Protein AF-0000000084715868 (afdb_homodimer)

Secondary structure (DSSP, 8-state):
-PPP-EEEEEEEEPPTT-GGGGGBEEEEEE-TTSPEEEEETTSSEEEEEEEEETTEEEEEEEEEHHHHHTS---S---EEEEEEETTEEEEEE----EEPPP-SS-HHHHHHHHH-EE--GGGS-EEEEE-GGG--SS---EEEPBPTT-TTT--BHHHHHHHT-TTTGGGG-BS-TT-TT--BSS-GGGT--EEEEEEEETTEEEEEEEEEEETTEEEEEEEEEEEEETTEEEEPPPSSS-SSEEEEEESTTPEEEEEEEETTEEEEEEE-SSSS--EEEEEEETTGGG--SSEEE-B-TTSEEEEEEEEES-SS-EEEEEEEE-SSSTT-EEEEEEES--GGGEETTTEEEEEEEE-/-PPP-EEEEEEEEPPTT-GGGGGBEEEEEE-TTSPEEEEETTSSEEEEEEEEETTEEEEEEEEEHHHHHTS---S---EEEEEEETTEEEEEE----EEPPP-SS-HHHHHHHHH-EE--GGGS-EEEEE-GGG--SS---EEEPBPTT-TTT--BHHHHHHHT-TTTGGGG-BS-TT-TT--BSS-GGGT--EEEEEEEETTEEEEEEEEEEETTEEEEEEEEEEEEETTEEEEPPPSSS-SSEEEEEESTTPEEEEEEEETTEEEEEEE-SSSS--EEEEEEETTGGG--SSEEE-B-TTSEEEEEEEEES-SS-EEEEEEEE-SSSTT-EEEEEEES--GGGEETTTEEEEEEEE-

pLDDT: mean 90.83, std 9.65, range [47.34, 98.88]

Sequence (718 aa):
MLHAPLLGRVLLRFDSGKEDLHEDLSAAVFSADGGLWVASDEHHSLERFAPVSPRVFGEHRHFAMADLLGEEVHEEVDLEALDFQDGQLWFVGSHSAKRKKPKGKTMVKDLERLATVEHEPWRFLLARVPLPEKASGSARPAKLMRAEGRQDSGVNVLVELLRQDAHLGPFLAPASPDDPDGALAIPSKDNGLDIEGLAVHGDQVFLGLRGPVLRGYAVLLQMEVEEVGKGLLAPRRTKKGGAYQKHFLDLDGLGIRELCRHGEDLLILAGPTMPVDGPIRLFRLHKGLLLSGDTLHSQEKGGLEPLFDLKNGSRDDNAEGVAVFSWFAPNDSVLVVYDTPSPQRRYGPDGVLADVFRLMLHAPLLGRVLLRFDSGKEDLHEDLSAAVFSADGGLWVASDEHHSLERFAPVSPRVFGEHRHFAMADLLGEEVHEEVDLEALDFQDGQLWFVGSHSAKRKKPKGKTMVKDLERLATVEHEPWRFLLARVPLPEKASGSARPAKLMRAEGRQDSGVNVLVELLRQDAHLGPFLAPASPDDPDGALAIPSKDNGLDIEGLAVHGDQVFLGLRGPVLRGYAVLLQMEVEEVGKGLLAPRRTKKGGAYQKHFLDLDGLGIRELCRHGEDLLILAGPTMPVDGPIRLFRLHKGLLLSGDTLHSQEKGGLEPLFDLKNGSRDDNAEGVAVFSWFAPNDSVLVVYDTPSPQRRYGPDGVLADVFRL

Solvent-accessible surface area (backbone atoms only — not comparable to full-atom values): 34920 Å² total; per-residue (Å²): 136,42,75,57,52,71,74,50,66,30,40,40,37,47,47,88,91,47,47,76,52,62,44,33,26,20,18,31,28,62,43,94,88,57,30,41,36,36,29,22,39,80,37,55,42,40,36,37,26,33,73,72,48,96,54,30,29,20,80,48,43,82,41,52,43,32,70,60,63,71,46,92,68,91,57,58,24,32,35,20,23,34,31,61,48,94,70,26,43,31,40,30,20,24,53,39,20,41,60,41,70,61,78,79,82,46,68,69,56,26,54,50,29,54,42,36,70,46,73,49,32,52,12,42,38,44,36,35,26,51,43,71,93,72,50,58,76,94,72,62,38,32,30,54,38,55,25,88,84,15,70,83,31,24,40,23,46,66,57,59,55,40,41,70,32,77,70,51,14,71,41,48,36,50,63,39,94,81,41,70,46,58,38,45,44,38,22,25,47,43,37,3,36,23,36,17,14,27,37,61,59,90,54,34,39,34,40,20,16,23,13,45,34,58,76,25,24,12,40,35,36,38,29,38,53,40,78,77,56,94,44,23,28,40,65,42,66,49,95,90,46,61,50,50,32,45,35,32,34,52,55,66,28,18,6,26,36,21,34,30,71,53,88,52,23,30,34,35,35,25,23,56,41,44,63,40,53,32,49,30,34,34,30,37,30,55,48,46,74,68,65,72,67,69,44,72,42,62,68,36,91,85,35,32,38,80,67,24,32,79,36,81,52,63,92,49,48,42,75,29,12,43,23,72,26,63,78,93,45,85,65,40,19,34,36,36,36,31,23,48,52,44,75,87,33,47,47,73,83,37,24,37,54,27,43,29,33,58,107,135,44,74,57,52,69,73,50,67,31,39,41,38,48,47,88,91,48,48,74,52,63,44,32,26,20,19,30,27,59,44,94,88,58,30,39,35,35,30,22,40,82,38,55,42,40,35,36,26,33,72,72,48,95,54,29,30,20,79,50,43,83,41,50,42,32,70,60,63,70,45,91,66,92,60,57,23,33,34,19,22,35,32,60,50,94,68,26,43,32,39,29,20,24,52,38,21,42,60,40,70,61,80,79,82,46,68,69,57,25,54,51,28,55,42,36,69,45,72,50,32,53,13,42,38,44,35,34,26,51,43,70,92,72,50,58,75,93,73,63,39,31,31,54,37,56,24,88,86,16,71,83,30,23,40,23,46,68,58,59,54,41,41,68,33,76,70,52,12,72,41,48,36,50,62,38,96,81,41,72,46,58,38,47,44,37,23,25,46,44,36,4,36,23,36,18,14,26,37,62,58,90,53,34,39,36,40,20,17,23,14,44,34,58,76,22,25,13,38,34,37,38,29,38,53,40,78,76,55,95,42,24,28,40,65,42,68,48,95,90,46,63,51,52,32,45,36,34,34,51,55,66,27,18,7,25,36,22,33,31,70,53,87,52,22,30,34,34,34,26,23,54,39,44,61,40,53,31,49,30,34,36,30,36,29,55,48,46,74,68,65,73,67,70,46,73,42,62,68,36,91,85,36,32,38,81,68,26,33,80,36,83,48,62,93,50,48,39,75,29,12,44,22,72,27,64,78,93,46,85,65,41,20,34,36,37,35,31,23,48,51,46,76,87,32,47,48,74,83,37,23,37,54,27,42,29,33,57,105

Radius of gyration: 26.83 Å; Cα contacts (8 Å, |Δi|>4): 2071; chains: 2; bounding box: 52×87×68 Å

InterPro domains:
  IPR022060 Domain of unknown function DUF3616 [PF12275] (24-355)

Nearest PDB structures (foldseek):
  5efv-assembly1_A  TM=4.809E-01  e=1.201E-03  Dubowvirus dv11
  7ajt-assembly1_UQ  TM=4.708E-01  e=1.267E-03  Saccharomyces cerevisiae S288C
  5efv-assembly1_C  TM=5.040E-01  e=7.905E-03  Dubowvirus dv11
  6zqe-assembly1_UQ  TM=4.740E-01  e=7.098E-03  Saccharomyces cerevisiae S288C
  5jk2-assembly9_I  TM=6.888E-01  e=3.662E+00  Treponema pallidum subsp. pallidum str. Nichols

Structure (mmCIF, N/CA/C/O backbone):
data_AF-0000000084715868-model_v1
#
loop_
_entity.id
_entity.type
_entity.pdbx_description
1 polymer 'DUF3616 domain-containing protein'
#
loop_
_atom_site.group_PDB
_atom_site.id
_atom_site.type_symbol
_atom_site.label_atom_id
_atom_site.label_alt_id
_atom_site.label_comp_id
_atom_site.label_asym_id
_atom_site.label_entity_id
_atom_site.label_seq_id
_atom_site.pdbx_PDB_ins_code
_atom_site.Cartn_x
_atom_site.Cartn_y
_atom_site.Cartn_z
_atom_site.occupancy
_atom_site.B_iso_or_equiv
_atom_site.auth_seq_id
_atom_site.auth_comp_id
_atom_site.auth_asym_id
_atom_site.auth_atom_id
_atom_site.pdbx_PDB_model_num
ATOM 1 N N . MET A 1 1 ? -11.211 9.867 -14.375 1 68.88 1 MET A N 1
ATOM 2 C CA . MET A 1 1 ? -10.461 10.938 -13.734 1 68.88 1 MET A CA 1
ATOM 3 C C . MET A 1 1 ? -11.32 12.195 -13.594 1 68.88 1 MET A C 1
ATOM 5 O O . MET A 1 1 ? -12.109 12.508 -14.484 1 68.88 1 MET A O 1
ATOM 9 N N . LEU A 1 2 ? -11.352 12.711 -12.406 1 78.81 2 LEU A N 1
ATOM 10 C CA . LEU A 1 2 ? -12.117 13.922 -12.156 1 78.81 2 LEU A CA 1
ATOM 11 C C . LEU A 1 2 ? -11.297 15.164 -12.477 1 78.81 2 LEU A C 1
ATOM 13 O O . LEU A 1 2 ? -10.234 15.383 -11.891 1 78.81 2 LEU A O 1
ATOM 17 N N . HIS A 1 3 ? -11.766 15.984 -13.367 1 83.62 3 HIS A N 1
ATOM 18 C CA . HIS A 1 3 ? -11.039 17.156 -13.836 1 83.62 3 HIS A CA 1
ATOM 19 C C . HIS A 1 3 ? -10.883 18.188 -12.719 1 83.62 3 HIS A C 1
ATOM 21 O O . HIS A 1 3 ? -11.836 18.469 -11.992 1 83.62 3 HIS A O 1
ATOM 27 N N . ALA A 1 4 ? -9.695 18.719 -12.617 1 87.19 4 ALA A N 1
ATOM 28 C CA . ALA A 1 4 ? -9.414 19.75 -11.617 1 87.19 4 ALA A CA 1
ATOM 29 C C . ALA A 1 4 ? -9.656 21.141 -12.188 1 87.19 4 ALA A C 1
ATOM 31 O O . ALA A 1 4 ? -9.047 21.531 -13.188 1 87.19 4 ALA A O 1
ATOM 32 N N . PRO A 1 5 ? -10.531 21.938 -11.617 1 92.12 5 PRO A N 1
ATOM 33 C CA . PRO A 1 5 ? -10.852 23.281 -12.117 1 92.12 5 PRO A CA 1
ATOM 34 C C . PRO A 1 5 ? -9.797 24.312 -11.734 1 92.12 5 PRO A C 1
ATOM 36 O O . PRO A 1 5 ? -10.023 25.125 -10.828 1 92.12 5 PRO A O 1
ATOM 39 N N . LEU A 1 6 ? -8.75 24.359 -12.523 1 93.81 6 LEU A N 1
ATOM 40 C CA . LEU A 1 6 ? -7.656 25.297 -12.258 1 93.81 6 LEU A CA 1
ATOM 41 C C . LEU A 1 6 ? -8.102 26.734 -12.5 1 93.81 6 LEU A C 1
ATOM 43 O O . LEU A 1 6 ? -8.633 27.047 -13.562 1 93.81 6 LEU A O 1
ATOM 47 N N . LEU A 1 7 ? -7.965 27.531 -11.531 1 94.44 7 LEU A N 1
ATOM 48 C CA . LEU A 1 7 ? -8.266 28.953 -11.664 1 94.44 7 LEU A CA 1
ATOM 49 C C . LEU A 1 7 ? -7.027 29.75 -12.078 1 94.44 7 LEU A C 1
ATOM 51 O O . LEU A 1 7 ? -7.117 30.672 -12.891 1 94.44 7 LEU A O 1
ATOM 55 N N . GLY A 1 8 ? -5.895 29.453 -11.477 1 93.94 8 GLY A N 1
ATOM 56 C CA . GLY A 1 8 ? -4.637 30.125 -11.75 1 93.94 8 GLY A CA 1
ATOM 57 C C . GLY A 1 8 ? -3.508 29.688 -10.836 1 93.94 8 GLY A C 1
ATOM 58 O O . GLY A 1 8 ? -3.602 28.656 -10.188 1 93.94 8 GLY A O 1
ATOM 59 N N . ARG A 1 9 ? -2.418 30.469 -10.938 1 95.06 9 ARG A N 1
ATOM 60 C CA . ARG A 1 9 ? -1.233 30.141 -10.148 1 95.06 9 ARG A CA 1
ATOM 61 C C . ARG A 1 9 ? -0.791 31.328 -9.297 1 95.06 9 ARG A C 1
ATOM 63 O O . ARG A 1 9 ? -1.095 32.469 -9.617 1 95.06 9 ARG 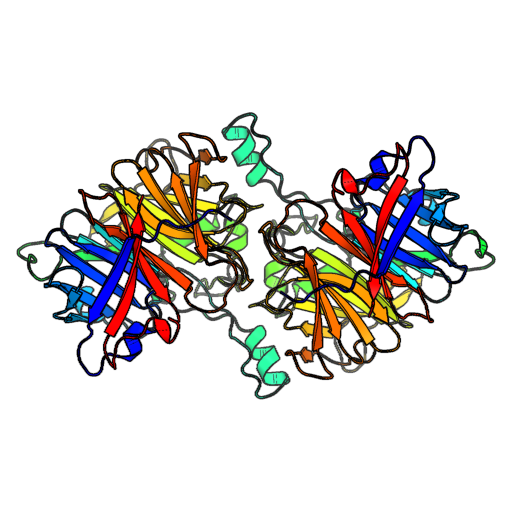A O 1
ATOM 70 N N . VAL A 1 10 ? -0.252 30.969 -8.188 1 95.75 10 VAL A N 1
ATOM 71 C CA . VAL A 1 10 ? 0.325 31.953 -7.273 1 95.75 10 VAL A CA 1
ATOM 72 C C . VAL A 1 10 ? 1.831 31.719 -7.156 1 95.75 10 VAL A C 1
ATOM 74 O O . VAL A 1 10 ? 2.297 30.578 -7.164 1 95.75 10 VAL A O 1
ATOM 77 N N . LEU A 1 11 ? 2.518 32.844 -7.094 1 95.62 11 LEU A N 1
ATOM 78 C CA . LEU A 1 11 ? 3.971 32.781 -6.965 1 95.62 11 LEU A CA 1
ATOM 79 C C . LEU A 1 11 ? 4.395 32.875 -5.504 1 95.62 11 LEU A C 1
ATOM 81 O O . LEU A 1 11 ? 3.99 33.812 -4.801 1 95.62 11 LEU A O 1
ATOM 85 N N . LEU A 1 12 ? 5.113 31.938 -5.059 1 94.75 12 LEU A N 1
ATOM 86 C CA . LEU A 1 12 ? 5.82 32.031 -3.787 1 94.75 12 LEU A CA 1
ATOM 87 C C . LEU A 1 12 ? 7.277 32.438 -4.004 1 94.75 12 LEU A C 1
ATOM 89 O O . LEU A 1 12 ? 8.055 31.656 -4.586 1 94.75 12 LEU A O 1
ATOM 93 N N . ARG A 1 13 ? 7.641 33.562 -3.539 1 93.38 13 ARG A N 1
ATOM 94 C CA . ARG A 1 13 ? 8.992 34.062 -3.732 1 93.38 13 ARG A CA 1
ATOM 95 C C . ARG A 1 13 ? 9.82 33.906 -2.463 1 93.38 13 ARG A C 1
ATOM 97 O O . ARG A 1 13 ? 9.586 34.625 -1.476 1 93.38 13 ARG A O 1
ATOM 104 N N . PHE A 1 14 ? 10.766 33.094 -2.535 1 91.38 14 PHE A N 1
ATOM 105 C CA . PHE A 1 14 ? 11.664 32.875 -1.411 1 91.38 14 PHE A CA 1
ATOM 106 C C . PHE A 1 14 ? 12.805 33.875 -1.397 1 91.38 14 PHE A C 1
ATOM 108 O O . PHE A 1 14 ? 13.133 34.469 -2.432 1 91.38 14 PHE A O 1
ATOM 115 N N . ASP A 1 15 ? 13.273 34.062 -0.189 1 85.44 15 ASP A N 1
ATOM 116 C CA . ASP A 1 15 ? 14.492 34.844 -0.1 1 85.44 15 ASP A CA 1
ATOM 117 C C . ASP A 1 15 ? 15.672 34.125 -0.754 1 85.44 15 ASP A C 1
ATOM 119 O O . ASP A 1 15 ? 15.68 32.906 -0.833 1 85.44 15 ASP A O 1
ATOM 123 N N . SER A 1 16 ? 16.609 34.969 -1.13 1 73.06 16 SER A N 1
ATOM 124 C CA . SER A 1 16 ? 17.812 34.406 -1.756 1 73.06 16 SER A CA 1
ATOM 125 C C . SER A 1 16 ? 18.547 33.469 -0.82 1 73.06 16 SER A C 1
ATOM 127 O O . SER A 1 16 ? 18.656 33.719 0.379 1 73.06 16 SER A O 1
ATOM 129 N N . GLY A 1 17 ? 19.016 32.344 -1.303 1 71.81 17 GLY A N 1
ATOM 130 C CA . GLY A 1 17 ? 19.797 31.375 -0.545 1 71.81 17 GLY A CA 1
ATOM 131 C C . GLY A 1 17 ? 18.922 30.312 0.098 1 71.81 17 GLY A C 1
ATOM 132 O O . GLY A 1 17 ? 19.438 29.422 0.782 1 71.81 17 GLY A O 1
ATOM 133 N N . LYS A 1 18 ? 17.672 30.453 -0.06 1 68.75 18 LYS A N 1
ATOM 134 C CA . LYS A 1 18 ? 16.781 29.469 0.542 1 68.75 18 LYS A CA 1
ATOM 135 C C . LYS A 1 18 ? 16.078 28.641 -0.528 1 68.75 18 LYS A C 1
ATOM 137 O O . LYS A 1 18 ? 14.969 28.156 -0.31 1 68.75 18 LYS A O 1
ATOM 142 N N . GLU A 1 19 ? 16.781 28.531 -1.632 1 62.28 19 GLU A N 1
ATOM 143 C CA . GLU A 1 19 ? 16.172 27.953 -2.828 1 62.28 19 GLU A CA 1
ATOM 144 C C . GLU A 1 19 ? 15.938 26.453 -2.654 1 62.28 19 GLU A C 1
ATOM 146 O O . GLU A 1 19 ? 15.039 25.891 -3.283 1 62.28 19 GLU A O 1
ATOM 151 N N . ASP A 1 20 ? 16.625 25.859 -1.749 1 71.81 20 ASP A N 1
ATOM 152 C CA . ASP A 1 20 ? 16.484 24.406 -1.589 1 71.81 20 ASP A CA 1
ATOM 153 C C . ASP A 1 20 ? 15.164 24.047 -0.926 1 71.81 20 ASP A C 1
ATOM 155 O O . ASP A 1 20 ? 14.664 22.938 -1.083 1 71.81 20 ASP A O 1
ATOM 159 N N . LEU A 1 21 ? 14.531 25.078 -0.355 1 72.75 21 LEU A N 1
ATOM 160 C CA . LEU A 1 21 ? 13.305 24.844 0.395 1 72.75 21 LEU A CA 1
ATOM 161 C C . LEU A 1 21 ? 12.125 24.609 -0.548 1 72.75 21 LEU A C 1
ATOM 163 O O . LEU A 1 21 ? 11.172 23.922 -0.195 1 72.75 21 LEU A O 1
ATOM 167 N N . HIS A 1 22 ? 12.258 25.172 -1.714 1 75.88 22 HIS A N 1
ATOM 168 C CA . HIS A 1 22 ? 11.086 25.156 -2.58 1 75.88 22 HIS A CA 1
ATOM 169 C C . HIS A 1 22 ? 10.906 23.797 -3.242 1 75.88 22 HIS A C 1
ATOM 171 O O . HIS A 1 22 ? 9.852 23.516 -3.807 1 75.88 22 HIS A O 1
ATOM 177 N N . GLU A 1 23 ? 11.836 22.891 -2.979 1 78 23 GLU A N 1
ATOM 178 C CA . GLU A 1 23 ? 11.797 21.609 -3.662 1 78 23 GLU A CA 1
ATOM 179 C C . GLU A 1 23 ? 11.055 20.562 -2.832 1 78 23 GLU A C 1
ATOM 181 O O . GLU A 1 23 ? 10.734 19.484 -3.326 1 78 23 GLU A O 1
ATOM 186 N N . ASP A 1 24 ? 10.617 20.938 -1.564 1 83.88 24 ASP A N 1
ATOM 187 C CA . ASP A 1 24 ? 10.094 19.891 -0.686 1 83.88 24 ASP A CA 1
ATOM 188 C C . ASP A 1 24 ? 8.945 20.422 0.168 1 83.88 24 ASP A C 1
ATOM 190 O O . ASP A 1 24 ? 8.875 20.156 1.367 1 83.88 24 ASP A O 1
ATOM 194 N N . LEU A 1 25 ? 8.078 21.203 -0.475 1 87.69 25 LEU A N 1
ATOM 195 C CA . LEU A 1 25 ? 6.965 21.734 0.307 1 87.69 25 LEU A CA 1
ATOM 196 C C . LEU A 1 25 ? 5.969 20.625 0.659 1 87.69 25 LEU A C 1
ATOM 198 O O . LEU A 1 25 ? 5.527 19.875 -0.218 1 87.69 25 LEU A O 1
ATOM 202 N N . SER A 1 26 ? 5.617 20.547 1.908 1 91.06 26 SER A N 1
ATOM 203 C CA . SER A 1 26 ? 4.816 19.422 2.383 1 91.06 26 SER A CA 1
ATOM 204 C C . SER A 1 26 ? 3.504 19.906 2.998 1 91.06 26 SER A C 1
ATOM 206 O O . SER A 1 26 ? 2.564 19.109 3.158 1 91.06 26 SER A O 1
ATOM 208 N N . ALA A 1 27 ? 3.42 21.156 3.385 1 94 27 ALA A N 1
ATOM 209 C CA . ALA A 1 27 ? 2.225 21.656 4.059 1 94 27 ALA A CA 1
ATOM 210 C C . ALA A 1 27 ? 2.049 23.156 3.814 1 94 27 ALA A C 1
ATOM 212 O O . ALA A 1 27 ? 3.018 23.859 3.529 1 94 27 ALA A O 1
ATOM 213 N N . ALA A 1 28 ? 0.822 23.641 3.975 1 95.38 28 ALA A N 1
ATOM 214 C CA . ALA A 1 28 ? 0.503 25.062 3.836 1 95.38 28 ALA A CA 1
ATOM 215 C C . ALA A 1 28 ? -0.728 25.422 4.66 1 95.38 28 ALA A C 1
ATOM 217 O O . ALA A 1 28 ? -1.689 24.656 4.727 1 95.38 28 ALA A O 1
ATOM 218 N N 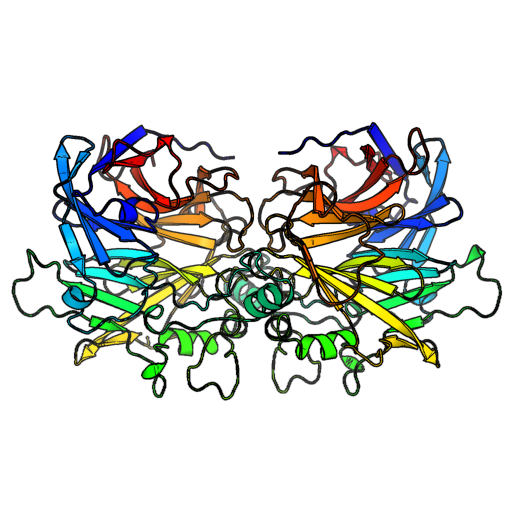. VAL A 1 29 ? -0.635 26.562 5.273 1 96.81 29 VAL A N 1
ATOM 219 C CA . VAL A 1 29 ? -1.793 27.078 6 1 96.81 29 VAL A CA 1
ATOM 220 C C . VAL A 1 29 ? -1.743 28.594 6.051 1 96.81 29 VAL A C 1
ATOM 222 O O . VAL A 1 29 ? -0.662 29.188 6.102 1 96.81 29 VAL A O 1
ATOM 225 N N . PHE A 1 30 ? -2.867 29.203 6 1 95 30 PHE A N 1
ATOM 226 C CA . PHE A 1 30 ? -2.943 30.656 6.152 1 95 30 PHE A CA 1
ATOM 227 C C . PHE A 1 30 ? -3.195 31.031 7.609 1 95 30 PHE A C 1
ATOM 229 O O . PHE A 1 30 ? -4.012 30.406 8.289 1 95 30 PHE A O 1
ATOM 236 N N . SER A 1 31 ? -2.48 32 8.039 1 93.12 31 SER A N 1
ATOM 237 C CA . SER A 1 31 ? -2.783 32.594 9.336 1 93.12 31 SER A CA 1
ATOM 238 C C . SER A 1 31 ? -3.82 33.719 9.195 1 93.12 31 SER A C 1
ATOM 240 O O . SER A 1 31 ? -4.168 34.125 8.086 1 93.12 31 SER A O 1
ATOM 242 N N . ALA A 1 32 ? -4.281 34.188 10.352 1 88.31 32 ALA A N 1
ATOM 243 C CA . ALA A 1 32 ? -5.383 35.125 10.398 1 88.31 32 ALA A CA 1
ATOM 244 C C . ALA A 1 32 ? -4.988 36.438 9.734 1 88.31 32 ALA A C 1
ATOM 246 O O . ALA A 1 32 ? -5.832 37.156 9.172 1 88.31 32 ALA A O 1
ATOM 247 N N . ASP A 1 33 ? -3.74 36.812 9.703 1 88 33 ASP A N 1
ATOM 248 C CA . ASP A 1 33 ? -3.268 38.094 9.164 1 88 33 ASP A CA 1
ATOM 249 C C . ASP A 1 33 ? -3.025 38 7.656 1 88 33 ASP A C 1
ATOM 251 O O . ASP A 1 33 ? -2.494 38.938 7.047 1 88 33 ASP A O 1
ATOM 255 N N . GLY A 1 34 ? -3.305 36.812 7.105 1 89.44 34 GLY A N 1
ATOM 256 C CA . GLY A 1 34 ? -3.164 36.625 5.668 1 89.44 34 GLY A CA 1
ATOM 257 C C . GLY A 1 34 ? -1.821 36.062 5.266 1 89.44 34 GLY A C 1
ATOM 258 O O . GLY A 1 34 ? -1.576 35.812 4.082 1 89.44 34 GLY A O 1
ATOM 259 N N . GLY A 1 35 ? -1.035 35.812 6.258 1 93.94 35 GLY A N 1
ATOM 260 C CA . GLY A 1 35 ? 0.24 35.188 5.969 1 93.94 35 GLY A CA 1
ATOM 261 C C . GLY A 1 35 ? 0.105 33.719 5.586 1 93.94 35 GLY A C 1
ATOM 262 O O . GLY A 1 35 ? -0.768 33.031 6.098 1 93.94 35 GLY A O 1
ATOM 263 N N . LEU A 1 36 ? 0.934 33.344 4.648 1 95.81 36 LEU A N 1
ATOM 264 C CA . LEU A 1 36 ? 0.995 31.938 4.238 1 95.81 36 LEU A CA 1
ATOM 265 C C . LEU A 1 36 ? 2.18 31.234 4.891 1 95.81 36 LEU A C 1
ATOM 267 O O . LEU A 1 36 ? 3.328 31.656 4.711 1 95.81 36 LEU A O 1
ATOM 271 N N . TRP A 1 37 ? 1.864 30.25 5.664 1 94.81 37 TRP A N 1
ATOM 272 C CA . TRP A 1 37 ? 2.891 29.422 6.281 1 94.81 37 TRP A CA 1
ATOM 273 C C . TRP A 1 37 ? 3.074 28.109 5.508 1 94.81 37 TRP A C 1
ATOM 275 O O . TRP A 1 37 ? 2.096 27.469 5.129 1 94.81 37 TRP A O 1
ATOM 285 N N . VAL A 1 38 ? 4.34 27.75 5.238 1 93.94 38 VAL A N 1
ATOM 286 C CA . VAL A 1 38 ? 4.633 26.5 4.555 1 93.94 38 VAL A CA 1
ATOM 287 C C . VAL A 1 38 ? 5.734 25.75 5.301 1 93.94 38 VAL A C 1
ATOM 289 O O . VAL A 1 38 ? 6.543 26.359 6.008 1 93.94 38 VAL A O 1
ATOM 292 N N . ALA A 1 39 ? 5.645 24.453 5.211 1 92.06 39 ALA A N 1
ATOM 293 C CA . ALA A 1 39 ? 6.668 23.578 5.77 1 92.06 39 ALA A CA 1
ATOM 294 C C . ALA A 1 39 ? 7.324 22.734 4.68 1 92.06 39 ALA A C 1
ATOM 296 O O . ALA A 1 39 ? 6.762 22.562 3.59 1 92.06 39 ALA A O 1
ATOM 297 N N . SER A 1 40 ? 8.555 22.375 4.988 1 84.81 40 SER A N 1
ATOM 298 C CA . SER A 1 40 ? 9.281 21.391 4.172 1 84.81 40 SER A CA 1
ATOM 299 C C . SER A 1 40 ? 9.609 20.141 4.977 1 84.81 40 SER A C 1
ATOM 301 O O . SER A 1 40 ? 9.953 20.234 6.156 1 84.81 40 SER A O 1
ATOM 303 N N . ASP A 1 41 ? 9.523 18.969 4.328 1 78.75 41 ASP A N 1
ATOM 304 C CA . ASP A 1 41 ? 9.742 17.734 5.051 1 78.75 41 ASP A CA 1
ATOM 305 C C . ASP A 1 41 ? 11.234 17.438 5.199 1 78.75 41 ASP A C 1
ATOM 307 O O . ASP A 1 41 ? 11.625 16.531 5.945 1 78.75 41 ASP A O 1
ATOM 311 N N . GLU A 1 42 ? 12.062 18.156 4.68 1 75.94 42 GLU A N 1
ATOM 312 C CA . GLU A 1 42 ? 13.492 17.875 4.762 1 75.94 42 GLU A CA 1
ATOM 313 C C . GLU A 1 42 ? 14.195 18.828 5.711 1 75.94 42 GLU A C 1
ATOM 315 O O . GLU A 1 42 ? 15.352 18.625 6.074 1 75.94 42 GLU A O 1
ATOM 320 N N . HIS A 1 43 ? 13.414 19.75 6.133 1 75.75 43 HIS A N 1
ATOM 321 C CA . HIS A 1 43 ? 14.023 20.781 6.949 1 75.75 43 HIS A CA 1
ATOM 322 C C . HIS A 1 43 ? 13.344 20.906 8.305 1 75.75 43 HIS A C 1
ATOM 324 O O . HIS A 1 43 ? 12.344 20.219 8.562 1 75.75 43 HIS A O 1
ATOM 330 N N . HIS A 1 44 ? 14.023 21.531 9.172 1 81.94 44 HIS A N 1
ATOM 331 C CA . HIS A 1 44 ? 13.484 21.75 10.516 1 81.94 44 HIS A CA 1
ATOM 332 C C . HIS A 1 44 ? 13.133 23.203 10.742 1 81.94 44 HIS A C 1
ATOM 334 O O . HIS A 1 44 ? 13.547 23.812 11.734 1 81.94 44 HIS A O 1
ATOM 340 N N . SER A 1 45 ? 12.391 23.734 9.727 1 86.81 45 SER A N 1
ATOM 341 C CA . SER A 1 45 ? 11.969 25.125 9.797 1 86.81 45 SER A CA 1
ATOM 342 C C . SER A 1 45 ? 10.578 25.312 9.195 1 86.81 45 SER A C 1
ATOM 344 O O . SER A 1 45 ? 10.055 24.422 8.547 1 86.81 45 SER A O 1
ATOM 346 N N . LEU A 1 46 ? 10.023 26.391 9.523 1 91.06 46 LEU A N 1
ATOM 347 C CA . LEU A 1 46 ? 8.789 26.891 8.914 1 91.06 46 LEU A CA 1
ATOM 348 C C . LEU A 1 46 ? 9.047 28.188 8.148 1 91.06 46 LEU A C 1
ATOM 350 O O . LEU A 1 46 ? 9.875 29 8.555 1 91.06 46 LEU A O 1
ATOM 354 N N . GLU A 1 47 ? 8.344 28.266 7.055 1 92.06 47 GLU A N 1
ATOM 355 C CA . GLU A 1 47 ? 8.469 29.469 6.219 1 92.06 47 GLU A CA 1
ATOM 356 C C . GLU A 1 47 ? 7.168 30.266 6.207 1 92.06 47 GLU A C 1
ATOM 358 O O . GLU A 1 47 ? 6.078 29.688 6.207 1 92.06 47 GLU A O 1
ATOM 363 N N . ARG A 1 48 ? 7.355 31.516 6.207 1 94 48 ARG A N 1
ATOM 364 C CA . ARG A 1 48 ? 6.195 32.406 6.148 1 94 48 ARG A CA 1
ATOM 365 C C . ARG A 1 48 ? 6.32 33.406 5.004 1 94 48 ARG A C 1
ATOM 367 O O . ARG A 1 48 ? 7.406 33.938 4.75 1 94 48 ARG A O 1
ATOM 374 N N . PHE A 1 49 ? 5.207 33.625 4.324 1 95.12 49 PHE A N 1
ATOM 375 C CA . PHE A 1 49 ? 5.125 34.625 3.266 1 95.12 49 PHE A CA 1
ATOM 376 C C . PHE A 1 49 ? 4.012 35.625 3.551 1 95.12 49 PHE A C 1
ATOM 378 O O . PHE A 1 49 ? 2.988 35.25 4.137 1 95.12 49 PHE A O 1
ATOM 385 N N . ALA A 1 50 ? 4.234 36.812 3.119 1 95.31 50 ALA A N 1
ATOM 386 C CA . ALA A 1 50 ? 3.199 37.812 3.156 1 95.31 50 ALA A CA 1
ATOM 387 C C . ALA A 1 50 ? 2.668 38.125 1.755 1 95.31 50 ALA A C 1
ATOM 389 O O . ALA A 1 50 ? 3.391 37.969 0.767 1 95.31 50 ALA A O 1
ATOM 390 N N . PRO A 1 51 ? 1.407 38.406 1.738 1 94.06 51 PRO A N 1
ATOM 391 C CA . PRO A 1 51 ? 0.91 38.875 0.433 1 94.06 51 PRO A CA 1
ATOM 392 C C . PRO A 1 51 ? 1.533 40.188 -0.021 1 94.06 51 PRO A C 1
ATOM 394 O O . PRO A 1 51 ? 1.487 41.156 0.71 1 94.06 51 PRO A O 1
ATOM 397 N N . VAL A 1 52 ? 2.156 40.219 -1.17 1 94.62 52 VAL A N 1
ATOM 398 C CA . VAL A 1 52 ? 2.84 41.406 -1.69 1 94.62 52 VAL A CA 1
ATOM 399 C C . VAL A 1 52 ? 1.99 42.062 -2.779 1 94.62 52 VAL A C 1
ATOM 401 O O . VAL A 1 52 ? 1.883 43.281 -2.84 1 94.62 52 VAL A O 1
ATOM 404 N N . SER A 1 53 ? 1.533 41.344 -3.67 1 90.62 53 SER A N 1
ATOM 405 C CA . SER A 1 53 ? 0.616 41.719 -4.742 1 90.62 53 SER A CA 1
ATOM 406 C C . SER A 1 53 ? -0.366 40.594 -5.043 1 90.62 53 SER A C 1
ATOM 408 O O . SER A 1 53 ? -0.244 39.469 -4.504 1 90.62 53 SER A O 1
ATOM 410 N N . PRO A 1 54 ? -1.344 41 -5.816 1 86.06 54 PRO A N 1
ATOM 411 C CA . PRO A 1 54 ? -2.289 39.938 -6.117 1 86.06 54 PRO A CA 1
ATOM 412 C C . PRO A 1 54 ? -1.604 38.688 -6.66 1 86.06 54 PRO A C 1
ATOM 414 O O . PRO A 1 54 ? -0.857 38.75 -7.641 1 86.06 54 PRO A O 1
ATOM 417 N N . ARG A 1 55 ? -1.623 37.594 -6.047 1 90.19 55 ARG A N 1
ATOM 418 C CA . ARG A 1 55 ? -1.185 36.281 -6.469 1 90.19 55 ARG A CA 1
ATOM 419 C C . ARG A 1 55 ? 0.306 36.062 -6.215 1 90.19 55 ARG A C 1
ATOM 421 O O . ARG A 1 55 ? 0.924 35.156 -6.77 1 90.19 55 ARG A O 1
ATOM 428 N N . VAL A 1 56 ? 0.884 36.969 -5.57 1 94.69 56 VAL A N 1
ATOM 429 C CA . VAL A 1 56 ? 2.293 36.844 -5.215 1 94.69 56 VAL A CA 1
ATOM 430 C C . VAL A 1 56 ? 2.451 36.875 -3.699 1 94.69 56 VAL A C 1
ATOM 432 O O . VAL A 1 56 ? 2.008 37.844 -3.057 1 94.69 56 VAL A O 1
ATOM 435 N N . PHE A 1 57 ? 2.996 35.906 -3.197 1 95.94 57 PHE A N 1
ATOM 436 C CA . PHE A 1 57 ? 3.41 35.875 -1.8 1 95.94 57 PHE A CA 1
ATOM 437 C C . PHE A 1 57 ? 4.926 35.969 -1.683 1 95.94 57 PHE A C 1
ATOM 439 O O . PHE A 1 57 ? 5.656 35.188 -2.277 1 95.94 57 PHE A O 1
ATOM 446 N N . GLY A 1 58 ? 5.348 37 -0.971 1 94.81 58 GLY A N 1
ATOM 447 C CA . GLY A 1 58 ? 6.766 37.25 -0.776 1 94.81 58 GLY A CA 1
ATOM 448 C C . GLY A 1 58 ? 7.109 37.656 0.645 1 94.81 58 GLY A C 1
ATOM 449 O O . GLY A 1 58 ? 6.562 37.094 1.602 1 94.81 58 GLY A O 1
ATOM 450 N N . GLU A 1 59 ? 8.18 38.406 0.825 1 93.75 59 GLU A N 1
ATOM 451 C CA . GLU A 1 59 ? 8.656 38.781 2.154 1 93.75 59 GLU A CA 1
ATOM 452 C C . GLU A 1 59 ? 8.867 37.562 3.027 1 93.75 59 GLU A C 1
ATOM 454 O O . GLU A 1 59 ? 8.359 37.5 4.148 1 93.75 59 GLU A O 1
ATOM 459 N N . HIS A 1 60 ? 9.555 36.719 2.465 1 93.5 60 HIS A N 1
ATOM 460 C CA . HIS A 1 60 ? 9.82 35.438 3.049 1 93.5 60 HIS A CA 1
ATOM 461 C C . HIS A 1 60 ? 10.531 35.562 4.395 1 93.5 60 HIS A C 1
ATOM 463 O O . HIS A 1 60 ? 11.461 36.344 4.535 1 93.5 60 HIS A O 1
ATOM 469 N N . ARG A 1 61 ? 10.039 34.875 5.359 1 91.81 61 ARG A N 1
ATOM 470 C CA . ARG A 1 61 ? 10.68 34.781 6.664 1 91.81 61 ARG A CA 1
ATOM 471 C C . ARG A 1 61 ? 10.891 33.312 7.047 1 91.81 61 ARG A C 1
ATOM 473 O O . ARG A 1 61 ? 10 32.469 6.879 1 91.81 61 ARG A O 1
ATOM 480 N N . HIS A 1 62 ? 12.078 33.062 7.566 1 90.81 62 HIS A N 1
ATOM 481 C CA . HIS A 1 62 ? 12.484 31.734 7.988 1 90.81 62 HIS A CA 1
ATOM 482 C C . HIS A 1 62 ? 12.43 31.594 9.5 1 90.81 62 HIS A C 1
ATOM 484 O O . HIS A 1 62 ? 12.977 32.438 10.227 1 90.81 62 HIS A O 1
ATOM 490 N N . PHE A 1 63 ? 11.773 30.578 9.984 1 90.12 63 PHE A N 1
ATOM 491 C CA . PHE A 1 63 ? 11.688 30.297 11.414 1 90.12 63 PHE A CA 1
ATOM 492 C C . PHE A 1 63 ? 12.25 28.922 11.742 1 90.12 63 PHE A C 1
ATOM 494 O O . PHE A 1 63 ? 11.68 27.906 11.359 1 90.12 63 PHE A O 1
ATOM 501 N N . ALA A 1 64 ? 13.32 28.922 12.516 1 88.44 64 ALA A N 1
ATOM 502 C CA . ALA A 1 64 ? 13.891 27.656 12.953 1 88.44 64 ALA A CA 1
ATOM 503 C C . ALA A 1 64 ? 13.008 26.984 14 1 88.44 64 ALA A C 1
ATOM 505 O O . ALA A 1 64 ? 12.484 27.656 14.898 1 88.44 64 ALA A O 1
ATOM 506 N N . MET A 1 65 ? 12.859 25.703 13.875 1 89.12 65 MET A N 1
ATOM 507 C CA . MET A 1 65 ? 12.023 24.953 14.805 1 89.12 65 MET A CA 1
ATOM 508 C C . MET A 1 65 ? 12.523 25.094 16.234 1 89.12 65 MET A C 1
ATOM 510 O O . MET A 1 65 ? 11.719 25.188 17.172 1 89.12 65 MET A O 1
ATOM 514 N N . ALA A 1 66 ? 13.836 25.094 16.422 1 88.62 66 ALA A N 1
ATOM 515 C CA . ALA A 1 66 ? 14.43 25.25 17.75 1 88.62 66 ALA A CA 1
ATOM 516 C C . ALA A 1 66 ? 13.953 26.547 18.406 1 88.62 66 ALA A C 1
ATOM 518 O O . ALA A 1 66 ? 13.633 26.562 19.594 1 88.62 66 ALA A O 1
ATOM 519 N N . ASP A 1 67 ? 13.891 27.594 17.641 1 88.38 67 ASP A N 1
ATOM 520 C CA . ASP A 1 67 ? 13.453 28.875 18.156 1 88.38 67 ASP A CA 1
ATOM 521 C C . ASP A 1 67 ? 11.961 28.859 18.484 1 88.38 67 ASP A C 1
ATOM 523 O O . ASP A 1 67 ? 11.539 29.438 19.484 1 88.38 67 ASP A O 1
ATOM 527 N N . LEU A 1 68 ? 11.234 28.219 17.625 1 88.94 68 LEU A N 1
ATOM 528 C CA . LEU A 1 68 ? 9.789 28.156 17.812 1 88.94 68 LEU A CA 1
ATOM 529 C C . LEU A 1 68 ? 9.43 27.344 19.047 1 88.94 68 LEU A C 1
ATOM 531 O O . LEU A 1 68 ? 8.555 27.734 19.828 1 88.94 68 LEU A O 1
ATOM 535 N N . LEU A 1 69 ? 10.133 26.281 19.266 1 89.88 69 LEU A N 1
ATOM 536 C CA . LEU A 1 69 ? 9.812 25.375 20.359 1 89.88 69 LEU A CA 1
ATOM 537 C C . LEU A 1 69 ? 10.539 25.766 21.641 1 89.88 69 LEU A C 1
ATOM 539 O O . LEU A 1 69 ? 10.156 25.359 22.734 1 89.88 69 LEU A O 1
ATOM 543 N N . GLY A 1 70 ? 11.602 26.516 21.5 1 87.44 70 GLY A N 1
ATOM 544 C CA . GLY A 1 70 ? 12.406 26.891 22.656 1 87.44 70 GLY A CA 1
ATOM 545 C C . GLY A 1 70 ? 13.297 25.766 23.156 1 87.44 70 GLY A C 1
ATOM 546 O O . GLY A 1 70 ? 13.539 25.672 24.359 1 87.44 70 GLY A O 1
ATOM 547 N N . GLU A 1 71 ? 13.539 24.797 22.344 1 88 71 GLU A N 1
ATOM 548 C CA . GLU A 1 71 ? 14.43 23.703 22.688 1 88 71 GLU A CA 1
ATOM 549 C C . GLU A 1 71 ? 15.266 23.266 21.484 1 88 71 GLU A C 1
ATOM 551 O O . GLU A 1 71 ? 14.922 23.578 20.328 1 88 71 GLU A O 1
ATOM 556 N N . GLU A 1 72 ? 16.328 22.578 21.766 1 86.12 72 GLU A N 1
ATOM 557 C CA . GLU A 1 72 ? 17.203 22.141 20.688 1 86.12 72 GLU A CA 1
ATOM 558 C C . GLU A 1 72 ? 16.562 21.031 19.875 1 86.12 72 GLU A C 1
ATOM 560 O O . GLU A 1 72 ? 15.891 20.141 20.422 1 86.12 72 GLU A O 1
ATOM 565 N N . VAL A 1 73 ? 16.641 21.25 18.609 1 83.75 73 VAL A N 1
ATOM 566 C CA . VAL A 1 73 ? 16.188 20.25 17.656 1 83.75 73 VAL A CA 1
ATOM 567 C C . VAL A 1 73 ? 17.344 19.797 16.781 1 83.75 73 VAL A C 1
ATOM 569 O O . VAL A 1 73 ? 17.953 20.625 16.078 1 83.75 73 VAL A O 1
ATOM 572 N N . HIS A 1 74 ? 17.734 18.578 16.781 1 75.56 74 HIS A N 1
ATOM 573 C CA . HIS A 1 74 ? 18.984 18.109 16.188 1 75.56 74 HIS A CA 1
ATOM 574 C C . HIS A 1 74 ? 18.734 17.359 14.891 1 75.56 74 HIS A C 1
ATOM 576 O O . HIS A 1 74 ? 19.656 17.156 14.094 1 75.56 74 HIS A O 1
ATOM 582 N N . GLU A 1 75 ? 17.594 16.906 14.773 1 80.25 75 GLU A N 1
ATOM 583 C CA . GLU A 1 75 ? 17.344 16.031 13.633 1 80.25 75 GLU A CA 1
ATOM 584 C C . GLU A 1 75 ? 16.125 16.484 12.844 1 80.25 75 GLU A C 1
ATOM 586 O O . GLU A 1 75 ? 15.516 17.5 13.164 1 80.25 75 GLU A O 1
ATOM 591 N N . GLU A 1 76 ? 15.977 15.758 11.781 1 82.56 76 GLU A N 1
ATOM 592 C CA . GLU A 1 76 ? 14.836 16.031 10.914 1 82.56 76 GLU A CA 1
ATOM 593 C C . GLU A 1 76 ? 13.516 15.742 11.625 1 82.56 76 GLU A C 1
ATOM 595 O O . GLU A 1 76 ? 13.391 14.742 12.336 1 82.56 76 GLU A O 1
ATOM 600 N N . VAL A 1 77 ? 12.617 16.688 11.531 1 87.62 77 VAL A N 1
ATOM 601 C CA . VAL A 1 77 ? 11.305 16.547 12.156 1 87.62 77 VAL A CA 1
ATOM 602 C C . VAL A 1 77 ? 10.32 15.961 11.156 1 87.62 77 VAL A C 1
ATOM 604 O O . VAL A 1 77 ? 9.312 15.352 11.547 1 87.62 77 VAL A O 1
ATOM 607 N N . ASP A 1 78 ? 10.648 15.984 9.875 1 91.38 78 ASP A N 1
ATOM 608 C CA . ASP A 1 78 ? 9.742 15.508 8.836 1 91.38 78 ASP A CA 1
ATOM 609 C C . ASP A 1 78 ? 8.336 16.062 9.031 1 91.38 78 ASP A C 1
ATOM 611 O O . ASP A 1 78 ? 7.367 15.312 9.148 1 91.38 78 ASP A O 1
ATOM 615 N N . LEU A 1 79 ? 8.211 17.438 8.945 1 93.62 79 LEU A N 1
ATOM 616 C CA . LEU A 1 79 ? 6.938 18.109 9.133 1 93.62 79 LEU A CA 1
ATOM 617 C C . LEU A 1 79 ? 5.977 17.797 7.996 1 93.62 79 LEU A C 1
ATOM 619 O O . LEU A 1 79 ? 6.312 17.984 6.824 1 93.62 79 LEU A O 1
ATOM 623 N N . GLU A 1 80 ? 4.754 17.391 8.383 1 94.56 80 GLU A N 1
ATOM 624 C CA . GLU A 1 80 ? 3.854 16.875 7.355 1 94.56 80 GLU A CA 1
ATOM 625 C C . GLU A 1 80 ? 2.604 17.75 7.238 1 94.56 80 GLU A C 1
ATOM 627 O O . GLU A 1 80 ? 1.945 17.75 6.195 1 94.56 80 GLU A O 1
ATOM 632 N N . ALA A 1 81 ? 2.309 18.484 8.305 1 96.94 81 ALA A N 1
ATOM 633 C CA . ALA A 1 81 ? 1.064 19.25 8.242 1 96.94 81 ALA A CA 1
ATOM 634 C C . ALA A 1 81 ? 1.098 20.438 9.195 1 96.94 81 ALA A C 1
ATOM 636 O O . ALA A 1 81 ? 1.791 20.406 10.219 1 96.94 81 ALA A O 1
ATOM 637 N N . LEU A 1 82 ? 0.346 21.453 8.852 1 97.06 82 LEU A N 1
ATOM 638 C CA . LEU A 1 82 ? 0.156 22.688 9.625 1 97.06 82 LEU A CA 1
ATOM 639 C C . LEU A 1 82 ? -1.325 23.031 9.742 1 97.06 82 LEU A C 1
ATOM 641 O O . LEU A 1 82 ? -2.119 22.672 8.867 1 97.06 82 LEU A O 1
ATOM 645 N N . ASP A 1 83 ? -1.64 23.625 10.797 1 97.44 83 ASP A N 1
ATOM 646 C CA . ASP A 1 83 ? -2.932 24.297 10.938 1 97.44 83 ASP A CA 1
ATOM 647 C C . ASP A 1 83 ? -2.836 25.484 11.891 1 97.44 83 ASP A C 1
ATOM 649 O O . ASP A 1 83 ? -1.877 25.594 12.656 1 97.44 83 ASP A O 1
ATOM 653 N N . PHE A 1 84 ? -3.732 26.375 11.688 1 95.38 84 PHE A N 1
ATOM 654 C CA . PHE A 1 84 ? -3.75 27.594 12.5 1 95.38 84 PHE A CA 1
ATOM 655 C C . PHE A 1 84 ? -5.094 27.75 13.203 1 95.38 84 PHE A C 1
ATOM 657 O O . PHE A 1 84 ? -6.145 27.719 12.562 1 95.38 84 PHE A O 1
ATOM 664 N N . GLN A 1 85 ? -4.992 27.828 14.508 1 92.5 85 GLN A N 1
ATOM 665 C CA . GLN A 1 85 ? -6.199 27.953 15.312 1 92.5 85 GLN A CA 1
ATOM 666 C C . GLN A 1 85 ? -5.973 28.875 16.5 1 92.5 85 GLN A C 1
ATOM 668 O O . GLN A 1 85 ? -5.027 28.672 17.281 1 92.5 85 GLN A O 1
ATOM 673 N N . ASP A 1 86 ? -6.75 29.906 16.672 1 90.12 86 ASP A N 1
ATOM 674 C CA . ASP A 1 86 ? -6.785 30.766 17.844 1 90.12 86 ASP A CA 1
ATOM 675 C C . ASP A 1 86 ? -5.395 31.312 18.156 1 90.12 86 ASP A C 1
ATOM 677 O O . ASP A 1 86 ? -4.922 31.219 19.281 1 90.12 86 ASP A O 1
ATOM 681 N N . GLY A 1 87 ? -4.75 31.766 17.141 1 90.25 87 GLY A N 1
ATOM 682 C CA . GLY A 1 87 ? -3.479 32.469 17.328 1 90.25 87 GLY A CA 1
ATOM 683 C C . GLY A 1 87 ? -2.309 31.5 17.484 1 90.25 87 GLY A C 1
ATOM 684 O O . GLY A 1 87 ? -1.18 31.938 17.734 1 90.25 87 GLY A O 1
ATOM 685 N N . GLN A 1 88 ? -2.6 30.203 17.359 1 93.69 88 GLN A N 1
ATOM 686 C CA . GLN A 1 88 ? -1.548 29.203 17.5 1 93.69 88 GLN A CA 1
ATOM 687 C C . GLN A 1 88 ? -1.303 28.469 16.188 1 93.69 88 GLN A C 1
ATOM 689 O O . GLN A 1 88 ? -2.252 28.094 15.492 1 93.69 88 GLN A O 1
ATOM 694 N N . LEU A 1 89 ? -0.044 28.344 15.883 1 95.56 89 LEU A N 1
ATOM 695 C CA . LEU A 1 89 ? 0.358 27.5 14.766 1 95.56 89 LEU A CA 1
ATOM 696 C C . LEU A 1 89 ? 0.629 26.062 15.227 1 95.56 89 LEU A C 1
ATOM 698 O O . LEU A 1 89 ? 1.485 25.844 16.078 1 95.56 89 LEU A O 1
ATOM 702 N N . TRP A 1 90 ? -0.152 25.172 14.719 1 96.5 90 TRP A N 1
ATOM 703 C CA . TRP A 1 90 ? -0.008 23.75 15.016 1 96.5 90 TRP A CA 1
ATOM 704 C C . TRP A 1 90 ? 0.78 23.047 13.922 1 96.5 90 TRP A C 1
ATOM 706 O O . TRP A 1 90 ? 0.637 23.359 12.742 1 96.5 90 TRP A O 1
ATOM 716 N N . PHE A 1 91 ? 1.615 22.125 14.273 1 96.38 91 PHE A N 1
ATOM 717 C CA . PHE A 1 91 ? 2.322 21.328 13.289 1 96.38 91 PHE A CA 1
ATOM 718 C C . PHE A 1 91 ? 2.57 19.906 13.82 1 96.38 91 PHE A C 1
ATOM 720 O O . PHE A 1 91 ? 2.557 19.688 15.031 1 96.38 91 PHE A O 1
ATOM 727 N N . VAL A 1 92 ? 2.729 19 12.953 1 97 92 VAL A N 1
ATOM 728 C CA . VAL A 1 92 ? 2.883 17.594 13.312 1 97 92 VAL A CA 1
ATOM 729 C C . VAL A 1 92 ? 3.938 16.938 12.414 1 97 92 VAL A C 1
ATOM 731 O O . VAL A 1 92 ? 4.031 17.266 11.227 1 97 92 VAL A O 1
ATOM 734 N N . GLY A 1 93 ? 4.797 16.156 13.055 1 96 93 GLY A N 1
ATOM 735 C CA . GLY A 1 93 ? 5.699 15.305 12.297 1 96 93 GLY A CA 1
ATOM 736 C C . GLY A 1 93 ? 5.043 14.031 11.812 1 96 93 GLY A C 1
ATOM 737 O O . GLY A 1 93 ? 3.904 13.734 12.172 1 96 93 GLY A O 1
ATOM 738 N N . SER A 1 94 ? 5.711 13.242 11.094 1 96.06 94 SER A N 1
ATOM 739 C CA . SER A 1 94 ? 5.145 12.086 10.406 1 96.06 94 SER A CA 1
ATOM 740 C C . SER A 1 94 ? 4.809 10.969 11.391 1 96.06 94 SER A C 1
ATOM 742 O O . SER A 1 94 ? 3.951 10.125 11.117 1 96.06 94 SER A O 1
ATOM 744 N N . HIS A 1 95 ? 5.465 10.859 12.602 1 96.62 95 HIS A N 1
ATOM 745 C CA . HIS A 1 95 ? 5.301 9.781 13.57 1 96.62 95 HIS A CA 1
ATOM 746 C C . HIS A 1 95 ? 5.645 8.43 12.945 1 96.62 95 HIS A C 1
ATOM 748 O O . HIS A 1 95 ? 4.957 7.434 13.195 1 96.62 95 HIS A O 1
ATOM 754 N N . SER A 1 96 ? 6.688 8.438 12.078 1 95.62 96 SER A N 1
ATOM 755 C CA . SER A 1 96 ? 6.879 7.219 11.297 1 95.62 96 SER A CA 1
ATOM 756 C C . SER A 1 96 ? 8.328 6.754 11.352 1 95.62 96 SER A C 1
ATOM 758 O O . SER A 1 96 ? 9.227 7.535 11.68 1 95.62 96 SER A O 1
ATOM 760 N N . ALA A 1 97 ? 8.492 5.477 11.133 1 94.81 97 ALA A N 1
ATOM 761 C CA . ALA A 1 97 ? 9.805 4.918 10.805 1 94.81 97 ALA A CA 1
ATOM 762 C C . ALA A 1 97 ? 10.039 4.914 9.297 1 94.81 97 ALA A C 1
ATOM 764 O O . ALA A 1 97 ? 9.086 5.008 8.516 1 94.81 97 ALA A O 1
ATOM 765 N N . LYS A 1 98 ? 11.312 4.871 8.945 1 94.62 98 LYS A N 1
ATOM 766 C CA . LYS A 1 98 ? 11.648 4.965 7.527 1 94.62 98 LYS A CA 1
ATOM 767 C C . LYS A 1 98 ? 12.602 3.85 7.113 1 94.62 98 LYS A C 1
ATOM 769 O O . LYS A 1 98 ? 13.602 3.598 7.789 1 94.62 98 LYS A O 1
ATOM 774 N N . ARG A 1 99 ? 12.297 3.176 6.039 1 96.69 99 ARG A N 1
ATOM 775 C CA . ARG A 1 99 ? 13.203 2.197 5.449 1 96.69 99 ARG A CA 1
ATOM 776 C C . ARG A 1 99 ? 14.242 2.875 4.559 1 96.69 99 ARG A C 1
ATOM 778 O O . ARG A 1 99 ? 13.898 3.76 3.768 1 96.69 99 ARG A O 1
ATOM 785 N N . LYS A 1 100 ? 15.484 2.445 4.707 1 96.62 100 LYS A N 1
ATOM 786 C CA . LYS A 1 100 ? 16.531 3.006 3.854 1 96.62 100 LYS A CA 1
ATOM 787 C C . LYS A 1 100 ? 16.344 2.568 2.404 1 96.62 100 LYS A C 1
ATOM 789 O O . LYS A 1 100 ? 15.977 1.423 2.137 1 96.62 100 LYS A O 1
ATOM 794 N N . LYS A 1 101 ? 16.672 3.51 1.554 1 95.25 101 LYS A N 1
ATOM 795 C CA . LYS A 1 101 ? 16.578 3.23 0.124 1 95.25 101 LYS A CA 1
ATOM 796 C C . LYS A 1 101 ? 17.891 2.701 -0.424 1 95.25 101 LYS A C 1
ATOM 798 O O . LYS A 1 101 ? 18.969 3.209 -0.08 1 95.25 101 LYS A O 1
ATOM 803 N N . PRO A 1 102 ? 17.797 1.646 -1.293 1 96 102 PRO A N 1
ATOM 804 C CA . PRO A 1 102 ? 19.016 1.273 -2.01 1 96 102 PRO A CA 1
ATOM 805 C C . PRO A 1 102 ? 19.609 2.434 -2.805 1 96 102 PRO A C 1
ATOM 807 O O . PRO A 1 102 ? 18.875 3.26 -3.344 1 96 102 PRO A O 1
ATOM 810 N N . LYS A 1 103 ? 20.969 2.492 -2.908 1 93.56 103 LYS A N 1
ATOM 811 C CA . LYS A 1 103 ? 21.641 3.602 -3.576 1 93.56 103 LYS A CA 1
ATOM 812 C C . LYS A 1 103 ? 22.297 3.141 -4.871 1 93.56 103 LYS A C 1
ATOM 814 O O . LYS A 1 103 ? 22.812 3.961 -5.641 1 93.56 103 LYS A O 1
ATOM 819 N N . GLY A 1 104 ? 22.297 1.879 -5.074 1 90.62 104 GLY A N 1
ATOM 820 C CA . GLY A 1 104 ? 22.859 1.363 -6.309 1 90.62 104 GLY A CA 1
ATOM 821 C C . GLY A 1 104 ? 24.375 1.273 -6.281 1 90.62 104 GLY A C 1
ATOM 822 O O . GLY A 1 104 ? 25.016 1.302 -7.332 1 90.62 104 GLY A O 1
ATOM 823 N N . LYS A 1 105 ? 25.031 1.176 -5.082 1 89.5 105 LYS A N 1
ATOM 824 C CA . LYS A 1 105 ? 26.484 1.081 -4.98 1 89.5 105 LYS A CA 1
ATOM 825 C C . LYS A 1 105 ? 26.953 -0.364 -5.121 1 89.5 105 LYS A C 1
ATOM 827 O O . LYS A 1 105 ? 27.688 -0.692 -6.051 1 89.5 105 LYS A O 1
ATOM 832 N N . THR A 1 106 ? 26.594 -1.262 -4.164 1 93.31 106 THR A N 1
ATOM 833 C CA . THR A 1 106 ? 26.828 -2.699 -4.246 1 93.31 106 THR A CA 1
ATOM 834 C C . THR A 1 106 ? 25.578 -3.477 -3.848 1 93.31 106 THR A C 1
ATOM 836 O O . THR A 1 106 ? 24.75 -2.975 -3.092 1 93.31 106 THR A O 1
ATOM 839 N N . MET A 1 107 ? 25.531 -4.621 -4.328 1 93.38 107 MET A N 1
ATOM 840 C CA . MET A 1 107 ? 24.406 -5.496 -4.039 1 93.38 107 MET A CA 1
ATOM 841 C C . MET A 1 107 ? 24.266 -5.734 -2.541 1 93.38 107 MET A C 1
ATOM 843 O O . MET A 1 107 ? 23.172 -5.617 -1.984 1 93.38 107 MET A O 1
ATOM 847 N N . VAL A 1 108 ? 25.312 -6.008 -1.889 1 94.38 108 VAL A N 1
ATOM 848 C CA . VAL A 1 108 ? 25.328 -6.328 -0.466 1 94.38 108 VAL A CA 1
ATOM 849 C C . VAL A 1 108 ? 24.844 -5.121 0.34 1 94.38 108 VAL A C 1
ATOM 851 O O . VAL A 1 108 ? 24.016 -5.254 1.235 1 94.38 108 VAL A O 1
ATOM 854 N N . LYS A 1 109 ? 25.344 -3.975 -0.024 1 96.06 109 LYS A N 1
ATOM 855 C CA . LYS A 1 109 ? 24.984 -2.752 0.683 1 96.06 109 LYS A CA 1
ATOM 856 C C . LYS A 1 109 ? 23.516 -2.398 0.446 1 96.06 109 LYS A C 1
ATOM 858 O O . LYS A 1 109 ? 22.828 -1.943 1.361 1 96.06 109 LYS A O 1
ATOM 863 N N . ASP A 1 110 ? 23.078 -2.602 -0.727 1 97 110 ASP A N 1
ATOM 864 C CA . ASP A 1 110 ? 21.688 -2.285 -1.051 1 97 110 ASP A CA 1
ATOM 865 C C . ASP A 1 110 ? 20.734 -3.209 -0.31 1 97 110 ASP A C 1
ATOM 867 O O . ASP A 1 110 ? 19.688 -2.768 0.177 1 97 110 ASP A O 1
ATOM 871 N N . LEU A 1 111 ? 21.078 -4.453 -0.215 1 97.31 111 LEU A N 1
ATOM 872 C CA . LEU A 1 111 ? 20.25 -5.406 0.527 1 97.31 111 LEU A CA 1
ATOM 873 C C . LEU A 1 111 ? 20.219 -5.059 2.01 1 97.31 111 LEU A C 1
ATOM 875 O O . LEU A 1 111 ? 19.172 -5.152 2.65 1 97.31 111 LEU A O 1
ATOM 879 N N . GLU A 1 112 ? 21.344 -4.633 2.488 1 97.31 112 GLU A N 1
ATOM 880 C CA . GLU A 1 112 ? 21.422 -4.219 3.885 1 97.31 112 GLU A CA 1
ATOM 881 C C . GLU A 1 112 ? 20.578 -2.969 4.137 1 97.31 112 GLU A C 1
ATOM 883 O O . GLU A 1 112 ? 19.875 -2.877 5.148 1 97.31 112 GLU A O 1
ATOM 888 N N . ARG A 1 113 ? 20.703 -2.047 3.24 1 97.31 113 ARG A N 1
ATOM 889 C CA . ARG A 1 113 ? 19.922 -0.823 3.367 1 97.31 113 ARG A CA 1
ATOM 890 C C . ARG A 1 113 ? 18.438 -1.125 3.342 1 97.31 113 ARG A C 1
ATOM 892 O O . ARG A 1 113 ? 17.672 -0.606 4.164 1 97.31 113 ARG A O 1
ATOM 899 N N . LEU A 1 114 ? 18.016 -2.021 2.479 1 97.62 114 LEU A N 1
ATOM 900 C CA . LEU A 1 114 ? 16.609 -2.369 2.35 1 97.62 114 LEU A CA 1
ATOM 901 C C . LEU A 1 114 ? 16.109 -3.098 3.594 1 97.62 114 LEU A C 1
ATOM 903 O O . LEU A 1 114 ? 14.914 -3.113 3.871 1 97.62 114 LEU A O 1
ATOM 907 N N . ALA A 1 115 ? 17 -3.656 4.391 1 97.19 115 ALA A N 1
ATOM 908 C CA . ALA A 1 115 ? 16.641 -4.355 5.621 1 97.19 115 ALA A CA 1
ATOM 909 C C . ALA A 1 115 ? 16.641 -3.4 6.812 1 97.19 115 ALA A C 1
ATOM 911 O O . ALA A 1 115 ? 16.188 -3.76 7.902 1 97.19 115 ALA A O 1
ATOM 912 N N . THR A 1 116 ? 17.078 -2.182 6.582 1 96.31 116 THR A N 1
ATOM 913 C CA . THR A 1 116 ? 17.281 -1.258 7.691 1 96.31 116 THR A CA 1
ATOM 914 C C . THR A 1 116 ? 16.109 -0.288 7.809 1 96.31 116 THR A C 1
ATOM 916 O O . THR A 1 116 ? 15.773 0.41 6.848 1 96.31 116 THR A O 1
ATOM 919 N N . VAL A 1 117 ? 15.469 -0.276 8.914 1 94.88 117 VAL A N 1
ATOM 920 C CA . VAL A 1 117 ? 14.414 0.669 9.266 1 94.88 117 VAL A CA 1
ATOM 921 C C . VAL A 1 117 ? 14.922 1.648 10.32 1 94.88 117 VAL A C 1
ATOM 923 O O . VAL A 1 117 ? 15.391 1.236 11.391 1 94.88 117 VAL A O 1
ATOM 926 N N . GLU A 1 118 ? 14.82 2.887 10.039 1 92.88 118 GLU A N 1
ATOM 927 C CA . GLU A 1 118 ? 15.375 3.93 10.898 1 92.88 118 GLU A CA 1
ATOM 928 C C . GLU A 1 118 ? 14.289 4.59 11.742 1 92.88 118 GLU A C 1
ATOM 930 O O . GLU A 1 118 ? 13.164 4.777 11.266 1 92.88 118 GLU A O 1
ATOM 935 N N . HIS A 1 119 ? 14.672 4.922 12.898 1 91.62 119 HIS A N 1
ATOM 936 C CA . HIS A 1 119 ? 13.852 5.652 13.852 1 91.62 119 HIS A CA 1
ATOM 937 C C . HIS A 1 119 ? 14.453 7.02 14.164 1 91.62 119 HIS A C 1
ATOM 939 O O . HIS A 1 119 ? 15.617 7.113 14.555 1 91.62 119 HIS A O 1
ATOM 945 N N . GLU A 1 120 ? 13.711 8.039 13.938 1 90.75 120 GLU A N 1
ATOM 946 C CA . GLU A 1 120 ? 14.117 9.406 14.258 1 90.75 120 GLU A CA 1
ATOM 947 C C . GLU A 1 120 ? 13.18 10.039 15.273 1 90.75 120 GLU A C 1
ATOM 949 O O . GLU A 1 120 ? 12.039 10.375 14.945 1 90.75 120 GLU A O 1
ATOM 954 N N . PRO A 1 121 ? 13.641 10.281 16.422 1 90.69 121 PRO A N 1
ATOM 955 C CA . PRO A 1 121 ? 12.789 10.672 17.547 1 90.69 121 PRO A CA 1
ATOM 956 C C . PRO A 1 121 ? 11.969 11.93 17.25 1 90.69 121 PRO A C 1
ATOM 958 O O . PRO A 1 121 ? 10.812 12.023 17.672 1 90.69 121 PRO A O 1
ATOM 961 N N . TRP A 1 122 ? 12.492 12.922 16.531 1 91.31 122 TRP A N 1
ATOM 962 C CA . TRP A 1 122 ? 11.852 14.219 16.375 1 91.31 122 TRP A CA 1
ATOM 963 C C . TRP A 1 122 ? 10.703 14.141 15.367 1 91.31 122 TRP A C 1
ATOM 965 O O . TRP A 1 122 ? 9.914 15.078 15.242 1 91.31 122 TRP A O 1
ATOM 975 N N . ARG A 1 123 ? 10.625 12.969 14.68 1 93.25 123 ARG A N 1
ATOM 976 C CA . ARG A 1 123 ? 9.469 12.773 13.805 1 93.25 123 ARG A CA 1
ATOM 977 C C . ARG A 1 123 ? 8.188 12.625 14.617 1 93.25 123 ARG A C 1
ATOM 979 O O . ARG A 1 123 ? 7.09 12.773 14.078 1 93.25 123 ARG A O 1
ATOM 986 N N . PHE A 1 124 ? 8.336 12.305 15.883 1 94.62 124 PHE A N 1
ATOM 987 C CA . PHE A 1 124 ? 7.199 12.055 16.766 1 94.62 124 PHE A CA 1
ATOM 988 C C . PHE A 1 124 ? 6.832 13.312 17.547 1 94.62 124 PHE A C 1
ATOM 990 O O . PHE A 1 124 ? 6.875 13.32 18.766 1 94.62 124 PHE A O 1
ATOM 997 N N . LEU A 1 125 ? 6.434 14.32 16.734 1 94.81 125 LEU A N 1
ATOM 998 C CA . LEU A 1 125 ? 6.148 15.625 17.312 1 94.81 125 LEU A CA 1
ATOM 999 C C . LEU A 1 125 ? 4.758 16.109 16.906 1 94.81 125 LEU A C 1
ATOM 1001 O O . LEU A 1 125 ? 4.383 16.031 15.742 1 94.81 125 LEU A O 1
ATOM 1005 N N . LEU A 1 126 ? 3.947 16.422 17.828 1 97.12 126 LEU A N 1
ATOM 1006 C CA . LEU A 1 126 ? 2.75 17.25 17.719 1 97.12 126 LEU A CA 1
ATOM 1007 C C . LEU A 1 126 ? 2.834 18.469 18.641 1 97.12 126 LEU A C 1
ATOM 1009 O O . LEU A 1 126 ? 2.936 18.312 19.859 1 97.12 126 LEU A O 1
ATOM 1013 N N . ALA A 1 127 ? 2.828 19.672 18.016 1 96.56 127 ALA A N 1
ATOM 1014 C CA . ALA A 1 127 ? 3.074 20.844 18.844 1 96.56 127 ALA A CA 1
ATOM 1015 C C . ALA A 1 127 ? 2.289 22.047 18.328 1 96.56 127 ALA A C 1
ATOM 1017 O O . ALA A 1 127 ? 1.76 22.016 17.219 1 96.56 127 ALA A O 1
ATOM 1018 N N . ARG A 1 128 ? 2.172 22.984 19.141 1 95.88 128 ARG A N 1
ATOM 1019 C CA . ARG A 1 128 ? 1.662 24.312 18.781 1 95.88 128 ARG A CA 1
ATOM 1020 C C . ARG A 1 128 ? 2.533 25.422 19.359 1 95.88 128 ARG A C 1
ATOM 1022 O O . ARG A 1 128 ? 3.094 25.266 20.453 1 95.88 128 ARG A O 1
ATOM 1029 N N . VAL A 1 129 ? 2.674 26.5 18.609 1 94.19 129 VAL A N 1
ATOM 1030 C CA . VAL A 1 129 ? 3.451 27.656 19.031 1 94.19 129 VAL A CA 1
ATOM 1031 C C . VAL A 1 129 ? 2.66 28.938 18.781 1 94.19 129 VAL A C 1
ATOM 1033 O O . VAL A 1 129 ? 1.913 29.016 17.797 1 94.19 129 VAL A O 1
ATOM 1036 N N . PRO A 1 130 ? 2.801 29.875 19.75 1 91.81 130 PRO A N 1
ATOM 1037 C CA . PRO A 1 130 ? 2.191 31.172 19.438 1 91.81 130 PRO A CA 1
ATOM 1038 C C . PRO A 1 130 ? 2.895 31.906 18.297 1 91.81 130 PRO A C 1
ATOM 1040 O O . PRO A 1 130 ? 4.117 31.812 18.172 1 91.81 130 PRO A O 1
ATOM 1043 N N . LEU A 1 131 ? 2.121 32.469 17.406 1 82.31 131 LEU A N 1
ATOM 1044 C CA . LEU A 1 131 ? 2.756 33.25 16.344 1 82.31 131 LEU A CA 1
ATOM 1045 C C . LEU A 1 131 ? 3.51 34.438 16.922 1 82.31 131 LEU A C 1
ATOM 1047 O O . LEU A 1 131 ? 3.025 35.094 17.844 1 82.31 131 LEU A O 1
ATOM 1051 N N . PRO A 1 132 ? 4.777 34.594 16.578 1 64.62 132 PRO A N 1
ATOM 1052 C CA . PRO A 1 132 ? 5.684 35.625 17.141 1 64.62 132 PRO A CA 1
ATOM 1053 C C . PRO A 1 132 ? 5.078 37 17.141 1 64.62 132 PRO A C 1
ATOM 1055 O O . PRO A 1 132 ? 5.336 37.781 18.062 1 64.62 132 PRO A O 1
ATOM 1058 N N . GLU A 1 133 ? 4.52 37.469 15.969 1 59.72 133 GLU A N 1
ATOM 1059 C CA . GLU A 1 133 ? 4.121 38.875 15.945 1 59.72 133 GLU A CA 1
ATOM 1060 C C . GLU A 1 133 ? 3.041 39.156 16.984 1 59.72 133 GLU A C 1
ATOM 1062 O O . GLU A 1 133 ? 2.893 40.312 17.438 1 59.72 133 GLU A O 1
ATOM 1067 N N . LYS A 1 134 ? 2.238 38.281 17.328 1 56.09 134 LYS A N 1
ATOM 1068 C CA . LYS A 1 134 ? 1.165 38.562 18.281 1 56.09 134 LYS A CA 1
ATOM 1069 C C . LYS A 1 134 ? 1.503 38 19.656 1 56.09 134 LYS A C 1
ATOM 1071 O O . LYS A 1 134 ? 0.63 37.875 20.531 1 56.09 134 LYS A O 1
ATOM 1076 N N . ALA A 1 135 ? 2.842 37.531 19.562 1 52.22 135 ALA A N 1
ATOM 1077 C CA . ALA A 1 135 ? 3.166 36.906 20.844 1 52.22 135 ALA A CA 1
ATOM 1078 C C . ALA A 1 135 ? 3.15 37.938 21.969 1 52.22 135 ALA A C 1
ATOM 1080 O O . ALA A 1 135 ? 4.066 38.75 22.094 1 52.22 135 ALA A O 1
ATOM 1081 N N . SER A 1 136 ? 2.131 38.594 21.984 1 47.34 136 SER A N 1
ATOM 1082 C CA . SER A 1 136 ? 2.143 39.312 23.25 1 47.34 136 SER A CA 1
ATOM 1083 C C . SER A 1 136 ? 2.572 38.406 24.406 1 47.34 136 SER A C 1
ATOM 1085 O O . SER A 1 136 ? 2.941 37.25 24.188 1 47.34 136 SER A O 1
ATOM 1087 N N . GLY A 1 137 ? 1.632 38.25 25.281 1 47.97 137 GLY A N 1
ATOM 1088 C CA . GLY A 1 137 ? 1.585 37.75 26.656 1 47.97 137 GLY A CA 1
ATOM 1089 C C . GLY A 1 137 ? 2.102 36.344 26.797 1 47.97 137 GLY A C 1
ATOM 1090 O O . GLY A 1 137 ? 2.809 35.812 25.922 1 47.97 137 GLY A O 1
ATOM 1091 N N . SER A 1 138 ? 1.352 35.469 27.641 1 56.81 138 SER A N 1
ATOM 1092 C CA . SER A 1 138 ? 1.416 34.281 28.484 1 56.81 138 SER A CA 1
ATOM 1093 C C . SER A 1 138 ? 1.397 33 27.641 1 56.81 138 SER A C 1
ATOM 1095 O O . SER A 1 138 ? 1.528 31.891 28.172 1 56.81 138 SER A O 1
ATOM 1097 N N . ALA A 1 139 ? 1.341 33.125 26.156 1 73.19 139 ALA A N 1
ATOM 1098 C CA . ALA A 1 139 ? 1.185 31.844 25.5 1 73.19 139 ALA A CA 1
ATOM 1099 C C . ALA A 1 139 ? 2.541 31.219 25.188 1 73.19 139 ALA A C 1
ATOM 1101 O O . ALA A 1 139 ? 3.443 31.891 24.688 1 73.19 139 ALA A O 1
ATOM 1102 N N . ARG A 1 140 ? 2.766 30.031 25.641 1 87.06 140 ARG A N 1
ATOM 1103 C CA . ARG A 1 140 ? 3.99 29.266 25.469 1 87.06 140 ARG A CA 1
ATOM 1104 C C . ARG A 1 140 ? 3.768 28.078 24.547 1 87.06 140 ARG A C 1
ATOM 1106 O O . ARG A 1 140 ? 2.641 27.594 24.391 1 87.06 140 ARG A O 1
ATOM 1113 N N . PRO A 1 141 ? 4.84 27.75 23.812 1 93.5 141 PRO A N 1
ATOM 1114 C CA . PRO A 1 141 ? 4.754 26.516 23.031 1 93.5 141 PRO A CA 1
ATOM 1115 C C . PRO A 1 141 ? 4.328 25.312 23.859 1 93.5 141 PRO A C 1
ATOM 1117 O O . PRO A 1 141 ? 4.578 25.281 25.078 1 93.5 141 PRO A O 1
ATOM 1120 N N . ALA A 1 142 ? 3.609 24.453 23.297 1 95.5 142 ALA A N 1
ATOM 1121 C CA . ALA A 1 142 ? 3.215 23.203 23.922 1 95.5 142 ALA A CA 1
ATOM 1122 C C . ALA A 1 142 ? 3.342 22.031 22.953 1 95.5 142 ALA A C 1
ATOM 1124 O O . ALA A 1 142 ? 3.176 22.203 21.734 1 95.5 142 ALA A O 1
ATOM 1125 N N . LYS A 1 143 ? 3.711 20.891 23.438 1 96.12 143 LYS A N 1
ATOM 1126 C CA . LYS A 1 143 ? 3.826 19.688 22.609 1 96.12 143 LYS A CA 1
ATOM 1127 C C . LYS A 1 143 ? 3.209 18.484 23.297 1 96.12 143 LYS A C 1
ATOM 1129 O O . LYS A 1 143 ? 3.076 18.453 24.516 1 96.12 143 LYS A O 1
ATOM 1134 N N . LEU A 1 144 ? 2.805 17.531 22.531 1 96.5 144 LEU A N 1
ATOM 1135 C CA . LEU A 1 144 ? 2.238 16.312 23.078 1 96.5 144 LEU A CA 1
ATOM 1136 C C . LEU A 1 144 ? 3.266 15.562 23.922 1 96.5 144 LEU A C 1
ATOM 1138 O O . LEU A 1 144 ? 4.418 15.398 23.516 1 96.5 144 LEU A O 1
ATOM 1142 N N . MET A 1 145 ? 2.871 15.102 25.031 1 95.44 145 MET A N 1
ATOM 1143 C CA . MET A 1 145 ? 3.795 14.484 25.984 1 95.44 145 MET A CA 1
ATOM 1144 C C . MET A 1 145 ? 4.305 13.148 25.453 1 95.44 145 MET A C 1
ATOM 1146 O O . MET A 1 145 ? 3.562 12.406 24.812 1 95.44 145 MET A O 1
ATOM 1150 N N . ARG A 1 146 ? 5.492 12.883 25.766 1 92.81 146 ARG A N 1
ATOM 1151 C CA . ARG A 1 146 ? 6.082 11.586 25.453 1 92.81 146 ARG A CA 1
ATOM 1152 C C . ARG A 1 146 ? 5.531 10.492 26.344 1 92.81 146 ARG A C 1
ATOM 1154 O O . ARG A 1 146 ? 5.008 10.773 27.422 1 92.81 146 ARG A O 1
ATOM 1161 N N . ALA A 1 147 ? 5.625 9.273 25.844 1 90.94 147 ALA A N 1
ATOM 1162 C CA . ALA A 1 147 ? 5.207 8.133 26.656 1 90.94 147 ALA A CA 1
ATOM 1163 C C . ALA A 1 147 ? 6.199 7.875 27.781 1 90.94 147 ALA A C 1
ATOM 1165 O O . ALA A 1 147 ? 7.402 8.086 27.625 1 90.94 147 ALA A O 1
ATOM 1166 N N . GLU A 1 148 ? 5.656 7.406 28.891 1 86 148 GLU A N 1
ATOM 1167 C CA . GLU A 1 148 ? 6.512 7.09 30.016 1 86 148 GLU A CA 1
ATOM 1168 C C . GLU A 1 148 ? 7.562 6.047 29.641 1 86 148 GLU A C 1
ATOM 1170 O O . GLU A 1 148 ? 7.238 5.016 29.062 1 86 148 GLU A O 1
ATOM 1175 N N . GLY A 1 149 ? 8.773 6.344 29.938 1 81.88 149 GLY A N 1
ATOM 1176 C CA . GLY A 1 149 ? 9.867 5.418 29.672 1 81.88 149 GLY A CA 1
ATOM 1177 C C . GLY A 1 149 ? 10.391 5.512 28.25 1 81.88 149 GLY A C 1
ATOM 1178 O O . GLY A 1 149 ? 11.297 4.766 27.875 1 81.88 149 GLY A O 1
ATOM 1179 N N . ARG A 1 150 ? 9.812 6.461 27.469 1 79.5 150 ARG A N 1
ATOM 1180 C CA . ARG A 1 150 ? 10.195 6.586 26.078 1 79.5 150 ARG A CA 1
ATOM 1181 C C . ARG A 1 150 ? 10.727 7.988 25.781 1 79.5 150 ARG A C 1
ATOM 1183 O O . ARG A 1 150 ? 10.516 8.516 24.672 1 79.5 150 ARG A O 1
ATOM 1190 N N . GLN A 1 151 ? 11.32 8.602 26.688 1 78.31 151 GLN A N 1
ATOM 1191 C CA . GLN A 1 151 ? 11.719 10 26.547 1 78.31 151 GLN A CA 1
ATOM 1192 C C . GLN A 1 151 ? 12.789 10.164 25.469 1 78.31 151 GLN A C 1
ATOM 1194 O O . GLN A 1 151 ? 12.727 11.094 24.656 1 78.31 151 GLN A O 1
ATOM 1199 N N . ASP A 1 152 ? 13.594 9.141 25.344 1 80.06 152 ASP A N 1
ATOM 1200 C CA . ASP A 1 152 ? 14.711 9.281 24.422 1 80.06 152 ASP A CA 1
ATOM 1201 C C . ASP A 1 152 ? 14.297 8.891 23 1 80.06 152 ASP A C 1
ATOM 1203 O O . ASP A 1 152 ? 14.844 9.406 22.016 1 80.06 152 ASP A O 1
ATOM 1207 N N . SER A 1 153 ? 13.258 8.078 22.906 1 83.81 153 SER A N 1
ATOM 1208 C CA . SER A 1 153 ? 12.852 7.594 21.594 1 83.81 153 SER A CA 1
ATOM 1209 C C . SER A 1 153 ? 11.914 8.57 20.906 1 83.81 153 SER A C 1
ATOM 1211 O O . SER A 1 153 ? 11.695 8.484 19.688 1 83.81 153 SER A O 1
ATOM 1213 N N . GLY A 1 154 ? 11.383 9.492 21.703 1 88.19 154 GLY A N 1
ATOM 1214 C CA . GLY A 1 154 ? 10.477 10.469 21.141 1 88.19 154 GLY A CA 1
ATOM 1215 C C . GLY A 1 154 ? 9.062 9.945 20.984 1 88.19 154 GLY A C 1
ATOM 1216 O O . GLY A 1 154 ? 8.133 10.719 20.703 1 88.19 154 GLY A O 1
ATOM 1217 N N . VAL A 1 155 ? 8.836 8.641 21.219 1 91.19 155 VAL A N 1
ATOM 1218 C CA . VAL A 1 155 ? 7.512 8.039 21.125 1 91.19 155 VAL A CA 1
ATOM 1219 C C . VAL A 1 155 ? 6.574 8.703 22.141 1 91.19 155 VAL A C 1
ATOM 1221 O O . VAL A 1 155 ? 6.902 8.797 23.328 1 91.19 155 VAL A O 1
ATOM 1224 N N . ASN A 1 156 ? 5.496 9.227 21.625 1 94.56 156 ASN A N 1
ATOM 1225 C CA . ASN A 1 156 ? 4.598 9.945 22.531 1 94.56 156 ASN A CA 1
ATOM 1226 C C . ASN A 1 156 ? 3.387 9.094 22.906 1 94.56 156 ASN A C 1
ATOM 1228 O O . ASN A 1 156 ? 3.281 7.941 22.5 1 94.56 156 ASN A O 1
ATOM 1232 N N . VAL A 1 157 ? 2.506 9.656 23.656 1 94.5 157 VAL A N 1
ATOM 1233 C CA . VAL A 1 157 ? 1.389 8.938 24.266 1 94.5 157 VAL A CA 1
ATOM 1234 C C . VAL A 1 157 ? 0.417 8.477 23.188 1 94.5 157 VAL A C 1
ATOM 1236 O O . VAL A 1 157 ? -0.242 7.445 23.328 1 94.5 157 VAL A O 1
ATOM 1239 N N . LEU A 1 158 ? 0.327 9.211 22.109 1 95.25 158 LEU A N 1
ATOM 1240 C CA . LEU A 1 158 ? -0.55 8.82 21.016 1 95.25 158 LEU A CA 1
ATOM 1241 C C . LEU A 1 158 ? -0.137 7.473 20.438 1 95.25 158 LEU A C 1
ATOM 1243 O O . LEU A 1 158 ? -0.979 6.59 20.234 1 95.25 158 LEU A O 1
ATOM 1247 N N . VAL A 1 159 ? 1.15 7.273 20.188 1 95.19 159 VAL A N 1
ATOM 1248 C CA . VAL A 1 159 ? 1.669 6.043 19.609 1 95.19 159 VAL A CA 1
ATOM 1249 C C . VAL A 1 159 ? 1.368 4.863 20.531 1 95.19 159 VAL A C 1
ATOM 1251 O O . VAL A 1 159 ? 0.922 3.809 20.078 1 95.19 159 VAL A O 1
ATOM 1254 N N . GLU A 1 160 ? 1.531 5.074 21.797 1 92.75 160 GLU A N 1
ATOM 1255 C CA . GLU A 1 160 ? 1.272 4 22.766 1 92.75 160 GLU A CA 1
ATOM 1256 C C . GLU A 1 160 ? -0.205 3.623 22.781 1 92.75 160 GLU A C 1
ATOM 1258 O O . GLU A 1 160 ? -0.548 2.445 22.891 1 92.75 160 GLU A O 1
ATOM 1263 N N . LEU A 1 161 ? -1.028 4.602 22.719 1 93.75 161 LEU A N 1
ATOM 1264 C CA . LEU A 1 161 ? -2.463 4.344 22.656 1 93.75 161 LEU A CA 1
ATOM 1265 C C . LEU A 1 161 ? -2.816 3.555 21.391 1 93.75 161 LEU A C 1
ATOM 1267 O O . LEU A 1 161 ? -3.564 2.576 21.453 1 93.75 161 LEU A O 1
ATOM 1271 N N . LEU A 1 162 ? -2.23 3.914 20.281 1 96 162 LEU A N 1
ATOM 1272 C CA . LEU A 1 162 ? -2.539 3.285 19 1 96 162 LEU A CA 1
ATOM 1273 C C . LEU A 1 162 ? -2.004 1.857 18.953 1 96 162 LEU A C 1
ATOM 1275 O O . LEU A 1 162 ? -2.582 0.994 18.297 1 96 162 LEU A O 1
ATOM 1279 N N . ARG A 1 163 ? -0.925 1.579 19.703 1 92.88 163 ARG A N 1
ATOM 1280 C CA . ARG A 1 163 ? -0.346 0.241 19.766 1 92.88 163 ARG A CA 1
ATOM 1281 C C . ARG A 1 163 ? -1.347 -0.762 20.328 1 92.88 163 ARG A C 1
ATOM 1283 O O . ARG A 1 163 ? -1.279 -1.953 20.016 1 92.88 163 ARG A O 1
ATOM 1290 N N . GLN A 1 164 ? -2.27 -0.284 21.031 1 92.62 164 GLN A N 1
ATOM 1291 C CA . GLN A 1 164 ? -3.238 -1.159 21.688 1 92.62 164 GLN A CA 1
ATOM 1292 C C . GLN A 1 164 ? -4.559 -1.18 20.922 1 92.62 164 GLN A C 1
ATOM 1294 O O . GLN A 1 164 ? -5.508 -1.854 21.328 1 92.62 164 GLN A O 1
ATOM 1299 N N . ASP A 1 165 ? -4.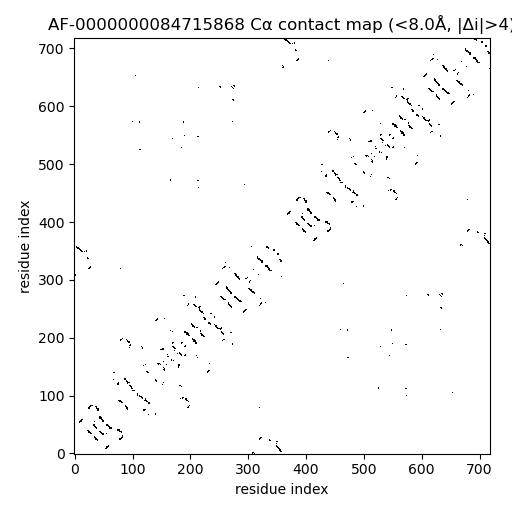613 -0.521 19.875 1 95.5 165 ASP A N 1
ATOM 1300 C CA . ASP A 1 165 ? -5.844 -0.373 19.094 1 95.5 165 ASP A CA 1
ATOM 1301 C C . ASP A 1 165 ? -6.137 -1.633 18.281 1 95.5 165 ASP A C 1
ATOM 1303 O O . ASP A 1 165 ? -5.234 -2.207 17.672 1 95.5 165 ASP A O 1
ATOM 1307 N N . ALA A 1 166 ? -7.367 -2.08 18.188 1 94.75 166 ALA A N 1
ATOM 1308 C CA . ALA A 1 166 ? -7.762 -3.324 17.531 1 94.75 166 ALA A CA 1
ATOM 1309 C C . ALA A 1 166 ? -7.539 -3.24 16.016 1 94.75 166 ALA A C 1
ATOM 1311 O O . ALA A 1 166 ? -7.344 -4.262 15.359 1 94.75 166 ALA A O 1
ATOM 1312 N N . HIS A 1 167 ? -7.609 -2.016 15.422 1 97.19 167 HIS A N 1
ATOM 1313 C CA . HIS A 1 167 ? -7.449 -1.841 13.984 1 97.19 167 HIS A CA 1
ATOM 1314 C C . HIS A 1 167 ? -5.996 -1.563 13.625 1 97.19 167 HIS A C 1
ATOM 1316 O O . HIS A 1 167 ? -5.488 -2.09 12.625 1 97.19 167 HIS A O 1
ATOM 1322 N N . LEU A 1 168 ? -5.285 -0.754 14.453 1 97.75 168 LEU A N 1
ATOM 1323 C CA . LEU A 1 168 ? -4.035 -0.132 14.023 1 97.75 168 LEU A CA 1
ATOM 1324 C C . LEU A 1 168 ? -2.84 -0.8 14.695 1 97.75 168 LEU A C 1
ATOM 1326 O O . LEU A 1 168 ? -1.711 -0.696 14.211 1 97.75 168 LEU A O 1
ATOM 1330 N N . GLY A 1 169 ? -3.006 -1.535 15.734 1 95.88 169 GLY A N 1
ATOM 1331 C CA . GLY A 1 169 ? -1.959 -2.096 16.578 1 95.88 169 GLY A CA 1
ATOM 1332 C C . GLY A 1 169 ? -0.912 -2.863 15.789 1 95.88 169 GLY A C 1
ATOM 1333 O O . GLY A 1 169 ? 0.288 -2.633 15.953 1 95.88 169 GLY A O 1
ATOM 1334 N N . PRO A 1 170 ? -1.345 -3.754 14.945 1 94.81 170 PRO A N 1
ATOM 1335 C CA . PRO A 1 170 ? -0.384 -4.578 14.211 1 94.81 170 PRO A CA 1
ATOM 1336 C C . PRO A 1 170 ? 0.601 -3.75 13.391 1 94.81 170 PRO A C 1
ATOM 1338 O O . PRO A 1 170 ? 1.728 -4.188 13.148 1 94.81 170 PRO A O 1
ATOM 1341 N N . PHE A 1 171 ? 0.241 -2.568 12.992 1 96.88 171 PHE A N 1
ATOM 1342 C CA . PHE A 1 171 ? 1.082 -1.729 12.148 1 96.88 171 PHE A CA 1
ATOM 1343 C C . PHE A 1 171 ? 2.025 -0.883 12.992 1 96.88 171 PHE A C 1
ATOM 1345 O O . PHE A 1 171 ? 2.928 -0.231 12.461 1 96.88 171 PHE A O 1
ATOM 1352 N N . LEU A 1 172 ? 1.829 -0.896 14.305 1 94.94 172 LEU A N 1
ATOM 1353 C CA . LEU A 1 172 ? 2.654 -0.105 15.219 1 94.94 172 LEU A CA 1
ATOM 1354 C C . LEU A 1 172 ? 3.471 -1.008 16.141 1 94.94 172 LEU A C 1
ATOM 1356 O O . LEU A 1 172 ? 3.938 -0.568 17.188 1 94.94 172 LEU A O 1
ATOM 1360 N N . ALA A 1 173 ? 3.631 -2.244 15.734 1 90.38 173 ALA A N 1
ATOM 1361 C CA . ALA A 1 173 ? 4.441 -3.164 16.531 1 90.38 173 ALA A CA 1
ATOM 1362 C C . ALA A 1 173 ? 5.875 -2.656 16.672 1 90.38 173 ALA A C 1
ATOM 1364 O O . ALA A 1 173 ? 6.43 -2.094 15.719 1 90.38 173 ALA A O 1
ATOM 1365 N N . PRO A 1 174 ? 6.453 -2.883 17.812 1 88.25 174 PRO A N 1
ATOM 1366 C CA . PRO A 1 174 ? 7.859 -2.494 17.969 1 88.25 174 PRO A CA 1
ATOM 1367 C C . PRO A 1 174 ? 8.805 -3.387 17.156 1 88.25 174 PRO A C 1
ATOM 1369 O O . PRO A 1 174 ? 8.492 -4.551 16.906 1 88.25 174 PRO A O 1
ATOM 1372 N N . ALA A 1 175 ? 9.891 -2.82 16.75 1 84 175 ALA A N 1
ATOM 1373 C CA . ALA A 1 175 ? 10.891 -3.561 15.984 1 84 175 ALA A CA 1
ATOM 1374 C C . ALA A 1 175 ? 11.438 -4.734 16.797 1 84 175 ALA A C 1
ATOM 1376 O O . ALA A 1 175 ? 11.734 -5.793 16.234 1 84 175 ALA A O 1
ATOM 1377 N N . SER A 1 176 ? 11.617 -4.551 18.016 1 79.94 176 SER A N 1
ATOM 1378 C CA . SER A 1 176 ? 12.031 -5.605 18.922 1 79.94 176 SER A CA 1
ATOM 1379 C C . SER A 1 176 ? 11.383 -5.43 20.297 1 79.94 176 SER A C 1
ATOM 1381 O O . SER A 1 176 ? 11.195 -4.305 20.766 1 79.94 176 SER A O 1
ATOM 1383 N N . PRO A 1 177 ? 11.023 -6.574 20.781 1 72.38 177 PRO A N 1
ATOM 1384 C CA . PRO A 1 177 ? 10.422 -6.477 22.125 1 72.38 177 PRO A CA 1
ATOM 1385 C C . PRO A 1 177 ? 11.328 -5.781 23.125 1 72.38 177 PRO A C 1
ATOM 1387 O O . PRO A 1 177 ? 10.844 -5.145 24.062 1 72.38 177 PRO A O 1
ATOM 1390 N N . ASP A 1 178 ? 12.602 -5.871 22.844 1 71.75 178 ASP A N 1
ATOM 1391 C CA . ASP A 1 178 ? 13.562 -5.363 23.812 1 71.75 178 ASP A CA 1
ATOM 1392 C C . ASP A 1 178 ? 14.086 -3.984 23.406 1 71.75 178 ASP A C 1
ATOM 1394 O O . ASP A 1 178 ? 15 -3.451 24.031 1 71.75 178 ASP A O 1
ATOM 1398 N N . ASP A 1 179 ? 13.391 -3.529 22.344 1 71.06 179 ASP A N 1
ATOM 1399 C CA . ASP A 1 179 ? 13.875 -2.234 21.875 1 71.06 179 ASP A CA 1
ATOM 1400 C C . ASP A 1 179 ? 13.422 -1.108 22.812 1 71.06 179 ASP A C 1
ATOM 1402 O O . ASP A 1 179 ? 12.227 -0.825 22.906 1 71.06 179 ASP A O 1
ATOM 1406 N N . PRO A 1 180 ? 14.344 -0.553 23.516 1 67.5 180 PRO A N 1
ATOM 1407 C CA . PRO A 1 180 ? 13.969 0.513 24.438 1 67.5 180 PRO A CA 1
ATOM 1408 C C . PRO A 1 180 ? 13.391 1.736 23.734 1 67.5 180 PRO A C 1
ATOM 1410 O O . PRO A 1 180 ? 12.641 2.51 24.344 1 67.5 180 PRO A O 1
ATOM 1413 N N . ASP A 1 181 ? 13.648 1.835 22.484 1 72.06 181 ASP A N 1
ATOM 1414 C CA . ASP A 1 181 ? 13.234 3.027 21.75 1 72.06 181 ASP A CA 1
ATOM 1415 C C . ASP A 1 181 ? 11.781 2.908 21.281 1 72.06 181 ASP A C 1
ATOM 1417 O O . ASP A 1 181 ? 11.141 3.914 20.984 1 72.06 181 ASP A O 1
ATOM 1421 N N . GLY A 1 182 ? 11.328 1.706 21.422 1 78.5 182 GLY A N 1
ATOM 1422 C CA . GLY A 1 182 ? 9.977 1.506 20.922 1 78.5 182 GLY A CA 1
ATOM 1423 C C . GLY A 1 182 ? 9.828 1.856 19.453 1 78.5 182 GLY A C 1
ATOM 1424 O O . GLY A 1 182 ? 8.789 2.377 19.031 1 78.5 182 GLY A O 1
ATOM 1425 N N . ALA A 1 183 ? 10.844 1.692 18.688 1 85.62 183 ALA A N 1
ATOM 1426 C CA . ALA A 1 183 ? 10.844 1.967 17.25 1 85.62 183 ALA A CA 1
ATOM 1427 C C . ALA A 1 183 ? 9.812 1.104 16.531 1 85.62 183 ALA A C 1
ATOM 1429 O O . ALA A 1 183 ? 9.57 -0.041 16.906 1 85.62 183 ALA A O 1
ATOM 1430 N N . LEU A 1 184 ? 9.195 1.692 15.555 1 93.19 184 LEU A N 1
ATOM 1431 C CA . LEU A 1 184 ? 8.18 0.97 14.797 1 93.19 184 LEU A CA 1
ATOM 1432 C C . LEU A 1 184 ? 8.82 -0.019 13.828 1 93.19 184 LEU A C 1
ATOM 1434 O O . LEU A 1 184 ? 9.836 0.29 13.203 1 93.19 184 LEU A O 1
ATOM 1438 N N . ALA A 1 185 ? 8.25 -1.151 13.727 1 93.88 185 ALA A N 1
ATOM 1439 C CA . ALA A 1 185 ? 8.781 -2.215 12.883 1 93.88 185 ALA A CA 1
ATOM 1440 C C . ALA A 1 185 ? 8.414 -1.993 11.422 1 93.88 185 ALA A C 1
ATOM 1442 O O . ALA A 1 185 ? 9.18 -2.342 10.523 1 93.88 185 ALA A O 1
ATOM 1443 N N . ILE A 1 186 ? 7.227 -1.475 11.133 1 96.75 186 ILE A N 1
ATOM 1444 C CA . ILE A 1 186 ? 6.742 -1.284 9.773 1 96.75 186 ILE A CA 1
ATOM 1445 C C . ILE A 1 186 ? 6.902 0.18 9.367 1 96.75 186 ILE A C 1
ATOM 1447 O O . ILE A 1 186 ? 6.301 1.068 9.977 1 96.75 186 ILE A O 1
ATOM 1451 N N . PRO A 1 187 ? 7.676 0.467 8.359 1 96.94 187 PRO A N 1
ATOM 1452 C CA . PRO A 1 187 ? 7.941 1.848 7.949 1 96.94 187 PRO A CA 1
ATOM 1453 C C . PRO A 1 187 ? 6.77 2.479 7.203 1 96.94 187 PRO A C 1
ATOM 1455 O O . PRO A 1 187 ? 5.883 1.766 6.723 1 96.94 187 PRO A O 1
ATOM 1458 N N . SER A 1 188 ? 6.82 3.799 7.066 1 96.5 188 SER A N 1
ATOM 1459 C CA . SER A 1 188 ? 5.73 4.586 6.5 1 96.5 188 SER A CA 1
ATOM 1460 C C . SER A 1 188 ? 5.449 4.184 5.055 1 96.5 188 SER A C 1
ATOM 1462 O O . SER A 1 188 ? 4.293 3.994 4.672 1 96.5 188 SER A O 1
ATOM 1464 N N . LYS A 1 189 ? 6.477 3.92 4.234 1 95.88 189 LYS A N 1
ATOM 1465 C CA . LYS A 1 189 ? 6.281 3.662 2.811 1 95.88 189 LYS A CA 1
ATOM 1466 C C . LYS A 1 189 ? 5.961 2.193 2.559 1 95.88 189 LYS A C 1
ATOM 1468 O O . LYS A 1 189 ? 5.891 1.756 1.407 1 95.88 189 LYS A O 1
ATOM 1473 N N . ASP A 1 190 ? 5.773 1.422 3.619 1 98.06 190 ASP A N 1
ATOM 1474 C CA . ASP A 1 190 ? 5.34 0.028 3.562 1 98.06 190 ASP A CA 1
ATOM 1475 C C . ASP A 1 190 ? 3.992 -0.156 4.25 1 98.06 190 ASP A C 1
ATOM 1477 O O . ASP A 1 190 ? 3.74 -1.192 4.871 1 98.06 190 ASP A O 1
ATOM 1481 N N . ASN A 1 191 ? 3.146 0.878 4.258 1 98.25 191 ASN A N 1
ATOM 1482 C CA . ASN A 1 191 ? 1.81 0.946 4.84 1 98.25 191 ASN A CA 1
ATOM 1483 C C . ASN A 1 191 ? 1.865 1.017 6.363 1 98.25 191 ASN A C 1
ATOM 1485 O O . ASN A 1 191 ? 0.936 0.579 7.043 1 98.25 191 ASN A O 1
ATOM 1489 N N . GLY A 1 192 ? 2.967 1.497 6.957 1 98 192 GLY A N 1
ATOM 1490 C CA . GLY A 1 192 ? 3.064 1.788 8.375 1 98 192 GLY A CA 1
ATOM 1491 C C . GLY A 1 192 ? 2.459 3.125 8.758 1 98 192 GLY A C 1
ATOM 1492 O O . GLY A 1 192 ? 1.874 3.809 7.914 1 98 192 GLY A O 1
ATOM 1493 N N . LEU A 1 193 ? 2.578 3.447 9.984 1 98.12 193 LEU A N 1
ATOM 1494 C CA . LEU A 1 193 ? 2.043 4.711 10.484 1 98.12 193 LEU A CA 1
ATOM 1495 C C . LEU A 1 193 ? 2.736 5.895 9.812 1 98.12 193 LEU A C 1
ATOM 1497 O O . LEU A 1 193 ? 3.965 5.93 9.727 1 98.12 193 LEU A O 1
ATOM 1501 N N . ASP A 1 194 ? 2.016 6.785 9.32 1 98.06 194 ASP A N 1
ATOM 1502 C CA . ASP A 1 194 ? 2.463 8.039 8.719 1 98.06 194 ASP A CA 1
ATOM 1503 C C . ASP A 1 194 ? 1.387 9.117 8.828 1 98.06 194 ASP A C 1
ATOM 1505 O O . ASP A 1 194 ? 0.39 9.078 8.102 1 98.06 194 ASP A O 1
ATOM 1509 N N . ILE A 1 195 ? 1.568 10.047 9.703 1 98.38 195 ILE A N 1
ATOM 1510 C CA . ILE A 1 195 ? 0.628 11.148 9.852 1 98.38 195 ILE A CA 1
ATOM 1511 C C . ILE A 1 195 ? 0.97 12.258 8.852 1 98.38 195 ILE A C 1
ATOM 1513 O O . ILE A 1 195 ? 2.078 12.797 8.875 1 98.38 195 ILE A O 1
ATOM 1517 N N . GLU A 1 196 ? -0.031 12.609 8.016 1 97.81 196 GLU A N 1
ATOM 1518 C CA . GLU A 1 196 ? 0.269 13.617 7 1 97.81 196 GLU A CA 1
ATOM 1519 C C . GLU A 1 196 ? -0.768 14.734 7.012 1 97.81 196 GLU A C 1
ATOM 1521 O O . GLU A 1 196 ? -0.571 15.781 6.387 1 97.81 196 GLU A O 1
ATOM 1526 N N . GLY A 1 197 ? -1.847 14.57 7.727 1 98.31 197 GLY A N 1
ATOM 1527 C CA . GLY A 1 197 ? -2.877 15.586 7.82 1 98.31 197 GLY A CA 1
ATOM 1528 C C . GLY A 1 197 ? -3.072 16.109 9.227 1 98.31 197 GLY A C 1
ATOM 1529 O O . GLY A 1 197 ? -2.969 15.359 10.195 1 98.31 197 GLY A O 1
ATOM 1530 N N . LEU A 1 198 ? -3.451 17.375 9.305 1 98.56 198 LEU A N 1
ATOM 1531 C CA . LEU A 1 198 ? -3.74 18.016 10.586 1 98.56 198 LEU A CA 1
ATOM 1532 C C . LEU A 1 198 ? -4.824 19.062 10.43 1 98.56 198 LEU A C 1
ATOM 1534 O O . LEU A 1 198 ? -4.773 19.891 9.516 1 98.56 198 LEU A O 1
ATOM 1538 N N . ALA A 1 199 ? -5.809 18.984 11.227 1 98.62 199 ALA A N 1
ATOM 1539 C CA . ALA A 1 199 ? -6.816 20.031 11.391 1 98.62 199 ALA A CA 1
ATOM 1540 C C . ALA A 1 199 ? -7.172 20.219 12.859 1 98.62 199 ALA A C 1
ATOM 1542 O O . ALA A 1 199 ? -7.266 19.25 13.617 1 98.62 199 ALA A O 1
ATOM 1543 N N . VAL A 1 200 ? -7.285 21.438 13.219 1 97.75 200 VAL A N 1
ATOM 1544 C CA . VAL A 1 200 ? -7.609 21.75 14.609 1 97.75 200 VAL A CA 1
ATOM 1545 C C . VAL A 1 200 ? -8.891 22.578 14.672 1 97.75 200 VAL A C 1
ATOM 1547 O O . VAL A 1 200 ? -9.008 23.594 14 1 97.75 200 VAL A O 1
ATOM 1550 N N . HIS A 1 201 ? -9.781 22.141 15.438 1 96.56 201 HIS A N 1
ATOM 1551 C CA . HIS A 1 201 ? -11.055 22.812 15.672 1 96.56 201 HIS A CA 1
ATOM 1552 C C . HIS A 1 201 ? -11.383 22.859 17.156 1 96.56 201 HIS A C 1
ATOM 1554 O O . HIS A 1 201 ? -11.891 21.891 17.719 1 96.56 201 HIS A O 1
ATOM 1560 N N . GLY A 1 202 ? -11.172 24.016 17.766 1 92.38 202 GLY A N 1
ATOM 1561 C CA . GLY A 1 202 ? -11.234 24.094 19.219 1 92.38 202 GLY A CA 1
ATOM 1562 C C . GLY A 1 202 ? -10.164 23.25 19.906 1 92.38 202 GLY A C 1
ATOM 1563 O O . GLY A 1 202 ? -8.977 23.406 19.625 1 92.38 202 GLY A O 1
ATOM 1564 N N . ASP A 1 203 ? -10.633 22.312 20.719 1 90.38 203 ASP A N 1
ATOM 1565 C CA . ASP A 1 203 ? -9.688 21.438 21.406 1 90.38 203 ASP A CA 1
ATOM 1566 C C . ASP A 1 203 ? -9.578 20.078 20.703 1 90.38 203 ASP A C 1
ATOM 1568 O O . ASP A 1 203 ? -8.961 19.156 21.234 1 90.38 203 ASP A O 1
ATOM 1572 N N . GLN A 1 204 ? -10.188 20.062 19.562 1 95.44 204 GLN A N 1
ATOM 1573 C CA . GLN A 1 204 ? -10.148 18.812 18.797 1 95.44 204 GLN A CA 1
ATOM 1574 C C . GLN A 1 204 ? -9.031 18.844 17.75 1 95.44 204 GLN A C 1
ATOM 1576 O O . GLN A 1 204 ? -8.922 19.797 16.984 1 95.44 204 GLN A O 1
ATOM 1581 N N . VAL A 1 205 ? -8.234 17.844 17.844 1 97.69 205 VAL A N 1
ATOM 1582 C CA . VAL A 1 205 ? -7.164 17.672 16.859 1 97.69 205 VAL A CA 1
ATOM 1583 C C . VAL A 1 205 ? -7.5 16.5 15.945 1 97.69 205 VAL A C 1
ATOM 1585 O O . VAL A 1 205 ? -7.789 15.391 16.422 1 97.69 205 VAL A O 1
ATOM 1588 N N . PHE A 1 206 ? -7.586 16.75 14.641 1 98.69 206 PHE A N 1
ATOM 1589 C CA . PHE A 1 206 ? -7.773 15.711 13.625 1 98.69 206 PHE A CA 1
ATOM 1590 C C . PHE A 1 206 ? -6.453 15.367 12.953 1 98.69 206 PHE A C 1
ATOM 1592 O O . PHE A 1 206 ? -5.73 16.266 12.492 1 98.69 206 PHE A O 1
ATOM 1599 N N . LEU A 1 207 ? -6.094 14.117 12.953 1 98.81 207 LEU A N 1
ATOM 1600 C CA . LEU A 1 207 ? -4.875 13.625 12.32 1 98.81 207 LEU A CA 1
ATOM 1601 C C . LEU A 1 207 ? -5.203 12.656 11.195 1 98.81 207 LEU A C 1
ATOM 1603 O O . LEU A 1 207 ? -5.879 11.648 11.414 1 98.81 207 LEU A O 1
ATOM 1607 N N . GLY A 1 208 ? -4.797 13 9.969 1 98.88 208 GLY A N 1
ATOM 1608 C CA . GLY A 1 208 ? -4.973 12.117 8.836 1 98.88 208 GLY A CA 1
ATOM 1609 C C . GLY A 1 208 ? -3.791 11.195 8.609 1 98.88 208 GLY A C 1
ATOM 1610 O O . GLY A 1 208 ? -2.639 11.633 8.617 1 98.88 208 GLY A O 1
ATOM 1611 N N . LEU A 1 209 ? -4.086 9.93 8.383 1 98.88 209 LEU A N 1
ATOM 1612 C CA . LEU A 1 209 ? -3.02 8.945 8.211 1 98.88 209 LEU A CA 1
ATOM 1613 C C . LEU A 1 209 ? -2.834 8.602 6.734 1 98.88 209 LEU A C 1
ATOM 1615 O O . LEU A 1 209 ? -3.77 8.148 6.074 1 98.88 209 LEU A O 1
ATOM 1619 N N . ARG A 1 210 ? -1.629 8.914 6.211 1 98.25 210 ARG A N 1
ATOM 1620 C CA . ARG A 1 210 ? -1.279 8.305 4.93 1 98.25 210 ARG A CA 1
ATOM 1621 C C . ARG A 1 210 ? -1.374 6.789 5.004 1 98.25 210 ARG A C 1
ATOM 1623 O O . ARG A 1 210 ? -1.866 6.145 4.074 1 98.25 210 ARG A O 1
ATOM 1630 N N . GLY A 1 211 ? -0.793 6.258 5.988 1 98.31 211 GLY A N 1
ATOM 1631 C CA . GLY A 1 211 ? -0.929 4.852 6.336 1 98.31 211 GLY A CA 1
ATOM 1632 C C . GLY A 1 211 ? -1.05 4.613 7.828 1 98.31 211 GLY A C 1
ATOM 1633 O O . GLY A 1 211 ? -0.654 5.461 8.633 1 98.31 211 GLY A O 1
ATOM 1634 N N . PRO A 1 212 ? -1.625 3.5 8.211 1 98.44 212 PRO A N 1
ATOM 1635 C CA . PRO A 1 212 ? -2.049 2.404 7.34 1 98.44 212 PRO A CA 1
ATOM 1636 C C . PRO A 1 212 ? -3.422 2.643 6.715 1 98.44 212 PRO A C 1
ATOM 1638 O O . PRO A 1 212 ? -4.242 3.373 7.281 1 98.44 212 PRO A O 1
ATOM 1641 N N . VAL A 1 213 ? -3.605 2.189 5.566 1 98.62 213 VAL A N 1
ATOM 1642 C CA . VAL A 1 213 ? -4.914 2.02 4.945 1 98.62 213 VAL A CA 1
ATOM 1643 C C . VAL A 1 213 ? -5.383 0.576 5.117 1 98.62 213 VAL A C 1
ATOM 1645 O O . VAL A 1 213 ? -4.641 -0.364 4.824 1 98.62 213 VAL A O 1
ATOM 1648 N N . LEU A 1 214 ? -6.555 0.416 5.707 1 98.38 214 LEU A N 1
ATOM 1649 C CA . LEU A 1 214 ? -7.07 -0.903 6.059 1 98.38 214 LEU A CA 1
ATOM 1650 C C . LEU A 1 214 ? -8.148 -1.346 5.07 1 98.38 214 LEU A C 1
ATOM 1652 O O . LEU A 1 214 ? -9.258 -0.815 5.082 1 98.38 214 LEU A O 1
ATOM 1656 N N . ARG A 1 215 ? -7.758 -2.324 4.223 1 97.12 215 ARG A N 1
ATOM 1657 C CA . ARG A 1 215 ? -8.688 -2.846 3.225 1 97.12 215 ARG A CA 1
ATOM 1658 C C . ARG A 1 215 ? -9.328 -1.713 2.43 1 97.12 215 ARG A C 1
ATOM 1660 O O . ARG A 1 215 ? -10.539 -1.706 2.217 1 97.12 215 ARG A O 1
ATOM 1667 N N . GLY A 1 216 ? -8.586 -0.749 2.148 1 97 216 GLY A N 1
ATOM 1668 C CA . GLY A 1 216 ? -9.016 0.343 1.29 1 97 216 GLY A CA 1
ATOM 1669 C C . GLY A 1 216 ? -9.562 1.53 2.062 1 97 216 GLY A C 1
ATOM 1670 O O . GLY A 1 216 ? -9.891 2.561 1.475 1 97 216 GLY A O 1
ATOM 1671 N N . TYR A 1 217 ? -9.656 1.475 3.373 1 98.5 217 TYR A N 1
ATOM 1672 C CA . TYR A 1 217 ? -10.195 2.57 4.172 1 98.5 217 TYR A CA 1
ATOM 1673 C C . TYR A 1 217 ? -9.07 3.369 4.824 1 98.5 217 TYR A C 1
ATOM 1675 O O . TYR A 1 217 ? -8.258 2.816 5.574 1 98.5 217 TYR A O 1
ATOM 1683 N N . ALA A 1 218 ? -9.062 4.648 4.523 1 98.81 218 ALA A N 1
ATOM 1684 C CA . ALA A 1 218 ? -8.148 5.566 5.199 1 98.81 218 ALA A CA 1
ATOM 1685 C C . ALA A 1 218 ? -8.609 5.848 6.629 1 98.81 218 ALA A C 1
ATOM 1687 O O . ALA A 1 218 ? -9.781 5.648 6.957 1 98.81 218 ALA A O 1
ATOM 1688 N N . VAL A 1 219 ? -7.699 6.332 7.445 1 98.88 219 VAL A N 1
ATOM 1689 C CA . VAL A 1 219 ? -8.023 6.531 8.852 1 98.88 219 VAL A CA 1
ATOM 1690 C C . VAL A 1 219 ? -7.816 7.992 9.234 1 98.88 219 VAL A C 1
ATOM 1692 O O . VAL A 1 219 ? -6.754 8.562 8.961 1 98.88 219 VAL A O 1
ATOM 1695 N N . LEU A 1 220 ? -8.812 8.57 9.75 1 98.88 220 LEU A N 1
ATOM 1696 C CA . LEU A 1 220 ? -8.797 9.883 10.406 1 98.88 220 LEU A CA 1
ATOM 1697 C C . LEU A 1 220 ? -8.938 9.734 11.914 1 98.88 220 LEU A C 1
ATOM 1699 O O . LEU A 1 220 ? -9.93 9.172 12.398 1 98.88 220 LEU A O 1
ATOM 1703 N N . LEU A 1 221 ? -7.953 10.227 12.648 1 98.5 221 LEU A N 1
ATOM 1704 C CA . LEU A 1 221 ? -8.008 10.211 14.102 1 98.5 221 LEU A CA 1
ATOM 1705 C C . LEU A 1 221 ? -8.523 11.547 14.641 1 98.5 221 LEU A C 1
ATOM 1707 O O . LEU A 1 221 ? -8.164 12.602 14.125 1 98.5 221 LEU A O 1
ATOM 1711 N N . GLN A 1 222 ? -9.312 11.477 15.617 1 97.62 222 GLN A N 1
ATOM 1712 C CA . GLN A 1 222 ? -9.812 12.648 16.328 1 97.62 222 GLN A CA 1
ATOM 1713 C C . GLN A 1 222 ? -9.523 12.547 17.828 1 97.62 222 GLN A C 1
ATOM 1715 O O . GLN A 1 222 ? -9.852 11.547 18.453 1 97.62 222 GLN A O 1
ATOM 1720 N N . MET A 1 223 ? -8.859 13.555 18.312 1 95.81 223 MET A N 1
ATOM 1721 C CA . MET A 1 223 ? -8.492 13.539 19.734 1 95.81 223 MET A CA 1
ATOM 1722 C C . MET A 1 223 ? -8.68 14.914 20.359 1 95.81 223 MET A C 1
ATOM 1724 O O . MET A 1 223 ? -8.367 15.938 19.734 1 95.81 223 MET A O 1
ATOM 1728 N N . GLU A 1 224 ? -9.25 14.93 21.531 1 94.69 224 GLU A N 1
ATOM 1729 C CA . GLU A 1 224 ? -9.266 16.156 22.328 1 94.69 224 GLU A CA 1
ATOM 1730 C C . GLU A 1 224 ? -7.992 16.281 23.172 1 94.69 224 GLU A C 1
ATOM 1732 O O . GLU A 1 224 ? -7.59 15.32 23.844 1 94.69 224 GLU A O 1
ATOM 1737 N N . VAL A 1 225 ? -7.336 17.453 23.078 1 95 225 VAL A N 1
ATOM 1738 C CA . VAL A 1 225 ? -6.094 17.625 23.828 1 95 225 VAL A CA 1
ATOM 1739 C C . VAL A 1 225 ? -6.262 18.703 24.875 1 95 225 VAL A C 1
ATOM 1741 O O . VAL A 1 225 ? -7.059 19.625 24.703 1 95 225 VAL A O 1
ATOM 1744 N N . GLU A 1 226 ? -5.57 18.516 25.984 1 93.94 226 GLU A N 1
ATOM 1745 C CA . GLU A 1 226 ? -5.531 19.516 27.062 1 93.94 226 GLU A CA 1
ATOM 1746 C C . GLU A 1 226 ? -4.102 19.75 27.531 1 93.94 226 GLU A C 1
ATOM 1748 O O . GLU A 1 226 ? -3.242 18.875 27.406 1 93.94 226 GLU A O 1
ATOM 1753 N N . GLU A 1 227 ? -3.885 20.938 27.953 1 92.94 227 GLU A N 1
ATOM 1754 C CA . GLU A 1 227 ? -2.59 21.234 28.547 1 92.94 227 GLU A CA 1
ATOM 1755 C C . GLU A 1 227 ? -2.492 20.672 29.969 1 92.94 227 GLU A C 1
ATOM 1757 O O . GLU A 1 227 ? -3.387 20.875 30.781 1 92.94 227 GLU A O 1
ATOM 1762 N N . VAL A 1 228 ? -1.368 19.984 30.266 1 93.44 228 VAL A N 1
ATOM 1763 C CA . VAL A 1 228 ? -1.237 19.328 31.562 1 93.44 228 VAL A CA 1
ATOM 1764 C C . VAL A 1 228 ? -0.054 19.922 32.312 1 93.44 228 VAL A C 1
ATOM 1766 O O . VAL A 1 228 ? 0.441 19.312 33.281 1 93.44 228 VAL A O 1
ATOM 1769 N N . GLY A 1 229 ? 0.434 21.047 31.906 1 91.31 229 GLY A N 1
ATOM 1770 C CA . GLY A 1 229 ? 1.516 21.75 32.594 1 91.31 229 GLY A CA 1
ATOM 1771 C C . GLY A 1 229 ? 2.84 21.656 31.844 1 91.31 229 GLY A C 1
ATOM 1772 O O . GLY A 1 229 ? 3.066 20.703 31.094 1 91.31 229 GLY A O 1
ATOM 1773 N N . LYS A 1 230 ? 3.639 22.688 32.094 1 91.25 230 LYS A N 1
ATOM 1774 C CA . LYS A 1 230 ? 5.02 22.734 31.625 1 91.25 230 LYS A CA 1
ATOM 1775 C C . LYS A 1 230 ? 5.086 22.641 30.109 1 91.25 230 LYS A C 1
ATOM 1777 O O . LYS A 1 230 ? 5.98 21.984 29.562 1 91.25 230 LYS A O 1
ATOM 1782 N N . GLY A 1 231 ? 4.051 23.078 29.453 1 93.06 231 GLY A N 1
ATOM 1783 C CA . GLY A 1 231 ? 4.078 23.078 28 1 93.06 231 GLY A CA 1
ATOM 1784 C C . GLY A 1 231 ? 3.771 21.719 27.391 1 93.06 231 GLY A C 1
ATOM 1785 O O . GLY A 1 231 ? 4.199 21.422 26.281 1 93.06 231 GLY A O 1
ATOM 1786 N N . LEU A 1 232 ? 3.084 20.891 28.172 1 95.06 232 LEU A N 1
ATOM 1787 C CA . LEU A 1 232 ? 2.771 19.547 27.703 1 95.06 232 LEU A CA 1
ATOM 1788 C C . LEU A 1 232 ? 1.277 19.406 27.438 1 95.06 232 LEU A C 1
ATOM 1790 O O . LEU A 1 232 ? 0.455 19.906 28.203 1 95.06 232 LEU A O 1
ATOM 1794 N N . LEU A 1 233 ? 1.035 18.781 26.281 1 95.88 233 LEU A N 1
ATOM 1795 C CA . LEU A 1 233 ? -0.328 18.406 25.922 1 95.88 233 LEU A CA 1
ATOM 1796 C C . LEU A 1 233 ? -0.572 16.922 26.156 1 95.88 233 LEU A C 1
ATOM 1798 O O . LEU A 1 233 ? 0.349 16.109 26.031 1 95.88 233 LEU A O 1
ATOM 1802 N N . ALA A 1 234 ? -1.795 16.547 26.5 1 95.12 234 ALA A N 1
ATOM 1803 C CA . ALA A 1 234 ? -2.221 15.148 26.641 1 95.12 234 ALA A CA 1
ATOM 1804 C C . ALA A 1 234 ? -3.639 14.953 26.109 1 95.12 234 ALA A C 1
ATOM 1806 O O . ALA A 1 234 ? -4.457 15.875 26.141 1 95.12 234 ALA A O 1
ATOM 1807 N N . PRO A 1 235 ? -3.848 13.742 25.562 1 94.19 235 PRO A N 1
ATOM 1808 C CA . PRO A 1 235 ? -5.234 13.445 25.203 1 94.19 235 PRO A CA 1
ATOM 1809 C C . PRO A 1 235 ? -6.18 13.492 26.406 1 94.19 235 PRO A C 1
ATOM 1811 O O . PRO A 1 235 ? -5.812 13.062 27.5 1 94.19 235 PRO A O 1
ATOM 1814 N N . ARG A 1 236 ? -7.266 14.109 26.141 1 89.94 236 ARG A N 1
ATOM 1815 C CA . ARG A 1 236 ? -8.289 14.141 27.172 1 89.94 236 ARG A CA 1
ATOM 1816 C C . ARG A 1 236 ? -9.172 12.891 27.125 1 89.94 236 ARG A C 1
ATOM 1818 O 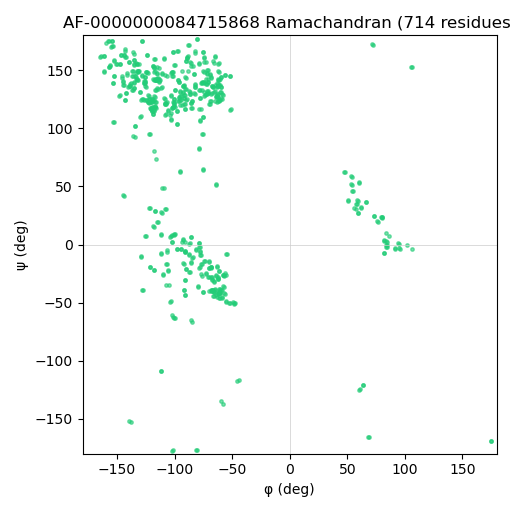O . ARG A 1 236 ? -9.68 12.539 26.047 1 89.94 236 ARG A O 1
ATOM 1825 N N . ARG A 1 237 ? -9.133 12.102 28.219 1 76 237 ARG A N 1
ATOM 1826 C CA . ARG A 1 237 ? -10 10.922 28.234 1 76 237 ARG A CA 1
ATOM 1827 C C . ARG A 1 237 ? -11.438 11.312 28.562 1 76 237 ARG A C 1
ATOM 1829 O O . ARG A 1 237 ? -11.688 12.156 29.422 1 76 237 ARG A O 1
ATOM 1836 N N . THR A 1 238 ? -12.359 11.109 27.641 1 61.31 238 THR A N 1
ATOM 1837 C CA . THR A 1 238 ? -13.75 11.383 27.969 1 61.31 238 THR A CA 1
ATOM 1838 C C . THR A 1 238 ? -14.352 10.25 28.797 1 61.31 238 THR A C 1
ATOM 1840 O O . THR A 1 238 ? -13.781 9.164 28.875 1 61.31 238 THR A O 1
ATOM 1843 N N . LYS A 1 239 ? -15.492 10.445 29.703 1 52.06 239 LYS A N 1
ATOM 1844 C CA . LYS A 1 239 ? -16.203 9.461 30.516 1 52.06 239 LYS A CA 1
ATOM 1845 C C . LYS A 1 239 ? -16.547 8.219 29.703 1 52.06 239 LYS A C 1
ATOM 1847 O O . LYS A 1 239 ? -16.594 7.109 30.234 1 52.06 239 LYS A O 1
ATOM 1852 N N . LYS A 1 240 ? -17.125 8.523 28.594 1 50.88 240 LYS A N 1
ATOM 1853 C CA . LYS A 1 240 ? -17.703 7.395 27.875 1 50.88 240 LYS A CA 1
ATOM 1854 C C . LYS A 1 240 ? -16.734 6.84 26.844 1 50.88 240 LYS A C 1
ATOM 1856 O O . LYS A 1 240 ? -17.031 5.848 26.172 1 50.88 240 LYS A O 1
ATOM 1861 N N . GLY A 1 241 ? -15.508 7.492 26.844 1 59.56 241 GLY A N 1
ATOM 1862 C CA . GLY A 1 241 ? -14.875 7.012 25.625 1 59.56 241 GLY A CA 1
ATOM 1863 C C . GLY A 1 241 ? -13.359 7.09 25.672 1 59.56 241 GLY A C 1
ATOM 1864 O O . GLY A 1 241 ? -12.781 7.414 26.719 1 59.56 241 GLY A O 1
ATOM 1865 N N . GLY A 1 242 ? -12.617 6.465 24.641 1 76.94 242 GLY A N 1
ATOM 1866 C CA . GLY A 1 242 ? -11.188 6.312 24.406 1 76.94 242 GLY A CA 1
ATOM 1867 C C . GLY A 1 242 ? -10.469 7.637 24.234 1 76.94 242 GLY A C 1
ATOM 1868 O O . GLY A 1 242 ? -11.109 8.688 24.156 1 76.94 242 GLY A O 1
ATOM 1869 N N . ALA A 1 243 ? -9.281 7.766 24.453 1 90.75 243 ALA A N 1
ATOM 1870 C CA . ALA A 1 243 ? -8.391 8.914 24.312 1 90.75 243 ALA A CA 1
ATOM 1871 C C . ALA A 1 243 ? -8.445 9.5 22.906 1 90.75 243 ALA A C 1
ATOM 1873 O O . ALA A 1 243 ? -8.016 10.633 22.688 1 90.75 243 ALA A O 1
ATOM 1874 N N . TYR A 1 244 ? -9.141 8.781 22.016 1 95.19 244 TYR A N 1
ATOM 1875 C CA . TYR A 1 244 ? -9.281 9.234 20.625 1 95.19 244 TYR A CA 1
ATOM 1876 C C . TYR A 1 244 ? -10.406 8.484 19.922 1 95.19 244 TYR A C 1
ATOM 1878 O O . TYR A 1 244 ? -10.922 7.496 20.438 1 95.19 244 TYR A O 1
ATOM 1886 N N . GLN A 1 245 ? -10.852 9.031 18.844 1 96 245 GLN A N 1
ATOM 1887 C CA . GLN A 1 245 ? -11.836 8.422 17.953 1 96 245 GLN A CA 1
ATOM 1888 C C . GLN A 1 245 ? -11.219 8.133 16.578 1 96 245 GLN A C 1
ATOM 1890 O O . GLN A 1 245 ? -10.242 8.766 16.188 1 96 245 GLN A O 1
ATOM 1895 N N . LYS A 1 246 ? -11.805 7.133 15.969 1 97.56 246 LYS A N 1
ATOM 1896 C CA . LYS A 1 246 ? -11.359 6.762 14.633 1 97.56 246 LYS A CA 1
ATOM 1897 C C . LYS A 1 246 ? -12.484 6.953 13.609 1 97.56 246 LYS A C 1
ATOM 1899 O O . LYS A 1 246 ? -13.617 6.527 13.836 1 97.56 246 LYS A O 1
ATOM 1904 N N . HIS A 1 247 ? -12.18 7.559 12.531 1 98.75 247 HIS A N 1
ATOM 1905 C CA . HIS A 1 247 ? -13.078 7.68 11.391 1 98.75 247 HIS A CA 1
ATOM 1906 C C . HIS A 1 247 ? -12.469 7.039 10.148 1 98.75 247 HIS A C 1
ATOM 1908 O O . HIS A 1 247 ? -11.43 7.477 9.664 1 98.75 247 HIS A O 1
ATOM 1914 N N . PHE A 1 248 ? -13.133 5.945 9.664 1 98.81 248 PHE A N 1
ATOM 1915 C CA . PHE A 1 248 ? -12.68 5.23 8.477 1 98.81 248 PHE A CA 1
ATOM 1916 C C . PHE A 1 248 ? -13.344 5.781 7.227 1 98.81 248 PHE A C 1
ATOM 1918 O O . PHE A 1 248 ? -14.57 5.895 7.168 1 98.81 248 PHE A O 1
ATOM 1925 N N . LEU A 1 249 ? -12.516 6.156 6.234 1 98.81 249 LEU A N 1
ATOM 1926 C CA . LEU A 1 249 ? -13.008 6.844 5.043 1 98.81 249 LEU A CA 1
ATOM 1927 C C . LEU A 1 249 ? -12.711 6.035 3.787 1 98.81 249 LEU A C 1
ATOM 1929 O O . LEU A 1 249 ? -11.562 5.648 3.551 1 98.81 249 LEU A O 1
ATOM 1933 N N . ASP A 1 250 ? -13.742 5.758 3.033 1 98.25 250 ASP A N 1
ATOM 1934 C CA . ASP A 1 250 ? -13.539 5.172 1.713 1 98.25 250 ASP A CA 1
ATOM 1935 C C . ASP A 1 250 ? -13.055 6.219 0.714 1 98.25 250 ASP A C 1
ATOM 1937 O O . ASP A 1 250 ? -13.859 6.898 0.076 1 98.25 250 ASP A O 1
ATOM 1941 N N . LEU A 1 251 ? -11.742 6.277 0.556 1 98.31 251 LEU A N 1
ATOM 1942 C CA . LEU A 1 251 ? -11.133 7.227 -0.365 1 98.31 251 LEU A CA 1
ATOM 1943 C C . LEU A 1 251 ? -10.586 6.512 -1.599 1 98.31 251 LEU A C 1
ATOM 1945 O O . LEU A 1 251 ? -9.523 6.871 -2.115 1 98.31 251 LEU A O 1
ATOM 1949 N N . ASP A 1 252 ? -11.188 5.461 -1.974 1 95.19 252 ASP A N 1
ATOM 1950 C CA . ASP A 1 252 ? -10.797 4.672 -3.137 1 95.19 252 ASP A CA 1
ATOM 1951 C C . ASP A 1 252 ? -9.438 4.02 -2.928 1 95.19 252 ASP A C 1
ATOM 1953 O O . ASP A 1 252 ? -8.609 3.982 -3.844 1 95.19 252 ASP A O 1
ATOM 1957 N N . GLY A 1 253 ? -9.188 3.605 -1.735 1 96.31 253 GLY A N 1
ATOM 1958 C CA . GLY A 1 253 ? -7.965 2.896 -1.404 1 96.31 253 GLY A CA 1
ATOM 1959 C C . GLY A 1 253 ? -6.797 3.822 -1.116 1 96.31 253 GLY A C 1
ATOM 1960 O O . GLY A 1 253 ? -5.695 3.363 -0.805 1 96.31 253 GLY A O 1
ATOM 1961 N N . LEU A 1 254 ? -7.016 5.102 -1.201 1 96.94 254 LEU A N 1
ATOM 1962 C CA . LEU A 1 254 ? -5.969 6.094 -0.978 1 96.94 254 LEU A CA 1
ATOM 1963 C C . LEU A 1 254 ? -5.848 6.434 0.503 1 96.94 254 LEU A C 1
ATOM 1965 O O . LEU A 1 254 ? -6.762 6.152 1.285 1 96.94 254 LEU A O 1
ATOM 1969 N N . GLY A 1 255 ? -4.676 6.93 0.935 1 98.12 255 GLY A N 1
ATOM 1970 C CA . GLY A 1 255 ? -4.445 7.461 2.268 1 98.12 255 GLY A CA 1
ATOM 1971 C C . GLY A 1 255 ? -4.535 8.977 2.328 1 98.12 255 GLY A C 1
ATOM 1972 O O . GLY A 1 255 ? -4.551 9.641 1.293 1 98.12 255 GLY A O 1
ATOM 1973 N N . ILE A 1 256 ? -4.602 9.523 3.477 1 98.69 256 ILE A N 1
ATOM 1974 C CA . ILE A 1 256 ? -4.758 10.961 3.664 1 98.69 256 ILE A CA 1
ATOM 1975 C C . ILE A 1 256 ? -3.395 11.641 3.564 1 98.69 256 ILE A C 1
ATOM 1977 O O . ILE A 1 256 ? -2.447 11.25 4.25 1 98.69 256 ILE A O 1
ATOM 1981 N N . ARG A 1 257 ? -3.318 12.68 2.762 1 97.19 257 ARG A N 1
ATOM 1982 C CA . ARG A 1 257 ? -2.074 13.406 2.549 1 97.19 257 ARG A CA 1
ATOM 1983 C C . ARG A 1 257 ? -2.139 14.797 3.178 1 97.19 257 ARG A C 1
ATOM 1985 O O . ARG A 1 257 ? -1.104 15.414 3.443 1 97.19 257 ARG A O 1
ATOM 1992 N N . GLU A 1 258 ? -3.318 15.32 3.328 1 97.81 258 GLU A N 1
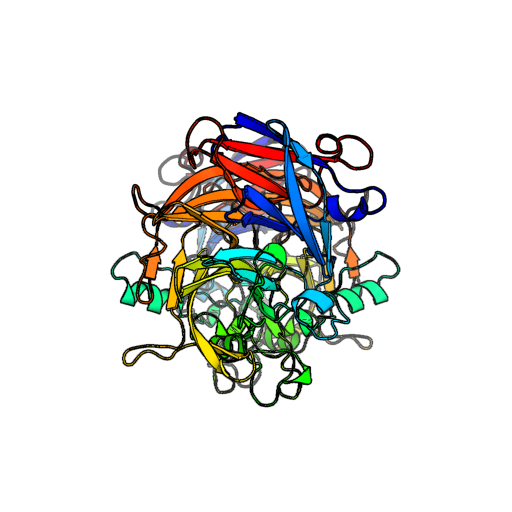ATOM 1993 C CA . GLU A 1 258 ? -3.533 16.641 3.916 1 97.81 258 GLU A CA 1
ATOM 1994 C C . GLU A 1 258 ? -4.977 16.797 4.383 1 97.81 258 GLU A C 1
ATOM 1996 O O . GLU A 1 258 ? -5.887 16.172 3.838 1 97.81 258 GLU A O 1
ATOM 2001 N N . LEU A 1 259 ? -5.176 17.562 5.398 1 98.56 259 LEU A N 1
ATOM 2002 C CA . LEU A 1 259 ? -6.496 18 5.84 1 98.56 259 LEU A CA 1
ATOM 2003 C C . LEU A 1 259 ? -6.605 19.516 5.781 1 98.56 259 LEU A C 1
ATOM 2005 O O . LEU A 1 259 ? -5.648 20.234 6.098 1 98.56 259 LEU A O 1
ATOM 2009 N N . CYS A 1 260 ? -7.742 19.953 5.406 1 97.62 260 CYS A N 1
ATOM 2010 C CA . CYS A 1 260 ? -8.016 21.375 5.371 1 97.62 260 CYS A CA 1
ATOM 2011 C C . CYS A 1 260 ? -9.445 21.672 5.801 1 97.62 260 CYS A C 1
ATOM 2013 O O . CYS A 1 260 ? -10.391 21.078 5.285 1 97.62 260 CYS A O 1
ATOM 2015 N N . ARG A 1 261 ? -9.57 22.625 6.734 1 97.75 261 ARG A N 1
ATOM 2016 C CA . ARG A 1 261 ? -10.898 23.016 7.199 1 97.75 261 ARG A CA 1
ATOM 2017 C C . ARG A 1 261 ? -11.586 23.938 6.199 1 97.75 261 ARG A C 1
ATOM 2019 O O . ARG A 1 261 ? -10.961 24.859 5.672 1 97.75 261 ARG A O 1
ATOM 2026 N N . HIS A 1 262 ? -12.789 23.672 5.906 1 98.12 262 HIS A N 1
ATOM 2027 C CA . HIS A 1 262 ? -13.656 24.516 5.086 1 98.12 262 HIS A CA 1
ATOM 2028 C C . HIS A 1 262 ? -15.047 24.641 5.703 1 98.12 262 HIS A C 1
ATOM 2030 O O . HIS A 1 262 ? -15.945 23.859 5.383 1 98.12 262 HIS A O 1
ATOM 2036 N N . GLY A 1 263 ? -15.25 25.672 6.477 1 96.25 263 GLY A N 1
ATOM 2037 C CA . GLY A 1 263 ? -16.438 25.703 7.312 1 96.25 263 GLY A CA 1
ATOM 2038 C C . GLY A 1 263 ? -16.5 24.547 8.297 1 96.25 263 GLY A C 1
ATOM 2039 O O . GLY A 1 263 ? -15.578 24.344 9.078 1 96.25 263 GLY A O 1
ATOM 2040 N N . GLU A 1 264 ? -17.625 23.781 8.25 1 97.38 264 GLU A N 1
ATOM 2041 C CA . GLU A 1 264 ? -17.781 22.609 9.109 1 97.38 264 GLU A CA 1
ATOM 2042 C C . GLU A 1 264 ? -17.266 21.359 8.406 1 97.38 264 GLU A C 1
ATOM 2044 O O . GLU A 1 264 ? -17.172 20.297 9.023 1 97.38 264 GLU A O 1
ATOM 2049 N N . ASP A 1 265 ? -16.906 21.531 7.156 1 98.62 265 ASP A N 1
ATOM 2050 C CA . ASP A 1 265 ? -16.453 20.391 6.359 1 98.62 265 ASP A CA 1
ATOM 2051 C C . ASP A 1 265 ? -14.945 20.188 6.504 1 98.62 265 ASP A C 1
ATOM 2053 O O . ASP A 1 265 ? -14.242 21.047 7.027 1 98.62 265 ASP A O 1
ATOM 2057 N N . LEU A 1 266 ? -14.562 19.047 6.156 1 98.69 266 LEU A N 1
ATOM 2058 C CA . LEU A 1 266 ? -13.148 18.703 6.039 1 98.69 266 LEU A CA 1
ATOM 2059 C C . LEU A 1 266 ? -12.789 18.359 4.598 1 98.69 266 LEU A C 1
ATOM 2061 O O . LEU A 1 266 ? -13.406 17.484 3.996 1 98.69 266 LEU A O 1
ATOM 2065 N N . LEU A 1 267 ? -11.898 19.141 4.012 1 98.69 267 LEU A N 1
ATOM 2066 C CA . LEU A 1 267 ? -11.289 18.734 2.748 1 98.69 267 LEU A CA 1
ATOM 2067 C C . LEU A 1 267 ? -10.125 17.781 2.988 1 98.69 267 LEU A C 1
ATOM 2069 O O . LEU A 1 267 ? -9.344 17.969 3.924 1 98.69 267 LEU A O 1
ATOM 2073 N N . ILE A 1 268 ? -10.047 16.766 2.174 1 98.75 268 ILE A N 1
ATOM 2074 C CA . ILE A 1 268 ? -9.07 15.703 2.369 1 98.75 268 ILE A CA 1
ATOM 2075 C C . ILE A 1 268 ? -8.312 15.453 1.067 1 98.75 268 ILE A C 1
ATOM 2077 O O . ILE A 1 268 ? -8.898 15.023 0.07 1 98.75 268 ILE A O 1
ATOM 2081 N N . LEU A 1 269 ? -7.059 15.82 1.057 1 97.94 269 LEU A N 1
ATOM 2082 C CA . LEU A 1 269 ? -6.199 15.375 -0.037 1 97.94 269 LEU A CA 1
ATOM 2083 C C . LEU A 1 269 ? -5.766 13.93 0.162 1 97.94 269 LEU A C 1
ATOM 2085 O O . LEU A 1 269 ? -5.301 13.562 1.243 1 97.94 269 LEU A O 1
ATOM 2089 N N . ALA A 1 270 ? -5.996 13.125 -0.819 1 97.44 270 ALA A N 1
ATOM 2090 C CA . ALA A 1 270 ? -5.699 11.695 -0.695 1 97.44 270 ALA A CA 1
ATOM 2091 C C . ALA A 1 270 ? -4.793 11.227 -1.826 1 97.44 270 ALA A C 1
ATOM 2093 O O . ALA A 1 270 ? -4.875 11.734 -2.949 1 97.44 270 ALA A O 1
ATOM 2094 N N . GLY A 1 271 ? -3.908 10.328 -1.543 1 95.12 271 GLY A N 1
ATOM 2095 C CA . GLY A 1 271 ? -2.996 9.711 -2.492 1 95.12 271 GLY A CA 1
ATOM 2096 C C . GLY A 1 271 ? -2.535 8.336 -2.066 1 95.12 271 GLY A C 1
ATOM 2097 O O . GLY A 1 271 ? -2.898 7.859 -0.987 1 95.12 271 GLY A O 1
ATOM 2098 N N . PRO A 1 272 ? -1.781 7.672 -2.912 1 93.88 272 PRO A N 1
ATOM 2099 C CA . PRO A 1 272 ? -1.323 6.32 -2.586 1 93.88 272 PRO A CA 1
ATOM 2100 C C . PRO A 1 272 ? -0.431 6.281 -1.347 1 93.88 272 PRO A C 1
ATOM 2102 O O . PRO A 1 272 ? 0.364 7.199 -1.126 1 93.88 272 PRO A O 1
ATOM 2105 N N . THR A 1 273 ? -0.625 5.207 -0.561 1 95.75 273 THR A N 1
ATOM 2106 C CA . THR A 1 273 ? 0.205 4.992 0.62 1 95.75 273 THR A CA 1
ATOM 2107 C C . THR A 1 273 ? 1.592 4.492 0.223 1 95.75 273 THR A C 1
ATOM 2109 O O . THR A 1 273 ? 2.6 4.934 0.781 1 95.75 273 THR A O 1
ATOM 2112 N N . MET A 1 274 ? 1.6 3.578 -0.784 1 94.75 274 MET A N 1
ATOM 2113 C CA . MET A 1 274 ? 2.838 2.99 -1.287 1 94.75 274 MET A CA 1
ATOM 2114 C C . MET A 1 274 ? 3.416 3.828 -2.422 1 94.75 274 MET A C 1
ATOM 2116 O O . MET A 1 274 ? 2.729 4.684 -2.982 1 94.75 274 MET A O 1
ATOM 2120 N N . PRO A 1 275 ? 4.734 3.641 -2.695 1 91.31 275 PRO A N 1
ATOM 2121 C CA . PRO A 1 275 ? 5.328 4.41 -3.793 1 91.31 275 PRO A CA 1
ATOM 2122 C C . PRO A 1 275 ? 4.938 3.871 -5.168 1 91.31 275 PRO A C 1
ATOM 2124 O O . PRO A 1 275 ? 5.797 3.391 -5.914 1 91.31 275 PRO A O 1
ATOM 2127 N N . VAL A 1 276 ? 3.646 3.938 -5.488 1 90.5 276 VAL A N 1
ATOM 2128 C CA . VAL A 1 276 ? 3.076 3.527 -6.77 1 90.5 276 VAL A CA 1
ATOM 2129 C C . VAL A 1 276 ? 2.443 4.73 -7.465 1 90.5 276 VAL A C 1
ATOM 2131 O O . VAL A 1 276 ? 2.045 5.695 -6.809 1 90.5 276 VAL A O 1
ATOM 2134 N N . ASP A 1 277 ? 2.449 4.602 -8.75 1 85.88 277 ASP A N 1
ATOM 2135 C CA . ASP A 1 277 ? 1.732 5.637 -9.492 1 85.88 277 ASP A CA 1
ATOM 2136 C C . ASP A 1 277 ? 0.225 5.527 -9.273 1 85.88 277 ASP A C 1
ATOM 2138 O O . ASP A 1 277 ? -0.346 4.441 -9.391 1 85.88 277 ASP A O 1
ATOM 2142 N N . GLY A 1 278 ? -0.368 6.539 -8.773 1 85.06 278 GLY A N 1
ATOM 2143 C CA . GLY A 1 278 ? -1.798 6.617 -8.523 1 85.06 278 GLY A CA 1
ATOM 2144 C C . GLY A 1 278 ? -2.311 8.047 -8.445 1 85.06 278 GLY A C 1
ATOM 2145 O O . GLY A 1 278 ? -1.529 8.992 -8.516 1 85.06 278 GLY A O 1
ATOM 2146 N N . PRO A 1 279 ? -3.521 8.172 -8.336 1 89.25 279 PRO A N 1
ATOM 2147 C CA . PRO A 1 279 ? -4.098 9.523 -8.328 1 89.25 279 PRO A CA 1
ATOM 2148 C C . PRO A 1 279 ? -3.869 10.25 -7.004 1 89.25 279 PRO A C 1
ATOM 2150 O O . PRO A 1 279 ? -3.672 9.609 -5.965 1 89.25 279 PRO A O 1
ATOM 2153 N N . ILE A 1 280 ? -3.758 11.531 -7.113 1 93.75 280 ILE A N 1
ATOM 2154 C CA . ILE A 1 280 ? -3.928 12.438 -5.984 1 93.75 280 ILE A CA 1
ATOM 2155 C C . ILE A 1 280 ? -5.27 13.156 -6.098 1 93.75 280 ILE A C 1
ATOM 2157 O O . ILE A 1 280 ? -5.52 13.867 -7.07 1 93.75 280 ILE A O 1
ATOM 2161 N N . ARG A 1 281 ? -6.133 12.906 -5.156 1 96.5 281 ARG A N 1
ATOM 2162 C CA . ARG A 1 281 ? -7.523 13.336 -5.27 1 96.5 281 ARG A CA 1
ATOM 2163 C C . ARG A 1 281 ? -7.949 14.148 -4.047 1 96.5 281 ARG A C 1
ATOM 2165 O O . ARG A 1 281 ? -7.574 13.82 -2.918 1 96.5 281 ARG A O 1
ATOM 2172 N N . LEU A 1 282 ? -8.727 15.188 -4.328 1 97.81 282 LEU A N 1
ATOM 2173 C CA . LEU A 1 282 ? -9.336 15.945 -3.244 1 97.81 282 LEU A CA 1
ATOM 2174 C C . LEU A 1 282 ? -10.75 15.453 -2.963 1 97.81 282 LEU A C 1
ATOM 2176 O O . LEU A 1 282 ? -11.539 15.242 -3.891 1 97.81 282 LEU A O 1
ATOM 2180 N N . PHE A 1 283 ? -11.039 15.211 -1.699 1 98.56 283 PHE A N 1
ATOM 2181 C CA . PHE A 1 283 ? -12.359 14.82 -1.227 1 98.56 283 PHE A CA 1
ATOM 2182 C C . PHE A 1 283 ? -12.93 15.867 -0.278 1 98.56 283 PHE A C 1
ATOM 2184 O O . PHE A 1 283 ? -12.188 16.688 0.262 1 98.56 283 PHE A O 1
ATOM 2191 N N . ARG A 1 284 ? -14.219 15.828 -0.129 1 98.69 284 ARG A N 1
ATOM 2192 C CA . ARG A 1 284 ? -14.906 16.594 0.905 1 98.69 284 ARG A CA 1
ATOM 2193 C C . ARG A 1 284 ? -15.695 15.672 1.831 1 98.69 284 ARG A C 1
ATOM 2195 O O . ARG A 1 284 ? -16.484 14.844 1.368 1 98.69 284 ARG A O 1
ATOM 2202 N N . LEU A 1 285 ? -15.43 15.719 3.059 1 98.88 285 LEU A N 1
ATOM 2203 C CA . LEU A 1 285 ? -16.266 15.117 4.098 1 98.88 285 LEU A CA 1
ATOM 2204 C C . LEU A 1 285 ? -17.172 16.156 4.734 1 98.88 285 LEU A C 1
ATOM 2206 O O . LEU A 1 285 ? -16.719 16.969 5.543 1 98.88 285 LEU A O 1
ATOM 2210 N N . HIS A 1 286 ? -18.422 16.109 4.355 1 98.69 286 HIS A N 1
ATOM 2211 C CA . HIS A 1 286 ? -19.375 17.078 4.871 1 98.69 286 HIS A CA 1
ATOM 2212 C C . HIS A 1 286 ? -19.547 16.938 6.383 1 98.69 286 HIS A C 1
ATOM 2214 O O . HIS A 1 286 ? -19.734 15.828 6.887 1 98.69 286 HIS A O 1
ATOM 2220 N N . LYS A 1 287 ? -19.391 18.047 7.078 1 98.44 287 LYS A N 1
ATOM 2221 C CA . LYS A 1 287 ? -19.531 18.125 8.531 1 98.44 287 LYS A CA 1
ATOM 2222 C C . LYS A 1 287 ? -18.5 17.25 9.227 1 98.44 287 LYS A C 1
ATOM 2224 O O . LYS A 1 287 ? -18.766 16.672 10.289 1 98.44 287 LYS A O 1
ATOM 2229 N N . GLY A 1 288 ? -17.391 17.156 8.578 1 98.5 288 GLY A N 1
ATOM 2230 C CA . GLY A 1 288 ? -16.312 16.328 9.117 1 98.5 288 GLY A CA 1
ATOM 2231 C C . GLY A 1 288 ? -15.805 16.812 10.461 1 98.5 288 GLY A C 1
ATOM 2232 O O . GLY A 1 288 ? -15.336 16.031 11.273 1 98.5 288 GLY A O 1
ATOM 2233 N N . LEU A 1 289 ? -15.891 18.109 10.727 1 97.88 289 LEU A N 1
ATOM 2234 C CA . LEU A 1 289 ? -15.359 18.688 11.953 1 97.88 289 LEU A CA 1
ATOM 2235 C C . LEU A 1 289 ? -16.297 18.422 13.125 1 97.88 289 LEU A C 1
ATOM 2237 O O . LEU A 1 289 ? -15.938 18.641 14.281 1 97.88 289 LEU A O 1
ATOM 2241 N N . LEU A 1 290 ? -17.453 17.859 12.82 1 97.12 290 LEU A N 1
ATOM 2242 C CA . LEU A 1 290 ? -18.469 17.656 13.852 1 97.12 290 LEU A CA 1
ATOM 2243 C C . LEU A 1 290 ? -18.656 16.172 14.148 1 97.12 290 LEU A C 1
ATOM 2245 O O . LEU A 1 290 ? -19.594 15.789 14.844 1 97.12 290 LEU A O 1
ATOM 2249 N N . LEU A 1 291 ? -17.812 15.375 13.602 1 95.81 291 LEU A N 1
ATOM 2250 C CA . LEU A 1 291 ? -17.906 13.93 13.812 1 95.81 291 LEU A CA 1
ATOM 2251 C C . LEU A 1 291 ? -17.734 13.586 15.289 1 95.81 291 LEU A C 1
ATOM 2253 O O . LEU A 1 291 ? -17.047 14.297 16.031 1 95.81 291 LEU A O 1
ATOM 2257 N N . SER A 1 292 ? -18.391 12.523 15.695 1 92.5 292 SER A N 1
ATOM 2258 C CA . SER A 1 292 ? -18.297 11.992 17.047 1 92.5 292 SER A CA 1
ATOM 2259 C C . SER A 1 292 ? -18.391 10.469 17.062 1 92.5 292 SER A C 1
ATOM 2261 O O . SER A 1 292 ? -19.141 9.891 16.266 1 92.5 292 SER A O 1
ATOM 2263 N N . GLY A 1 293 ? -17.594 9.852 18 1 93 293 GLY A N 1
ATOM 2264 C CA . GLY A 1 293 ? -17.547 8.398 18.031 1 93 293 GLY A CA 1
ATOM 2265 C C . GLY A 1 293 ? -16.781 7.805 16.859 1 93 293 GLY A C 1
ATOM 2266 O O . GLY A 1 293 ? -16.328 8.531 15.984 1 93 293 GLY A O 1
ATOM 2267 N N . ASP A 1 294 ? -16.562 6.539 16.922 1 96 294 ASP A N 1
ATOM 2268 C CA . ASP A 1 294 ? -15.953 5.852 15.789 1 96 294 ASP A CA 1
ATOM 2269 C C . ASP A 1 294 ? -16.938 5.73 14.625 1 96 294 ASP A C 1
ATOM 2271 O O . ASP A 1 294 ? -18.094 5.34 14.828 1 96 294 ASP A O 1
ATOM 2275 N N . THR A 1 295 ? -16.469 6.141 13.438 1 97.5 295 THR A N 1
ATOM 2276 C CA . THR A 1 295 ? -17.375 6.117 12.297 1 97.5 295 THR A CA 1
ATOM 2277 C C . THR A 1 295 ? -16.703 5.527 11.07 1 97.5 295 THR A C 1
ATOM 2279 O O . THR A 1 295 ? -15.477 5.379 11.039 1 97.5 295 THR A O 1
ATOM 2282 N N . LEU A 1 296 ? -17.469 5.066 10.133 1 98.06 296 LEU A N 1
ATOM 2283 C CA . LEU A 1 296 ? -17.062 4.594 8.82 1 98.06 296 LEU A CA 1
ATOM 2284 C C . LEU A 1 296 ? -17.891 5.266 7.719 1 98.06 296 LEU A C 1
ATOM 2286 O O . LEU A 1 296 ? -19.109 5.293 7.789 1 98.06 296 LEU A O 1
ATOM 2290 N N . HIS A 1 297 ? -17.188 5.902 6.785 1 97.81 297 HIS A N 1
ATOM 2291 C CA . HIS A 1 297 ? -17.859 6.684 5.754 1 97.81 297 HIS A CA 1
ATOM 2292 C C . HIS A 1 297 ? -17.578 6.109 4.367 1 97.81 297 HIS A C 1
ATOM 2294 O O . HIS A 1 297 ? -16.453 6.133 3.891 1 97.81 297 HIS A O 1
ATOM 2300 N N . SER A 1 298 ? -18.656 5.621 3.723 1 96.81 298 SER A N 1
ATOM 2301 C CA . SER A 1 298 ? -18.625 5.34 2.291 1 96.81 298 SER A CA 1
ATOM 2302 C C . SER A 1 298 ? -18.859 6.605 1.473 1 96.81 298 SER A C 1
ATOM 2304 O O . SER A 1 298 ? -19.297 7.625 2.012 1 96.81 298 SER A O 1
ATOM 2306 N N . GLN A 1 299 ? -18.578 6.578 0.265 1 96.88 299 GLN A N 1
ATOM 2307 C CA . GLN A 1 299 ? -18.844 7.734 -0.587 1 96.88 299 GLN A CA 1
ATOM 2308 C C . GLN A 1 299 ? -20.328 7.879 -0.866 1 96.88 299 GLN A C 1
ATOM 2310 O O . GLN A 1 299 ? -21 6.902 -1.212 1 96.88 299 GLN A O 1
ATOM 2315 N N . GLU A 1 300 ? -20.781 8.992 -0.636 1 96.75 300 GLU A N 1
ATOM 2316 C CA . GLU A 1 300 ? -22.188 9.336 -0.886 1 96.75 300 GLU A CA 1
ATOM 2317 C C . GLU A 1 300 ? -22.359 10.844 -1.075 1 96.75 300 GLU A C 1
ATOM 2319 O O . GLU A 1 300 ? -21.609 11.633 -0.506 1 96.75 300 GLU A O 1
ATOM 2324 N N . LYS A 1 301 ? -23.391 11.141 -1.812 1 96.06 301 LYS A N 1
ATOM 2325 C CA . LYS A 1 301 ? -23.688 12.562 -2.002 1 96.06 301 LYS A CA 1
ATOM 2326 C C . LYS A 1 301 ? -24.031 13.234 -0.676 1 96.06 301 LYS A C 1
ATOM 2328 O O . LYS A 1 301 ? -24.859 12.727 0.086 1 96.06 301 LYS A O 1
ATOM 2333 N N . GLY A 1 302 ? -23.391 14.258 -0.412 1 96.19 302 GLY A N 1
ATOM 2334 C CA . GLY A 1 302 ? -23.641 15 0.812 1 96.19 302 GLY A CA 1
ATOM 2335 C C . GLY A 1 302 ? -22.906 14.445 2.016 1 96.19 302 GLY A C 1
ATOM 2336 O O . GLY A 1 302 ? -23.031 14.969 3.123 1 96.19 302 GLY A O 1
ATOM 2337 N N . GLY A 1 303 ? -22.219 13.406 1.809 1 97.38 303 GLY A N 1
ATOM 2338 C CA . GLY A 1 303 ? -21.344 12.828 2.824 1 97.38 303 GLY A CA 1
ATOM 2339 C C . GLY A 1 303 ? -19.875 12.945 2.488 1 97.38 303 GLY A C 1
ATOM 2340 O O . GLY A 1 303 ? -19.312 14.039 2.547 1 97.38 303 GLY A O 1
ATOM 2341 N N . LEU A 1 304 ? -19.297 11.812 2.164 1 98.56 304 LEU A N 1
ATOM 2342 C CA . LEU A 1 304 ? -17.953 11.797 1.62 1 98.56 304 LEU A CA 1
ATOM 2343 C C . LEU A 1 304 ? -17.969 11.797 0.096 1 98.56 304 LEU A C 1
ATOM 2345 O O . LEU A 1 304 ? -18.531 10.883 -0.518 1 98.56 304 LEU A O 1
ATOM 2349 N N . GLU A 1 305 ? -17.344 12.867 -0.503 1 97.88 305 GLU A N 1
ATOM 2350 C CA . GLU A 1 305 ? -17.438 13.008 -1.953 1 97.88 305 GLU A CA 1
ATOM 2351 C C . GLU A 1 305 ? -16.094 13.359 -2.566 1 97.88 305 GLU A C 1
ATOM 2353 O O . GLU A 1 305 ? -15.367 14.219 -2.055 1 97.88 305 GLU A O 1
ATOM 2358 N N . PRO A 1 306 ? -15.789 12.648 -3.67 1 97.5 306 PRO A N 1
ATOM 2359 C CA . PRO A 1 306 ? -14.625 13.133 -4.422 1 97.5 306 PRO A CA 1
ATOM 2360 C C . PRO A 1 306 ? -14.898 14.445 -5.148 1 97.5 306 PRO A C 1
ATOM 2362 O O . PRO A 1 306 ? -16.016 14.656 -5.652 1 97.5 306 PRO A O 1
ATOM 2365 N N . LEU A 1 307 ? -13.945 15.336 -5.137 1 97.06 307 LEU A N 1
ATOM 2366 C CA . LEU A 1 307 ? -14.109 16.609 -5.832 1 97.06 307 LEU A CA 1
ATOM 2367 C C . LEU A 1 307 ? -13.398 16.578 -7.184 1 97.06 307 LEU A C 1
ATOM 2369 O O . LEU A 1 307 ? -14.047 16.672 -8.234 1 97.06 307 LEU A O 1
ATOM 2373 N N . PHE A 1 308 ? -12.047 16.422 -7.188 1 95.62 308 PHE A N 1
ATOM 2374 C CA . PHE A 1 308 ? -11.305 16.344 -8.438 1 95.62 308 PHE A CA 1
ATOM 2375 C C . PHE A 1 308 ? -9.93 15.727 -8.219 1 95.62 308 PHE A C 1
ATOM 2377 O O . PHE A 1 308 ? -9.469 15.617 -7.082 1 95.62 308 PHE A O 1
ATOM 2384 N N . ASP A 1 309 ? -9.328 15.281 -9.273 1 93.62 309 ASP A N 1
ATOM 2385 C CA . ASP A 1 309 ? -7.977 14.734 -9.273 1 93.62 309 ASP A CA 1
ATOM 2386 C C . ASP A 1 309 ? -6.945 15.812 -9.586 1 93.62 309 ASP A C 1
ATOM 2388 O O . ASP A 1 309 ? -7.121 16.594 -10.523 1 93.62 309 ASP A O 1
ATOM 2392 N N . LEU A 1 310 ? -5.906 15.898 -8.781 1 90.81 310 LEU A N 1
ATOM 2393 C CA . LEU A 1 310 ? -4.828 16.859 -9 1 90.81 310 LEU A CA 1
ATOM 2394 C C . LEU A 1 310 ? -3.727 16.234 -9.859 1 90.81 310 LEU A C 1
ATOM 2396 O O . LEU A 1 310 ? -2.941 16.969 -10.477 1 90.81 310 LEU A O 1
ATOM 2400 N N . LYS A 1 311 ? -3.531 15.031 -9.781 1 78.5 311 LYS A N 1
ATOM 2401 C CA . LYS A 1 311 ? -2.496 14.32 -10.516 1 78.5 311 LYS A CA 1
ATOM 2402 C C . LYS A 1 311 ? -2.977 12.93 -10.93 1 78.5 311 LYS A C 1
ATOM 2404 O O . LYS A 1 311 ? -3.717 12.281 -10.188 1 78.5 311 LYS A O 1
ATOM 2409 N N . ASN A 1 312 ? -2.549 12.742 -12.258 1 65.94 312 ASN A N 1
ATOM 2410 C CA . ASN A 1 312 ? -2.805 11.383 -12.703 1 65.94 312 ASN A CA 1
ATOM 2411 C C . ASN A 1 312 ? -1.508 10.656 -13.055 1 65.94 312 ASN A C 1
ATOM 2413 O O . ASN A 1 312 ? -0.97 10.82 -14.148 1 65.94 312 ASN A O 1
ATOM 2417 N N . GLY A 1 313 ? -0.7 10.109 -12.211 1 62.72 313 GLY A N 1
ATOM 2418 C CA . GLY A 1 313 ? 0.271 9.062 -12.5 1 62.72 313 GLY A CA 1
ATOM 2419 C C . GLY A 1 313 ? 1.688 9.586 -12.633 1 62.72 313 GLY A C 1
ATOM 2420 O O . GLY A 1 313 ? 2.623 8.812 -12.852 1 62.72 313 GLY A O 1
ATOM 2421 N N . SER A 1 314 ? 1.949 10.906 -12.492 1 63.91 314 SER A N 1
ATOM 2422 C CA . SER A 1 314 ? 3.316 11.359 -12.727 1 63.91 314 SER A CA 1
ATOM 2423 C C . SER A 1 314 ? 4.109 11.406 -11.422 1 63.91 314 SER A C 1
ATOM 2425 O O . SER A 1 314 ? 3.533 11.547 -10.344 1 63.91 314 SER A O 1
ATOM 2427 N N . ARG A 1 315 ? 5.453 11.148 -11.664 1 68.62 315 ARG A N 1
ATOM 2428 C CA . ARG A 1 315 ? 6.336 11.117 -10.5 1 68.62 315 ARG A CA 1
ATOM 2429 C C . ARG A 1 315 ? 6.66 12.531 -10.023 1 68.62 315 ARG A C 1
ATOM 2431 O O . ARG A 1 315 ? 7.125 12.727 -8.898 1 68.62 315 ARG A O 1
ATOM 2438 N N . ASP A 1 316 ? 6.426 13.461 -10.82 1 78.62 316 ASP A N 1
ATOM 2439 C CA . ASP A 1 316 ? 6.691 14.836 -10.398 1 78.62 316 ASP A CA 1
ATOM 2440 C C . ASP A 1 316 ? 5.398 15.547 -10 1 78.62 316 ASP A C 1
ATOM 2442 O O . ASP A 1 316 ? 4.305 15 -10.18 1 78.62 316 ASP A O 1
ATOM 2446 N N . ASP A 1 317 ? 5.543 16.719 -9.312 1 80.62 317 ASP A N 1
ATOM 2447 C CA . ASP A 1 317 ? 4.418 17.547 -8.906 1 80.62 317 ASP A CA 1
ATOM 2448 C C . ASP A 1 317 ? 3.475 16.797 -7.977 1 80.62 317 ASP A C 1
ATOM 2450 O O . ASP A 1 317 ? 2.27 16.734 -8.227 1 80.62 317 ASP A O 1
ATOM 2454 N N . ASN A 1 318 ? 4.047 16.266 -6.969 1 85.81 318 ASN A N 1
ATOM 2455 C CA . ASN A 1 318 ? 3.219 15.602 -5.969 1 85.81 318 ASN A CA 1
ATOM 2456 C C . ASN A 1 318 ? 2.533 16.609 -5.051 1 85.81 318 ASN A C 1
ATOM 2458 O O . ASN A 1 318 ? 3.182 17.234 -4.207 1 85.81 318 ASN A O 1
ATOM 2462 N N . ALA A 1 319 ? 1.266 16.734 -5.27 1 89.56 319 ALA A N 1
ATOM 2463 C CA . ALA A 1 319 ? 0.515 17.641 -4.402 1 89.56 319 ALA A CA 1
ATOM 2464 C C . ALA A 1 319 ? 0.579 17.188 -2.949 1 89.56 319 ALA A C 1
ATOM 2466 O O . ALA A 1 319 ? 0.226 16.047 -2.631 1 89.56 319 ALA A O 1
ATOM 2467 N N . GLU A 1 320 ? 1.005 18.016 -2.059 1 90.38 320 GLU A N 1
ATOM 2468 C CA . GLU A 1 320 ? 1.214 17.594 -0.673 1 90.38 320 GLU A CA 1
ATOM 2469 C C . GLU A 1 320 ? 0.494 18.531 0.295 1 90.38 320 GLU A C 1
ATOM 2471 O O . GLU A 1 320 ? -0.012 18.094 1.329 1 90.38 320 GLU A O 1
ATOM 2476 N N . GLY A 1 321 ? 0.518 19.797 0.006 1 94.12 321 GLY A N 1
ATOM 2477 C CA . GLY A 1 321 ? -0.125 20.766 0.891 1 94.12 321 GLY A CA 1
ATOM 2478 C C . GLY A 1 321 ? -1.326 21.438 0.262 1 94.12 321 GLY A C 1
ATOM 2479 O O . GLY A 1 321 ? -1.309 21.766 -0.926 1 94.12 321 GLY A O 1
ATOM 2480 N N . VAL A 1 322 ? -2.361 21.641 1.056 1 96.31 322 VAL A N 1
ATOM 2481 C CA . VAL A 1 322 ? -3.586 22.297 0.6 1 96.31 322 VAL A CA 1
ATOM 2482 C C . VAL A 1 322 ? -4.062 23.297 1.652 1 96.31 322 VAL A C 1
ATOM 2484 O O . VAL A 1 322 ? -4.055 22.984 2.85 1 96.31 322 VAL A O 1
ATOM 2487 N N . ALA A 1 323 ? -4.391 24.469 1.213 1 97.12 323 ALA A N 1
ATOM 2488 C CA . ALA A 1 323 ? -4.961 25.5 2.074 1 97.12 323 ALA A CA 1
ATOM 2489 C C . ALA A 1 323 ? -6.152 26.172 1.405 1 97.12 323 ALA A C 1
ATOM 2491 O O . ALA A 1 323 ? -6.133 26.422 0.198 1 97.12 323 ALA A O 1
ATOM 2492 N N . VAL A 1 324 ? -7.121 26.422 2.188 1 97 324 VAL A N 1
ATOM 2493 C CA . VAL A 1 324 ? -8.273 27.141 1.651 1 97 324 VAL A CA 1
ATOM 2494 C C . VAL A 1 324 ? -7.852 28.547 1.232 1 97 324 VAL A C 1
ATOM 2496 O O . VAL A 1 324 ? -7.094 29.203 1.941 1 97 324 VAL A O 1
ATOM 2499 N N . PHE A 1 325 ? -8.336 28.938 0.109 1 95.38 325 PHE A N 1
ATOM 2500 C CA . PHE A 1 325 ? -7.922 30.188 -0.529 1 95.38 325 PHE A CA 1
ATOM 2501 C C . PHE A 1 325 ? -9.133 30.922 -1.091 1 95.38 325 PHE A C 1
ATOM 2503 O O . PHE A 1 325 ? -10.172 30.328 -1.349 1 95.38 325 PHE A O 1
ATOM 2510 N N . SER A 1 326 ? -8.938 32.25 -1.055 1 94.75 326 SER A N 1
ATOM 2511 C CA . SER A 1 326 ? -9.961 33.094 -1.655 1 94.75 326 SER A CA 1
ATOM 2512 C C . SER A 1 326 ? -9.477 33.688 -2.971 1 94.75 326 SER A C 1
ATOM 2514 O O . SER A 1 326 ? -8.609 34.562 -2.975 1 94.75 326 SER A O 1
ATOM 2516 N N . TRP A 1 327 ? -10.141 33.219 -4.059 1 93.44 327 TRP A N 1
ATOM 2517 C CA . TRP A 1 327 ? -9.734 33.688 -5.375 1 93.44 327 TRP A CA 1
ATOM 2518 C C . TRP A 1 327 ? -10.703 34.75 -5.883 1 93.44 327 TRP A C 1
ATOM 2520 O O . TRP A 1 327 ? -10.312 35.906 -6.066 1 93.44 327 TRP A O 1
ATOM 2530 N N . PHE A 1 328 ? -12.023 34.469 -6.078 1 93.38 328 PHE A N 1
ATOM 2531 C CA . PHE A 1 328 ? -13.047 35.406 -6.504 1 93.38 328 PHE A CA 1
ATOM 2532 C C . PHE A 1 328 ? -13.969 35.75 -5.344 1 93.38 328 PHE A C 1
ATOM 2534 O O . PHE A 1 328 ? -14.477 36.875 -5.27 1 93.38 328 PHE A O 1
ATOM 2541 N N . ALA A 1 329 ? -14.227 34.812 -4.477 1 94.88 329 ALA A N 1
ATOM 2542 C CA . ALA A 1 329 ? -15.062 34.938 -3.283 1 94.88 329 ALA A CA 1
ATOM 2543 C C . ALA A 1 329 ? -14.398 34.281 -2.074 1 94.88 329 ALA A C 1
ATOM 2545 O O . ALA A 1 329 ? -13.438 33.531 -2.219 1 94.88 329 ALA A O 1
ATOM 2546 N N . PRO A 1 330 ? -14.867 34.594 -0.962 1 94.81 330 PRO A N 1
ATOM 2547 C CA . PRO A 1 330 ? -14.242 34.031 0.234 1 94.81 330 PRO A CA 1
ATOM 2548 C C . PRO A 1 330 ? -14.266 32.5 0.245 1 94.81 330 PRO A C 1
ATOM 2550 O O . PRO A 1 330 ? -15.336 31.891 0.128 1 94.81 330 PRO A O 1
ATOM 2553 N N . ASN A 1 331 ? -13.117 31.922 0.397 1 96.5 331 ASN A N 1
ATOM 2554 C CA . ASN A 1 331 ? -12.922 30.5 0.613 1 96.5 331 ASN A CA 1
ATOM 2555 C C . ASN A 1 331 ? -13.516 29.672 -0.527 1 96.5 331 ASN A C 1
ATOM 2557 O O . ASN A 1 331 ? -14.039 28.578 -0.302 1 96.5 331 ASN A O 1
ATOM 2561 N N . ASP A 1 332 ? -13.461 30.188 -1.753 1 97.38 332 ASP A N 1
ATOM 2562 C CA . ASP A 1 332 ? -14.086 29.516 -2.895 1 97.38 332 ASP A CA 1
ATOM 2563 C C . ASP A 1 332 ? -13.086 28.609 -3.607 1 97.38 332 ASP A C 1
ATOM 2565 O O . ASP A 1 332 ? -13.406 28.031 -4.648 1 97.38 332 ASP A O 1
ATOM 2569 N N . SER A 1 333 ? -11.883 28.484 -3.059 1 97.5 333 SER A N 1
ATOM 2570 C CA . SER A 1 333 ? -10.828 27.75 -3.75 1 97.5 333 SER A CA 1
ATOM 2571 C C . SER A 1 333 ? -9.812 27.188 -2.768 1 97.5 333 SER A C 1
ATOM 2573 O O . SER A 1 333 ? -9.898 27.438 -1.562 1 97.5 333 SER A O 1
ATOM 2575 N N . VAL A 1 334 ? -8.922 26.344 -3.316 1 97.88 334 VAL A N 1
ATOM 2576 C CA . VAL A 1 334 ? -7.805 25.844 -2.527 1 97.88 334 VAL A CA 1
ATOM 2577 C C . VAL A 1 334 ? -6.492 26.125 -3.248 1 97.88 334 VAL A C 1
ATOM 2579 O O . VAL A 1 334 ? -6.418 26.047 -4.477 1 97.88 334 VAL A O 1
ATOM 2582 N N . LEU A 1 335 ? -5.52 26.5 -2.438 1 97.12 335 LEU A N 1
ATOM 2583 C CA . LEU A 1 335 ? -4.137 26.625 -2.879 1 97.12 335 LEU A CA 1
ATOM 2584 C C . LEU A 1 335 ? -3.377 25.328 -2.65 1 97.12 335 LEU A C 1
ATOM 2586 O O . LEU A 1 335 ? -3.439 24.75 -1.563 1 97.12 335 LEU A O 1
ATOM 2590 N N . VAL A 1 336 ? -2.703 24.812 -3.689 1 95.94 336 VAL A N 1
ATOM 2591 C CA . VAL A 1 336 ? -1.99 23.547 -3.611 1 95.94 336 VAL A CA 1
ATOM 2592 C C . VAL A 1 336 ? -0.498 23.781 -3.838 1 95.94 336 VAL A C 1
ATOM 2594 O O . VAL A 1 336 ? -0.102 24.406 -4.824 1 95.94 336 VAL A O 1
ATOM 2597 N N . VAL A 1 337 ? 0.321 23.281 -2.9 1 93.81 337 VAL A N 1
ATOM 2598 C CA . VAL A 1 337 ? 1.771 23.312 -3.053 1 93.81 337 VAL A CA 1
ATOM 2599 C C . VAL A 1 337 ? 2.295 21.906 -3.307 1 93.81 337 VAL A C 1
ATOM 2601 O O . VAL A 1 337 ? 1.635 20.922 -2.967 1 93.81 337 VAL A O 1
ATOM 2604 N N . TYR A 1 338 ? 3.486 21.812 -3.855 1 90.88 338 TYR A N 1
ATOM 2605 C CA . TYR A 1 338 ? 3.955 20.547 -4.391 1 90.88 338 TYR A CA 1
ATOM 2606 C C . TYR A 1 338 ? 5.328 20.188 -3.83 1 90.88 338 TYR A C 1
ATOM 2608 O O . TYR A 1 338 ? 6.145 21.078 -3.566 1 90.88 338 TYR A O 1
ATOM 2616 N N . ASP A 1 339 ? 5.473 18.891 -3.658 1 87.88 339 ASP A N 1
ATOM 2617 C CA . ASP A 1 339 ? 6.801 18.297 -3.49 1 87.88 339 ASP A CA 1
ATOM 2618 C C . ASP A 1 339 ? 7.398 17.906 -4.84 1 87.88 339 ASP A C 1
ATOM 2620 O O . ASP A 1 339 ? 6.676 17.5 -5.75 1 87.88 339 ASP A O 1
ATOM 2624 N N . THR A 1 340 ? 8.703 18.094 -4.938 1 82.12 340 THR A N 1
ATOM 2625 C CA . THR A 1 340 ? 9.422 17.766 -6.164 1 82.12 340 THR A CA 1
ATOM 2626 C C . THR A 1 340 ? 8.789 18.469 -7.363 1 82.12 340 THR A C 1
ATOM 2628 O O . THR A 1 340 ? 8.398 17.828 -8.336 1 82.12 340 THR A O 1
ATOM 2631 N N . PRO A 1 341 ? 8.719 19.781 -7.312 1 84.06 341 PRO A N 1
ATOM 2632 C CA . PRO A 1 341 ? 8.078 20.531 -8.406 1 84.06 341 PRO A CA 1
ATOM 2633 C C . PRO A 1 341 ? 8.797 20.344 -9.742 1 84.06 341 PRO A C 1
ATOM 2635 O O . PRO A 1 341 ? 10.031 20.312 -9.781 1 84.06 341 PRO A O 1
ATOM 2638 N N . SER A 1 342 ? 8.039 20.188 -10.781 1 85.88 342 SER A N 1
ATOM 2639 C CA . SER A 1 342 ? 8.602 20.141 -12.125 1 85.88 342 SER A CA 1
ATOM 2640 C C . SER A 1 342 ? 9.25 21.469 -12.508 1 85.88 342 SER A C 1
ATOM 2642 O O . SER A 1 342 ? 8.977 22.5 -11.883 1 85.88 342 SER A O 1
ATOM 2644 N N . PRO A 1 343 ? 10.07 21.406 -13.508 1 85.25 343 PRO A N 1
ATOM 2645 C CA . PRO A 1 343 ? 10.711 22.641 -13.938 1 85.25 343 PRO A CA 1
ATOM 2646 C C . PRO A 1 343 ? 9.711 23.734 -14.336 1 85.25 343 PRO A C 1
ATOM 2648 O O . PRO A 1 343 ? 9.992 24.922 -14.188 1 85.25 343 PRO A O 1
ATOM 2651 N N . GLN A 1 344 ? 8.586 23.344 -14.742 1 86.5 344 GLN A N 1
ATOM 2652 C CA . GLN A 1 344 ? 7.582 24.312 -15.18 1 86.5 344 GLN A CA 1
ATOM 2653 C C . GLN A 1 344 ? 7.031 25.109 -14 1 86.5 344 GLN A C 1
ATOM 2655 O O . GLN A 1 344 ? 6.43 26.172 -14.188 1 86.5 344 GLN A O 1
ATOM 2660 N N . ARG A 1 345 ? 7.305 24.609 -12.805 1 90.44 345 ARG A N 1
ATOM 2661 C CA . ARG A 1 345 ? 6.773 25.281 -11.625 1 90.44 345 ARG A CA 1
ATOM 2662 C C . ARG A 1 345 ? 7.816 26.203 -11 1 90.44 345 ARG A C 1
ATOM 2664 O O . ARG A 1 345 ? 7.516 26.938 -10.062 1 90.44 345 ARG A O 1
ATOM 2671 N N . ARG A 1 346 ? 8.906 26.156 -11.539 1 88 346 ARG A N 1
ATOM 2672 C CA . ARG A 1 346 ? 9.961 27.047 -11.062 1 88 346 ARG A CA 1
ATOM 2673 C C . ARG A 1 346 ? 9.891 28.391 -11.758 1 88 346 ARG A C 1
ATOM 2675 O O . ARG A 1 346 ? 9.641 28.469 -12.961 1 88 346 ARG A O 1
ATOM 2682 N N . TYR A 1 347 ? 9.938 29.422 -11.008 1 89.12 347 TYR A N 1
ATOM 2683 C CA . TYR A 1 347 ? 9.93 30.797 -11.516 1 89.12 347 TYR A CA 1
ATOM 2684 C C . TYR A 1 347 ? 11.18 31.547 -11.07 1 89.12 347 TYR A C 1
ATOM 2686 O O . TYR A 1 347 ? 11.203 32.125 -9.984 1 89.12 347 TYR A O 1
ATOM 2694 N N . GLY A 1 348 ? 12.172 31.578 -11.898 1 84.44 348 GLY A N 1
ATOM 2695 C CA . GLY A 1 348 ? 13.453 32.125 -11.484 1 84.44 348 GLY A CA 1
ATOM 2696 C C . GLY A 1 348 ? 14.164 31.297 -10.445 1 84.44 348 GLY A C 1
ATOM 2697 O O . GLY A 1 348 ? 13.797 30.141 -10.219 1 84.44 348 GLY A O 1
ATOM 2698 N N . PRO A 1 349 ? 15.156 31.859 -9.836 1 83 349 PRO A N 1
ATOM 2699 C CA . PRO A 1 349 ? 15.953 31.078 -8.883 1 83 349 PRO A CA 1
ATOM 2700 C C . PRO A 1 349 ? 15.266 30.922 -7.531 1 83 349 PRO A C 1
ATOM 2702 O O . PRO A 1 349 ? 15.539 29.969 -6.805 1 83 349 PRO A O 1
ATOM 2705 N N . ASP A 1 350 ? 14.289 31.859 -7.316 1 87.38 350 ASP A N 1
ATOM 2706 C CA . ASP A 1 350 ? 13.789 31.875 -5.945 1 87.38 350 ASP A CA 1
ATOM 2707 C C . ASP A 1 350 ? 12.273 31.703 -5.906 1 87.38 350 ASP A C 1
ATOM 2709 O O . ASP A 1 350 ? 11.641 31.922 -4.867 1 87.38 350 ASP A O 1
ATOM 2713 N N . GLY A 1 351 ? 11.75 31.438 -7.012 1 90.75 351 GLY A N 1
ATOM 2714 C CA . GLY A 1 351 ? 10.297 31.391 -7.055 1 90.75 351 GLY A CA 1
ATOM 2715 C C . GLY A 1 351 ? 9.742 30.016 -7.398 1 90.75 351 GLY A C 1
ATOM 2716 O O . GLY A 1 351 ? 10.328 29.297 -8.203 1 90.75 351 GLY A O 1
ATOM 2717 N N . VAL A 1 352 ? 8.641 29.656 -6.754 1 92.75 352 VAL A N 1
ATOM 2718 C CA . VAL A 1 352 ? 7.93 28.422 -7.086 1 92.75 352 VAL A CA 1
ATOM 2719 C C . VAL A 1 352 ? 6.438 28.703 -7.234 1 92.75 352 VAL A C 1
ATOM 2721 O O . VAL A 1 352 ? 5.879 29.516 -6.492 1 92.75 352 VAL A O 1
ATOM 2724 N N . LEU A 1 353 ? 5.82 28.062 -8.18 1 93.88 353 LEU A N 1
ATOM 2725 C CA . LEU A 1 353 ? 4.41 28.281 -8.477 1 93.88 353 LEU A CA 1
ATOM 2726 C C . LEU A 1 353 ? 3.533 27.266 -7.75 1 93.88 353 LEU A C 1
ATOM 2728 O O . LEU A 1 353 ? 3.793 26.062 -7.812 1 93.88 353 LEU A O 1
ATOM 2732 N N . ALA A 1 354 ? 2.543 27.75 -7.035 1 95.12 354 ALA A N 1
ATOM 2733 C CA . ALA A 1 354 ? 1.443 26.953 -6.5 1 95.12 354 ALA A CA 1
ATOM 2734 C C . ALA A 1 354 ? 0.195 27.094 -7.367 1 95.12 354 ALA A C 1
ATOM 2736 O O . ALA A 1 354 ? 0.03 28.078 -8.078 1 95.12 354 ALA A O 1
ATOM 2737 N N . ASP A 1 355 ? -0.643 26.109 -7.336 1 95.5 355 ASP A N 1
ATOM 2738 C CA . ASP A 1 355 ? -1.879 26.125 -8.109 1 95.5 355 ASP A CA 1
ATOM 2739 C C . ASP A 1 355 ? -3.078 26.453 -7.223 1 95.5 355 ASP A C 1
ATOM 2741 O O . ASP A 1 355 ? -3.086 26.109 -6.039 1 95.5 355 ASP A O 1
ATOM 2745 N N . VAL A 1 356 ? -4.035 27.109 -7.836 1 96.69 356 VAL A N 1
ATOM 2746 C CA . VAL A 1 356 ? -5.301 27.391 -7.164 1 96.69 356 VAL A CA 1
ATOM 2747 C C . VAL A 1 356 ? -6.445 26.719 -7.93 1 96.69 356 VAL A C 1
ATOM 2749 O O . VAL A 1 356 ? -6.605 26.938 -9.133 1 96.69 356 VAL A O 1
ATOM 2752 N N . PHE A 1 357 ? -7.191 25.906 -7.25 1 97.25 357 PHE A N 1
ATOM 2753 C CA . PHE A 1 357 ? -8.305 25.188 -7.852 1 97.25 357 PHE A CA 1
ATOM 2754 C C . PHE A 1 357 ? -9.633 25.625 -7.23 1 97.25 357 PHE A C 1
ATOM 2756 O O . PHE A 1 357 ? -9.719 25.828 -6.02 1 97.25 357 PHE A O 1
ATOM 2763 N N . ARG A 1 358 ? -10.68 25.719 -8.031 1 97 358 ARG A N 1
ATOM 2764 C CA . ARG A 1 358 ? -12.008 26.094 -7.566 1 97 358 ARG A CA 1
ATOM 2765 C C . ARG A 1 358 ? -12.664 24.938 -6.805 1 97 358 ARG A C 1
ATOM 2767 O O . ARG A 1 358 ? -12.547 23.781 -7.203 1 97 358 ARG A O 1
ATOM 2774 N N . LEU A 1 359 ? -13.312 25.359 -5.758 1 96.44 359 LEU A N 1
ATOM 2775 C CA . LEU A 1 359 ? -14.078 24.375 -5.008 1 96.44 359 LEU A CA 1
ATOM 2776 C C . LEU A 1 359 ? -15.531 24.344 -5.473 1 96.44 359 LEU A C 1
ATOM 2778 O O . LEU A 1 359 ? -16.094 25.391 -5.844 1 96.44 359 LEU A O 1
ATOM 2782 N N . MET B 1 1 ? 2.166 5.492 -20.109 1 69.38 1 MET B N 1
ATOM 2783 C CA . MET B 1 1 ? 1.569 4.164 -20.203 1 69.38 1 MET B CA 1
ATOM 2784 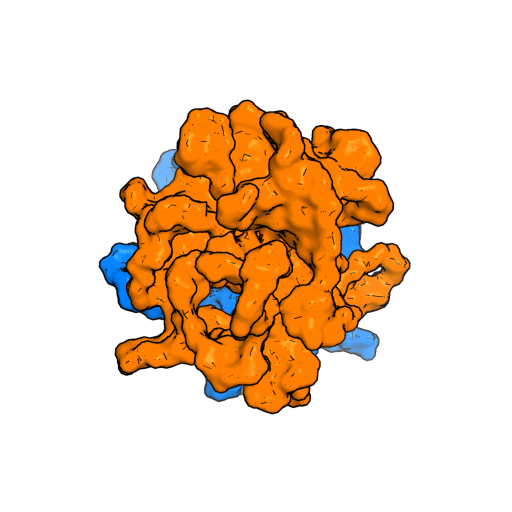C C . MET B 1 1 ? 2.139 3.398 -21.406 1 69.38 1 MET B C 1
ATOM 2786 O O . MET B 1 1 ? 2.387 3.98 -22.453 1 69.38 1 MET B O 1
ATOM 2790 N N . LEU B 1 2 ? 2.57 2.203 -21.141 1 79.19 2 LEU B N 1
ATOM 2791 C CA . LEU B 1 2 ? 3.117 1.374 -22.203 1 79.19 2 LEU B CA 1
ATOM 2792 C C . LEU B 1 2 ? 2.008 0.612 -22.922 1 79.19 2 LEU B C 1
ATOM 2794 O O . LEU B 1 2 ? 1.276 -0.161 -22.297 1 79.19 2 LEU B O 1
ATOM 2798 N N . HIS B 1 3 ? 1.891 0.796 -24.203 1 83.56 3 HIS B N 1
ATOM 2799 C CA . HIS B 1 3 ? 0.821 0.205 -25 1 83.56 3 HIS B CA 1
ATOM 2800 C C . HIS B 1 3 ? 0.954 -1.313 -25.062 1 83.56 3 HIS B C 1
ATOM 2802 O O . HIS B 1 3 ? 2.053 -1.837 -25.266 1 83.56 3 HIS B O 1
ATOM 2808 N N . ALA B 1 4 ? -0.161 -1.969 -24.891 1 87.38 4 ALA B N 1
ATOM 2809 C CA . ALA B 1 4 ? -0.19 -3.428 -24.953 1 87.38 4 ALA B CA 1
ATOM 2810 C C . ALA B 1 4 ? -0.493 -3.904 -26.375 1 87.38 4 ALA B C 1
ATOM 2812 O O . ALA B 1 4 ? -1.529 -3.555 -26.938 1 87.38 4 ALA B O 1
ATOM 2813 N N . PRO B 1 5 ? 0.366 -4.668 -27 1 92.06 5 PRO B N 1
ATOM 2814 C CA . PRO B 1 5 ? 0.167 -5.145 -28.375 1 92.06 5 PRO B CA 1
ATOM 2815 C C . PRO B 1 5 ? -0.802 -6.32 -28.453 1 92.06 5 PRO B C 1
ATOM 2817 O O . PRO B 1 5 ? -0.377 -7.465 -28.641 1 92.06 5 PRO B O 1
ATOM 2820 N N . LEU B 1 6 ? -2.086 -5.992 -28.453 1 93.88 6 LEU B N 1
ATOM 2821 C CA . LEU B 1 6 ? -3.119 -7.023 -28.516 1 93.88 6 LEU B CA 1
ATOM 2822 C C . LEU B 1 6 ? -3.119 -7.715 -29.875 1 93.88 6 LEU B C 1
ATOM 2824 O O . LEU B 1 6 ? -3.174 -7.051 -30.922 1 93.88 6 LEU B O 1
ATOM 2828 N N . LEU B 1 7 ? -2.98 -8.977 -29.875 1 94.5 7 LEU B N 1
ATOM 2829 C CA . LEU B 1 7 ? -3.051 -9.766 -31.094 1 94.5 7 LEU B CA 1
ATOM 2830 C C . LEU B 1 7 ? -4.477 -10.234 -31.359 1 94.5 7 LEU B C 1
ATOM 2832 O O . LEU B 1 7 ? -4.934 -10.242 -32.5 1 94.5 7 LEU B O 1
ATOM 2836 N N . GLY B 1 8 ? -5.16 -10.703 -30.328 1 93.88 8 GLY B N 1
ATOM 2837 C CA . GLY B 1 8 ? -6.523 -11.203 -30.422 1 93.88 8 GLY B CA 1
ATOM 2838 C C . GLY B 1 8 ? -7.039 -11.797 -29.125 1 93.88 8 GLY B C 1
ATOM 2839 O O . GLY B 1 8 ? -6.469 -11.555 -28.062 1 93.88 8 GLY B O 1
ATOM 2840 N N . ARG B 1 9 ? -8.203 -12.461 -29.266 1 95.12 9 ARG B N 1
ATOM 2841 C CA . ARG B 1 9 ? -8.844 -13.039 -28.094 1 95.12 9 ARG B CA 1
ATOM 2842 C C . ARG B 1 9 ? -9.102 -14.523 -28.297 1 95.12 9 ARG B C 1
ATOM 2844 O O . ARG B 1 9 ? -9.211 -15 -29.422 1 95.12 9 ARG B O 1
ATOM 2851 N N . VAL B 1 10 ? -9.039 -15.211 -27.203 1 95.75 10 VAL B N 1
ATOM 2852 C CA . VAL B 1 10 ? -9.352 -16.641 -27.172 1 95.75 10 VAL B CA 1
ATOM 2853 C C . VAL B 1 10 ? -10.586 -16.859 -26.297 1 95.75 10 VAL B C 1
ATOM 2855 O O . VAL B 1 10 ? -10.766 -16.188 -25.281 1 95.75 10 VAL B O 1
ATOM 2858 N N . LEU B 1 11 ? -11.391 -17.797 -26.781 1 95.56 11 LEU B N 1
ATOM 2859 C CA . LEU B 1 11 ? -12.609 -18.125 -26.031 1 95.56 11 LEU B CA 1
ATOM 2860 C C . LEU B 1 11 ? -12.375 -19.328 -25.125 1 95.56 11 LEU B C 1
ATOM 2862 O O . LEU B 1 11 ? -11.898 -20.375 -25.578 1 95.56 11 LEU B O 1
ATOM 2866 N N . LEU B 1 12 ? -12.625 -19.156 -23.906 1 94.75 12 LEU B N 1
ATOM 2867 C CA . LEU B 1 12 ? -12.719 -20.266 -22.969 1 94.75 12 LEU B CA 1
ATOM 2868 C C . LEU B 1 12 ? -14.172 -20.672 -22.734 1 94.75 12 LEU B C 1
ATOM 2870 O O . LEU B 1 12 ? -14.953 -19.891 -22.172 1 94.75 12 LEU B O 1
ATOM 2874 N N . ARG B 1 13 ? -14.516 -21.828 -23.125 1 93.38 13 ARG B N 1
ATOM 2875 C CA . ARG B 1 13 ? -15.898 -22.297 -23.031 1 93.38 13 ARG B CA 1
ATOM 2876 C C . ARG B 1 13 ? -16.062 -23.281 -21.875 1 93.38 13 ARG B C 1
ATOM 2878 O O . ARG B 1 13 ? -15.562 -24.406 -21.938 1 93.38 13 ARG B O 1
ATOM 2885 N N . PHE B 1 14 ? -16.75 -22.875 -20.922 1 91.5 14 PHE B N 1
ATOM 2886 C CA . PHE B 1 14 ? -17.016 -23.688 -19.75 1 91.5 14 PHE B CA 1
ATOM 2887 C C . PHE B 1 14 ? -18.203 -24.609 -19.984 1 91.5 14 PHE B C 1
ATOM 2889 O O . PHE B 1 14 ? -19.062 -24.328 -20.828 1 91.5 14 PHE B O 1
ATOM 2896 N N . ASP B 1 15 ? -18.141 -25.688 -19.25 1 85.44 15 ASP B N 1
ATOM 2897 C CA . ASP B 1 15 ? -19.344 -26.516 -19.25 1 85.44 15 ASP B CA 1
ATOM 2898 C C . ASP B 1 15 ? -20.516 -25.797 -18.578 1 85.44 15 ASP B C 1
ATOM 2900 O O . ASP B 1 15 ? -20.312 -24.938 -17.734 1 85.44 15 ASP B O 1
ATOM 2904 N N . SER B 1 16 ? -21.688 -26.281 -18.969 1 73 16 SER B N 1
ATOM 2905 C CA . SER B 1 16 ? -22.906 -25.703 -18.406 1 73 16 SER B CA 1
ATOM 2906 C C . SER B 1 16 ? -22.953 -25.875 -16.891 1 73 16 SER B C 1
ATOM 2908 O O . SER B 1 16 ? -22.594 -26.938 -16.375 1 73 16 SER B O 1
ATOM 2910 N N . GLY B 1 17 ? -23.344 -24.875 -16.156 1 71.62 17 GLY B N 1
ATOM 2911 C CA . GLY B 1 17 ? -23.5 -24.922 -14.719 1 71.62 17 GLY B CA 1
ATOM 2912 C C . GLY B 1 17 ? -22.25 -24.5 -13.969 1 71.62 17 GLY B C 1
ATOM 2913 O O . GLY B 1 17 ? -22.234 -24.5 -12.734 1 71.62 17 GLY B O 1
ATOM 2914 N N . LYS B 1 18 ? -21.25 -24.25 -14.703 1 68.88 18 LYS B N 1
ATOM 2915 C CA . LYS B 1 18 ? -20 -23.859 -14.055 1 68.88 18 LYS B CA 1
ATOM 2916 C C . LYS B 1 18 ? -19.672 -22.391 -14.344 1 68.88 18 LYS B C 1
ATOM 2918 O O . LYS B 1 18 ? -18.5 -22 -14.344 1 68.88 18 LYS B O 1
ATOM 2923 N N . GLU B 1 19 ? -20.734 -21.656 -14.578 1 62.25 19 GLU B N 1
ATOM 2924 C CA . GLU B 1 19 ? -20.594 -20.297 -15.078 1 62.25 19 GLU B CA 1
ATOM 2925 C C . GLU B 1 19 ? -20.016 -19.375 -14.008 1 62.25 19 GLU B C 1
ATOM 2927 O O . GLU B 1 19 ? -19.375 -18.359 -14.32 1 62.25 19 GLU B O 1
ATOM 2932 N N . ASP B 1 20 ? -20.125 -19.766 -12.789 1 72.12 20 ASP B N 1
ATOM 2933 C CA . ASP B 1 20 ? -19.656 -18.891 -11.719 1 72.12 20 ASP B CA 1
ATOM 2934 C C . ASP B 1 20 ? -18.141 -18.875 -11.656 1 72.12 20 ASP B C 1
ATOM 2936 O O . ASP B 1 20 ? -17.547 -17.906 -11.156 1 72.12 20 ASP B O 1
ATOM 2940 N N . LEU B 1 21 ? -17.531 -19.844 -12.352 1 73.06 21 LEU B N 1
ATOM 2941 C CA . LEU B 1 21 ? -16.078 -19.969 -12.289 1 73.06 21 LEU B CA 1
ATOM 2942 C C . LEU B 1 21 ? -15.406 -18.906 -13.148 1 73.06 21 LEU B C 1
ATOM 2944 O O . LEU B 1 21 ? -14.273 -18.516 -12.875 1 73.06 21 LEU B O 1
ATOM 2948 N N . HIS B 1 22 ? -16.141 -18.469 -14.133 1 75.94 22 HIS B N 1
ATOM 2949 C CA . HIS B 1 22 ? -15.469 -17.609 -15.102 1 75.94 22 HIS B CA 1
ATOM 2950 C C . HIS B 1 22 ? -15.328 -16.188 -14.562 1 75.94 22 HIS B C 1
ATOM 2952 O O . HIS B 1 22 ? -14.578 -15.383 -15.117 1 75.94 22 HIS B O 1
ATOM 2958 N N . GLU B 1 23 ? -15.859 -15.953 -13.359 1 78.06 23 GLU B N 1
ATOM 2959 C CA . GLU B 1 23 ? -15.859 -14.594 -12.828 1 78.06 23 GLU B CA 1
ATOM 2960 C C . GLU B 1 23 ? -14.641 -14.352 -11.938 1 78.06 23 GLU B C 1
ATOM 2962 O O . GLU B 1 23 ? -14.352 -13.211 -11.57 1 78.06 23 GLU B O 1
ATOM 2967 N N . ASP B 1 24 ? -13.797 -15.43 -11.695 1 83.88 24 ASP B N 1
ATOM 2968 C CA . ASP B 1 24 ? -12.75 -15.266 -10.688 1 83.88 24 ASP B CA 1
ATOM 2969 C C . ASP B 1 24 ? -11.477 -16 -11.102 1 83.88 24 ASP B C 1
ATOM 2971 O O . ASP B 1 24 ? -10.844 -16.656 -10.273 1 83.88 24 ASP B O 1
ATOM 2975 N N . LEU B 1 25 ? -11.141 -15.883 -12.383 1 87.69 25 LEU B N 1
ATOM 2976 C CA . LEU B 1 25 ? -9.93 -16.578 -12.812 1 87.69 25 LEU B CA 1
ATOM 2977 C C . LEU B 1 25 ? -8.688 -15.898 -12.258 1 87.69 25 LEU B C 1
ATOM 2979 O O . LEU B 1 25 ? -8.523 -14.68 -12.391 1 87.69 25 LEU B O 1
ATOM 2983 N N . SER B 1 26 ? -7.816 -16.672 -11.672 1 91.12 26 SER B N 1
ATOM 2984 C CA . SER B 1 26 ? -6.68 -16.109 -10.945 1 91.12 26 SER B CA 1
ATOM 2985 C C . SER B 1 26 ? -5.359 -16.609 -11.516 1 91.12 26 SER B C 1
ATOM 2987 O O . SER B 1 26 ? -4.305 -16.016 -11.266 1 91.12 26 SER B O 1
ATOM 2989 N N . ALA B 1 27 ? -5.367 -17.703 -12.242 1 94 27 ALA B N 1
ATOM 2990 C CA . ALA B 1 27 ? -4.129 -18.281 -12.742 1 94 27 ALA B CA 1
ATOM 2991 C C . ALA B 1 27 ? -4.379 -19.078 -14.031 1 94 27 ALA B C 1
ATOM 2993 O O . ALA B 1 27 ? -5.5 -19.516 -14.281 1 94 27 ALA B O 1
ATOM 2994 N N . ALA B 1 28 ? -3.328 -19.266 -14.82 1 95.31 28 ALA B N 1
ATOM 2995 C CA . ALA B 1 28 ? -3.389 -20.047 -16.047 1 95.31 28 ALA B CA 1
ATOM 2996 C C . ALA B 1 28 ? -2.025 -20.641 -16.391 1 95.31 28 ALA B C 1
ATOM 2998 O O . ALA B 1 28 ? -0.995 -19.984 -16.219 1 95.31 28 ALA B O 1
ATOM 2999 N N . VAL B 1 29 ? -2.068 -21.859 -16.828 1 96.75 29 VAL B N 1
ATOM 3000 C CA . VAL B 1 29 ? -0.837 -22.5 -17.297 1 96.75 29 VAL B CA 1
ATOM 3001 C C . VAL B 1 29 ? -1.163 -23.562 -18.344 1 96.75 29 VAL B C 1
ATOM 3003 O O . VAL B 1 29 ? -2.213 -24.203 -18.281 1 96.75 29 VAL B O 1
ATOM 3006 N N . PHE B 1 30 ? -0.315 -23.703 -19.281 1 94.94 30 PHE B N 1
ATOM 3007 C CA . PHE B 1 30 ? -0.469 -24.766 -20.281 1 94.94 30 PHE B CA 1
ATOM 3008 C C . PHE B 1 30 ? 0.303 -26.016 -19.859 1 94.94 30 PHE B C 1
ATOM 3010 O O . PHE B 1 30 ? 1.434 -25.922 -19.375 1 94.94 30 PHE B O 1
ATOM 3017 N N . SER B 1 31 ? -0.325 -27.125 -20.016 1 93.19 31 SER B N 1
ATOM 3018 C CA . SER B 1 31 ? 0.377 -28.391 -19.859 1 93.19 31 SER B CA 1
ATOM 3019 C C . SER B 1 31 ? 1.011 -28.828 -21.172 1 93.19 31 SER B C 1
ATOM 3021 O O . SER B 1 31 ? 0.763 -28.219 -22.219 1 93.19 31 SER B O 1
ATOM 3023 N N . ALA B 1 32 ? 1.815 -29.875 -21.078 1 88.31 32 ALA B N 1
ATOM 3024 C CA . ALA B 1 32 ? 2.613 -30.328 -22.219 1 88.31 32 ALA B CA 1
ATOM 3025 C C . ALA B 1 32 ? 1.722 -30.812 -23.359 1 88.31 32 ALA B C 1
ATOM 3027 O O . ALA B 1 32 ? 2.088 -30.688 -24.531 1 88.31 32 ALA B O 1
ATOM 3028 N N . ASP B 1 33 ? 0.523 -31.266 -23.109 1 87.88 33 ASP B N 1
ATOM 3029 C CA . ASP B 1 33 ? -0.376 -31.828 -24.109 1 87.88 33 ASP B CA 1
ATOM 3030 C C . ASP B 1 33 ? -1.211 -30.719 -24.766 1 87.88 33 ASP B C 1
ATOM 3032 O O . ASP B 1 33 ? -2.115 -31 -25.547 1 87.88 33 ASP B O 1
ATOM 3036 N N . GLY B 1 34 ? -0.955 -29.484 -24.328 1 89.38 34 GLY B N 1
ATOM 3037 C CA . GLY B 1 34 ? -1.655 -28.359 -24.938 1 89.38 34 GLY B CA 1
ATOM 3038 C C . GLY B 1 34 ? -2.896 -27.953 -24.172 1 89.38 34 GLY B C 1
ATOM 3039 O O . GLY B 1 34 ? -3.57 -26.984 -24.531 1 89.38 34 GLY B O 1
ATOM 3040 N N . GLY B 1 35 ? -3.121 -28.656 -23.125 1 93.94 35 GLY B N 1
ATOM 3041 C CA . GLY B 1 35 ? -4.242 -28.281 -22.266 1 93.94 35 GLY B CA 1
ATOM 3042 C C . GLY B 1 35 ? -4 -27 -21.5 1 93.94 35 GLY B C 1
ATOM 3043 O O . GLY B 1 35 ? -2.871 -26.719 -21.094 1 93.94 35 GLY B O 1
ATOM 3044 N N . LEU B 1 36 ? -5.062 -26.234 -21.375 1 95.81 36 LEU B N 1
ATOM 3045 C CA . LEU B 1 36 ? -5.012 -25.031 -20.562 1 95.81 36 LEU B CA 1
ATOM 3046 C C . LEU B 1 36 ? -5.641 -25.266 -19.188 1 95.81 36 LEU B C 1
ATOM 3048 O O . LEU B 1 36 ? -6.809 -25.641 -19.094 1 95.81 36 LEU B O 1
ATOM 3052 N N . TRP B 1 37 ? -4.836 -25.094 -18.188 1 94.81 37 TRP B N 1
ATOM 3053 C CA . TRP B 1 37 ? -5.309 -25.188 -16.812 1 94.81 37 TRP B CA 1
ATOM 3054 C C . TRP B 1 37 ? -5.547 -23.797 -16.234 1 94.81 37 TRP B C 1
ATOM 3056 O O . TRP B 1 37 ? -4.719 -22.906 -16.391 1 94.81 37 TRP B O 1
ATOM 3066 N N . VAL B 1 38 ? -6.715 -23.625 -15.578 1 94 38 VAL B N 1
ATOM 3067 C CA . VAL B 1 38 ? -7.012 -22.344 -14.922 1 94 38 VAL B CA 1
ATOM 3068 C C . VAL B 1 38 ? -7.516 -22.609 -13.5 1 94 38 VAL B C 1
ATOM 3070 O O . VAL B 1 38 ? -8.047 -23.672 -13.211 1 94 38 VAL B O 1
ATOM 3073 N N . ALA B 1 39 ? -7.203 -21.656 -12.656 1 92.06 39 ALA B N 1
ATOM 3074 C CA . ALA B 1 39 ? -7.695 -21.688 -11.281 1 92.06 39 ALA B CA 1
ATOM 3075 C C . ALA B 1 39 ? -8.57 -20.469 -10.992 1 92.06 39 ALA B C 1
ATOM 3077 O O . ALA B 1 39 ? -8.508 -19.469 -11.711 1 92.06 39 ALA B O 1
ATOM 3078 N N . SER B 1 40 ? -9.453 -20.688 -10.039 1 84.94 40 SER B N 1
ATOM 3079 C CA . SER B 1 40 ? -10.25 -19.594 -9.477 1 84.94 40 SER B CA 1
ATOM 3080 C C . SER B 1 40 ? -9.953 -19.391 -7.996 1 84.94 40 SER B C 1
ATOM 3082 O O . SER B 1 40 ? -9.773 -20.375 -7.262 1 84.94 40 SER B O 1
ATOM 3084 N N . ASP B 1 41 ? -9.914 -18.141 -7.551 1 79 41 ASP B N 1
ATOM 3085 C CA . ASP B 1 41 ? -9.555 -17.875 -6.164 1 79 41 ASP B CA 1
ATOM 3086 C C . ASP B 1 41 ? -10.742 -18.078 -5.234 1 79 41 ASP B C 1
ATOM 3088 O O . ASP B 1 41 ? -10.586 -18.094 -4.012 1 79 41 ASP B O 1
ATOM 3092 N N . GLU B 1 42 ? -11.852 -18.344 -5.684 1 76.19 42 GLU B N 1
ATOM 3093 C CA . GLU B 1 42 ? -13.016 -18.5 -4.816 1 76.19 42 GLU B CA 1
ATOM 3094 C C . GLU B 1 42 ? -13.422 -19.969 -4.691 1 76.19 42 GLU B C 1
ATOM 3096 O O . GLU B 1 42 ? -14.242 -20.328 -3.84 1 76.19 42 GLU B O 1
ATOM 3101 N N . HIS B 1 43 ? -12.727 -20.719 -5.445 1 75.75 43 HIS B N 1
ATOM 3102 C CA . HIS B 1 43 ? -13.125 -22.125 -5.484 1 75.75 43 HIS B CA 1
ATOM 3103 C C . HIS B 1 43 ? -11.961 -23.031 -5.117 1 75.75 43 HIS B C 1
ATOM 3105 O O . HIS B 1 43 ? -10.836 -22.562 -4.926 1 75.75 43 HIS B O 1
ATOM 3111 N N . HIS B 1 44 ? -12.312 -24.234 -4.805 1 82 44 HIS B N 1
ATOM 3112 C CA . HIS B 1 44 ? -11.305 -25.219 -4.453 1 82 44 HIS B CA 1
ATOM 3113 C C . HIS B 1 44 ? -11.188 -26.297 -5.531 1 82 44 HIS B C 1
ATOM 3115 O O . HIS B 1 44 ? -11.242 -27.484 -5.234 1 82 44 HIS B O 1
ATOM 3121 N N . SER B 1 45 ? -11.078 -25.766 -6.777 1 86.94 45 SER B N 1
ATOM 3122 C CA . SER B 1 45 ? -10.953 -26.656 -7.922 1 86.94 45 SER B CA 1
ATOM 3123 C C . SER B 1 45 ? -10.016 -26.078 -8.977 1 86.94 45 SER B C 1
ATOM 3125 O O . SER B 1 45 ? -9.648 -24.906 -8.914 1 86.94 45 SER B O 1
ATOM 3127 N N . LEU B 1 46 ? -9.609 -26.922 -9.82 1 91.06 46 LEU B N 1
ATOM 3128 C CA . LEU B 1 46 ? -8.875 -26.578 -11.039 1 91.06 46 LEU B CA 1
ATOM 3129 C C . LEU B 1 46 ? -9.688 -26.938 -12.281 1 91.06 46 LEU B C 1
ATOM 3131 O O . LEU B 1 46 ? -10.406 -27.938 -12.289 1 91.06 46 LEU B O 1
ATOM 3135 N N . GLU B 1 47 ? -9.555 -26.062 -13.234 1 92.06 47 GLU B N 1
ATOM 3136 C CA . GLU B 1 47 ? -10.258 -26.281 -14.5 1 92.06 47 GLU B CA 1
ATOM 3137 C C . GLU B 1 47 ? -9.281 -26.547 -15.641 1 92.06 47 GLU B C 1
ATOM 3139 O O . GLU B 1 47 ? -8.203 -25.953 -15.688 1 92.06 47 GLU B O 1
ATOM 3144 N N . ARG B 1 48 ? -9.688 -27.422 -16.453 1 94.06 48 ARG B N 1
ATOM 3145 C CA . ARG B 1 48 ? -8.867 -27.734 -17.625 1 94.06 48 ARG B CA 1
ATOM 3146 C C . ARG B 1 48 ? -9.672 -27.609 -18.906 1 94.06 48 ARG B C 1
ATOM 3148 O O . ARG B 1 48 ? -10.836 -27.984 -18.969 1 94.06 48 ARG B O 1
ATOM 3155 N N . PHE B 1 49 ? -9.031 -27.031 -19.922 1 95.12 49 PHE B N 1
ATOM 3156 C CA . PHE B 1 49 ? -9.609 -26.922 -21.25 1 95.12 49 PHE B CA 1
ATOM 3157 C C . PHE B 1 49 ? -8.703 -27.562 -22.281 1 95.12 49 PHE B C 1
ATOM 3159 O O . PHE B 1 49 ? -7.477 -27.547 -22.156 1 95.12 49 PHE B O 1
ATOM 3166 N N . ALA B 1 50 ? -9.312 -28.094 -23.281 1 95.25 50 ALA B N 1
ATOM 3167 C CA . ALA B 1 50 ? -8.586 -28.609 -24.453 1 95.25 50 ALA B CA 1
ATOM 3168 C C . ALA B 1 50 ? -8.773 -27.688 -25.656 1 95.25 50 ALA B C 1
ATOM 3170 O O . ALA B 1 50 ? -9.812 -27.031 -25.781 1 95.25 50 ALA B O 1
ATOM 3171 N N . PRO B 1 51 ? -7.742 -27.609 -26.422 1 93.94 51 PRO B N 1
ATOM 3172 C CA . PRO B 1 51 ? -7.953 -26.875 -27.656 1 93.94 51 PRO B CA 1
ATOM 3173 C C . PRO B 1 51 ? -8.961 -27.547 -28.594 1 93.94 51 PRO B C 1
ATOM 3175 O O . PRO B 1 51 ? -8.805 -28.734 -28.922 1 93.94 51 PRO B O 1
ATOM 3178 N N . VAL B 1 52 ? -9.992 -26.875 -28.984 1 94.56 52 VAL B N 1
ATOM 3179 C CA . VAL B 1 52 ? -11.055 -27.422 -29.828 1 94.56 52 VAL B CA 1
ATOM 3180 C C . VAL B 1 52 ? -10.906 -26.906 -31.25 1 94.56 52 VAL B C 1
ATOM 3182 O O . VAL B 1 52 ? -11.07 -27.672 -32.219 1 94.56 52 VAL B O 1
ATOM 3185 N N . SER B 1 53 ? -10.758 -25.703 -31.422 1 90.75 53 SER B N 1
ATOM 3186 C CA . SER B 1 53 ? -10.492 -25 -32.656 1 90.75 53 SER B CA 1
ATOM 3187 C C . SER B 1 53 ? -9.539 -23.828 -32.438 1 90.75 53 SER B C 1
ATOM 3189 O O . SER B 1 53 ? -9.195 -23.516 -31.312 1 90.75 53 SER B O 1
ATOM 3191 N N . PRO B 1 54 ? -9.086 -23.375 -33.594 1 86.25 54 PRO B N 1
ATOM 3192 C CA . PRO B 1 54 ? -8.172 -22.25 -33.406 1 86.25 54 PRO B CA 1
ATOM 3193 C C . PRO B 1 54 ? -8.758 -21.156 -32.5 1 86.25 54 PRO B C 1
ATOM 3195 O O . PRO B 1 54 ? -9.852 -20.656 -32.781 1 86.25 54 PRO B O 1
ATOM 3198 N N . ARG B 1 55 ? -8.25 -20.859 -31.406 1 90.12 55 ARG B N 1
ATOM 3199 C CA . ARG B 1 55 ? -8.547 -19.766 -30.484 1 90.12 55 ARG B CA 1
ATOM 3200 C C . ARG B 1 55 ? -9.719 -20.109 -29.578 1 90.12 55 ARG B C 1
ATOM 3202 O O . ARG B 1 55 ? -10.32 -19.234 -28.969 1 90.12 55 ARG B O 1
ATOM 3209 N N . VAL B 1 56 ? -10.117 -21.297 -29.609 1 94.56 56 VAL B N 1
ATOM 3210 C CA . VAL B 1 56 ? -11.18 -21.734 -28.719 1 94.56 56 VAL B CA 1
ATOM 3211 C C . VAL B 1 56 ? -10.688 -22.906 -27.859 1 94.56 56 VAL B C 1
ATOM 3213 O O . VAL B 1 56 ? -10.211 -23.906 -28.375 1 94.56 56 VAL B O 1
ATOM 3216 N N . PHE B 1 57 ? -10.75 -22.719 -26.641 1 95.88 57 PHE B N 1
ATOM 3217 C CA . PHE B 1 57 ? -10.516 -23.781 -25.672 1 95.88 57 PHE B CA 1
ATOM 3218 C C . PHE B 1 57 ? -11.82 -24.234 -25.031 1 95.88 57 PHE B C 1
ATOM 3220 O O . PHE B 1 57 ? -12.562 -23.422 -24.484 1 95.88 57 PHE B O 1
ATOM 3227 N N . GLY B 1 58 ? -12.078 -25.5 -25.172 1 94.88 58 GLY B N 1
ATOM 3228 C CA . GLY B 1 58 ? -13.297 -26.094 -24.641 1 94.88 58 GLY B CA 1
ATOM 3229 C C . GLY B 1 58 ? -13.078 -27.453 -24.016 1 94.88 58 GLY B C 1
ATOM 3230 O O . GLY B 1 58 ? -12.07 -27.672 -23.328 1 94.88 58 GLY B O 1
ATOM 3231 N N . GLU B 1 59 ? -14.102 -28.312 -24.016 1 93.75 59 GLU B N 1
ATOM 3232 C CA . GLU B 1 59 ? -14.031 -29.609 -23.344 1 93.75 59 GLU B CA 1
ATOM 3233 C C . GLU B 1 59 ? -13.594 -29.453 -21.891 1 93.75 59 GLU B C 1
ATOM 3235 O O . GLU B 1 59 ? -12.656 -30.109 -21.438 1 93.75 59 GLU B O 1
ATOM 3240 N N . HIS B 1 60 ? -14.281 -28.641 -21.312 1 93.5 60 HIS B N 1
ATOM 3241 C CA . HIS B 1 60 ? -14 -28.234 -19.938 1 93.5 60 HIS B CA 1
ATOM 3242 C C . HIS B 1 60 ? -14.078 -29.438 -19 1 93.5 60 HIS B C 1
ATOM 3244 O O . HIS B 1 60 ? -15 -30.25 -19.078 1 93.5 60 HIS B O 1
ATOM 3250 N N . ARG B 1 61 ? -13.094 -29.578 -18.188 1 91.81 61 ARG B N 1
ATOM 3251 C CA . ARG B 1 61 ? -13.078 -30.578 -17.109 1 91.81 61 ARG B CA 1
ATOM 3252 C C . ARG B 1 61 ? -12.812 -29.922 -15.766 1 91.81 61 ARG B C 1
ATOM 3254 O O . ARG B 1 61 ? -11.938 -29.062 -15.641 1 91.81 61 ARG B O 1
ATOM 3261 N N . HIS B 1 62 ? -13.594 -30.359 -14.797 1 90.81 62 HIS B N 1
ATOM 3262 C CA . HIS B 1 62 ? -13.508 -29.859 -13.438 1 90.81 62 HIS B CA 1
ATOM 3263 C C . HIS B 1 62 ? -12.781 -30.844 -12.523 1 90.81 62 HIS B C 1
ATOM 3265 O O . HIS B 1 62 ? -13.117 -32.031 -12.492 1 90.81 62 HIS B O 1
ATOM 3271 N N . PHE B 1 63 ? -11.789 -30.375 -11.812 1 90.06 63 PHE B N 1
ATOM 3272 C CA . PHE B 1 63 ? -11.047 -31.203 -10.867 1 90.06 63 PHE B CA 1
ATOM 3273 C C . PHE B 1 63 ? -11.133 -30.641 -9.461 1 90.06 63 PHE B C 1
ATOM 3275 O O . PHE B 1 63 ? -10.594 -29.578 -9.18 1 90.06 63 PHE B O 1
ATOM 3282 N N . ALA B 1 64 ? -11.742 -31.406 -8.578 1 88.44 64 ALA B N 1
ATOM 3283 C CA . ALA B 1 64 ? -11.812 -31 -7.18 1 88.44 64 ALA B CA 1
ATOM 3284 C C . ALA B 1 64 ? -10.453 -31.125 -6.5 1 88.44 64 ALA B C 1
ATOM 3286 O O . ALA B 1 64 ? -9.742 -32.125 -6.711 1 88.44 64 ALA B O 1
ATOM 3287 N N . MET B 1 65 ? -10.117 -30.156 -5.711 1 89.12 65 MET B N 1
ATOM 3288 C CA . MET B 1 65 ? -8.836 -30.156 -5.02 1 89.12 65 MET B CA 1
ATOM 3289 C C . MET B 1 65 ? -8.688 -31.391 -4.129 1 89.12 65 MET B C 1
ATOM 3291 O O . MET B 1 65 ? -7.605 -31.969 -4.031 1 89.12 65 MET B O 1
ATOM 3295 N N . ALA B 1 66 ? -9.766 -31.781 -3.467 1 88.62 66 ALA B N 1
ATOM 3296 C CA . ALA B 1 66 ? -9.758 -32.969 -2.604 1 88.62 66 ALA B CA 1
ATOM 3297 C C . ALA B 1 66 ? -9.312 -34.188 -3.373 1 88.62 66 ALA B C 1
ATOM 3299 O O . ALA B 1 66 ? -8.523 -35 -2.869 1 88.62 66 ALA B O 1
ATOM 3300 N N . ASP B 1 67 ? -9.789 -34.344 -4.562 1 88.31 67 ASP B N 1
ATOM 3301 C CA . ASP B 1 67 ? -9.445 -35.469 -5.402 1 88.31 67 ASP B CA 1
ATOM 3302 C C . ASP B 1 67 ? -7.984 -35.406 -5.852 1 88.31 67 ASP B C 1
ATOM 3304 O O . ASP B 1 67 ? -7.293 -36.406 -5.898 1 88.31 67 ASP B O 1
ATOM 3308 N N . LEU B 1 68 ? -7.59 -34.188 -6.168 1 88.88 68 LEU B N 1
ATOM 3309 C CA . LEU B 1 68 ? -6.227 -34 -6.645 1 88.88 68 LEU B CA 1
ATOM 3310 C C . LEU B 1 68 ? -5.219 -34.281 -5.535 1 88.88 68 LEU B C 1
ATOM 3312 O O . LEU B 1 68 ? -4.199 -34.938 -5.766 1 88.88 68 LEU B O 1
ATOM 3316 N N . LEU B 1 69 ? -5.523 -33.875 -4.348 1 89.81 69 LEU B N 1
ATOM 3317 C CA . LEU B 1 69 ? -4.59 -34 -3.232 1 89.81 69 LEU B CA 1
ATOM 3318 C C . LEU B 1 69 ? -4.766 -35.312 -2.512 1 89.81 69 LEU B C 1
ATOM 3320 O O . LEU B 1 69 ? -3.881 -35.75 -1.773 1 89.81 69 LEU B O 1
ATOM 3324 N N . GLY B 1 70 ? -5.906 -35.938 -2.656 1 87.31 70 GLY B N 1
ATOM 3325 C CA . GLY B 1 70 ? -6.199 -37.156 -1.958 1 87.31 70 GLY B CA 1
ATOM 3326 C C . GLY B 1 70 ? -6.535 -36.969 -0.493 1 87.31 70 GLY B C 1
ATOM 3327 O O . GLY B 1 70 ? -6.215 -37.812 0.346 1 87.31 70 GLY B O 1
ATOM 3328 N N . GLU B 1 71 ? -6.918 -35.781 -0.143 1 87.81 71 GLU B N 1
ATOM 3329 C CA . GLU B 1 71 ? -7.332 -35.469 1.222 1 87.81 71 GLU B CA 1
ATOM 3330 C C . GLU B 1 71 ? -8.5 -34.469 1.233 1 87.81 71 GLU B C 1
ATOM 3332 O O . GLU B 1 71 ? -8.75 -33.781 0.238 1 87.81 71 GLU B O 1
ATOM 3337 N N . GLU B 1 72 ? -9.164 -34.438 2.34 1 85.94 72 GLU B N 1
ATOM 3338 C CA . GLU B 1 72 ? -10.312 -33.531 2.455 1 85.94 72 GLU B CA 1
ATOM 3339 C C . GLU B 1 72 ? -9.875 -32.094 2.518 1 85.94 72 GLU B C 1
ATOM 3341 O O . GLU B 1 72 ? -8.875 -31.75 3.166 1 85.94 72 GLU B O 1
ATOM 3346 N N . VAL B 1 73 ? -10.539 -31.344 1.708 1 83.56 73 VAL B N 1
ATOM 3347 C CA . VAL B 1 73 ? -10.344 -29.891 1.707 1 83.56 73 VAL B CA 1
ATOM 3348 C C . VAL B 1 73 ? -11.664 -29.203 2.049 1 83.56 73 VAL B C 1
ATOM 3350 O O . VAL B 1 73 ? -12.656 -29.359 1.339 1 83.56 73 VAL B O 1
ATOM 3353 N N . HIS B 1 74 ? -11.75 -28.469 3.104 1 75.38 74 HIS B N 1
ATOM 3354 C CA . HIS B 1 74 ? -13.008 -27.984 3.652 1 75.38 74 HIS B CA 1
ATOM 3355 C C . HIS B 1 74 ? -13.195 -26.5 3.363 1 75.38 74 HIS B C 1
ATOM 3357 O O . HIS B 1 74 ? -14.305 -25.969 3.463 1 75.38 74 HIS B O 1
ATOM 3363 N N . GLU B 1 75 ? -12.141 -25.875 3.137 1 80 75 GLU B N 1
ATOM 3364 C CA . GLU B 1 75 ? -12.242 -24.422 3.035 1 80 75 GLU B CA 1
ATOM 3365 C C . GLU B 1 75 ? -11.594 -23.906 1.752 1 80 75 GLU B C 1
ATOM 3367 O O . GLU B 1 75 ? -11.117 -24.703 0.934 1 80 75 GLU B O 1
ATOM 3372 N N . GLU B 1 76 ? -11.773 -22.625 1.625 1 82.38 76 GLU B N 1
ATOM 3373 C CA . GLU B 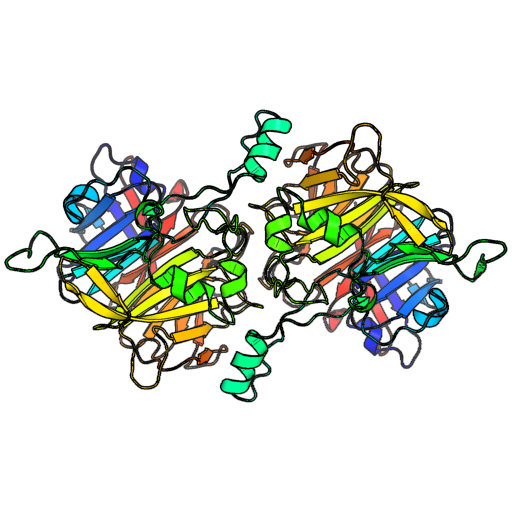1 76 ? -11.203 -21.969 0.459 1 82.38 76 GLU B CA 1
ATOM 3374 C C . GLU B 1 76 ? -9.672 -22.016 0.489 1 82.38 76 GLU B C 1
ATOM 3376 O O . GLU B 1 76 ? -9.062 -21.844 1.543 1 82.38 76 GLU B O 1
ATOM 3381 N N . VAL B 1 77 ? -9.109 -22.422 -0.62 1 87.44 77 VAL B N 1
ATOM 3382 C CA . VAL B 1 77 ? -7.652 -22.516 -0.734 1 87.44 77 VAL B CA 1
ATOM 3383 C C . VAL B 1 77 ? -7.09 -21.203 -1.286 1 87.44 77 VAL B C 1
ATOM 3385 O O . VAL B 1 77 ? -5.922 -20.891 -1.065 1 87.44 77 VAL B O 1
ATOM 3388 N N . ASP B 1 78 ? -7.938 -20.375 -1.875 1 91.25 78 ASP B N 1
ATOM 3389 C CA . ASP B 1 78 ? -7.492 -19.125 -2.49 1 91.25 78 ASP B CA 1
ATOM 3390 C C . ASP B 1 78 ? -6.281 -19.359 -3.391 1 91.25 78 ASP B C 1
ATOM 3392 O O . ASP B 1 78 ? -5.227 -18.75 -3.191 1 91.25 78 ASP B O 1
ATOM 3396 N N . LEU B 1 79 ? -6.473 -20.188 -4.473 1 93.69 79 LEU B N 1
ATOM 3397 C CA . LEU B 1 79 ? -5.406 -20.516 -5.406 1 93.69 79 LEU B CA 1
ATOM 3398 C C . LEU B 1 79 ? -4.984 -19.297 -6.215 1 93.69 79 LEU B C 1
ATOM 3400 O O . LEU B 1 79 ? -5.82 -18.656 -6.848 1 93.69 79 LEU B O 1
ATOM 3404 N N . GLU B 1 80 ? -3.664 -19.078 -6.234 1 94.5 80 GLU B N 1
ATOM 3405 C CA . GLU B 1 80 ? -3.207 -17.812 -6.816 1 94.5 80 GLU B CA 1
ATOM 3406 C C . GLU B 1 80 ? -2.328 -18.062 -8.039 1 94.5 80 GLU B C 1
ATOM 3408 O O . GLU B 1 80 ? -2.203 -17.188 -8.898 1 94.5 80 GLU B O 1
ATOM 3413 N N . ALA B 1 81 ? -1.752 -19.266 -8.102 1 96.94 81 ALA B N 1
ATOM 3414 C CA . ALA B 1 81 ? -0.834 -19.469 -9.219 1 96.94 81 ALA B CA 1
ATOM 3415 C C . ALA B 1 81 ? -0.689 -20.953 -9.539 1 96.94 81 ALA B C 1
ATOM 3417 O O . ALA B 1 81 ? -0.854 -21.812 -8.656 1 96.94 81 ALA B O 1
ATOM 3418 N N . LEU B 1 82 ? -0.38 -21.234 -10.781 1 97.06 82 LEU B N 1
ATOM 3419 C CA . LEU B 1 82 ? -0.123 -22.578 -11.32 1 97.06 82 LEU B CA 1
ATOM 3420 C C . LEU B 1 82 ? 1.164 -22.594 -12.133 1 97.06 82 LEU B C 1
ATOM 3422 O O . LEU B 1 82 ? 1.561 -21.578 -12.703 1 97.06 82 LEU B O 1
ATOM 3426 N N . ASP B 1 83 ? 1.771 -23.688 -12.125 1 97.44 83 ASP B N 1
ATOM 3427 C CA . ASP B 1 83 ? 2.834 -23.984 -13.078 1 97.44 83 ASP B CA 1
ATOM 3428 C C . ASP B 1 83 ? 2.92 -25.469 -13.367 1 97.44 83 ASP B C 1
ATOM 3430 O O . ASP B 1 83 ? 2.381 -26.297 -12.617 1 97.44 83 ASP B O 1
ATOM 3434 N N . PHE B 1 84 ? 3.449 -25.75 -14.508 1 95.44 84 PHE B N 1
ATOM 3435 C CA . PHE B 1 84 ? 3.57 -27.141 -14.945 1 95.44 84 PHE B CA 1
ATOM 3436 C C . PHE B 1 84 ? 5.02 -27.484 -15.258 1 95.44 84 PHE B C 1
ATOM 3438 O O . PHE B 1 84 ? 5.676 -26.797 -16.031 1 95.44 84 PHE B O 1
ATOM 3445 N N . GLN B 1 85 ? 5.477 -28.5 -14.555 1 92.56 85 GLN B N 1
ATOM 3446 C CA . GLN B 1 85 ? 6.863 -28.922 -14.727 1 92.56 85 GLN B CA 1
ATOM 3447 C C . GLN B 1 85 ? 6.988 -30.438 -14.633 1 92.56 85 GLN B C 1
ATOM 3449 O O . GLN B 1 85 ? 6.527 -31.047 -13.664 1 92.56 85 GLN B O 1
ATOM 3454 N N . ASP B 1 86 ? 7.531 -31.078 -15.625 1 90.12 86 ASP B N 1
ATOM 3455 C CA . ASP B 1 86 ? 7.891 -32.5 -15.617 1 90.12 86 ASP B CA 1
ATOM 3456 C C . ASP B 1 86 ? 6.691 -33.375 -15.242 1 90.12 86 ASP B C 1
ATOM 3458 O O . ASP B 1 86 ? 6.785 -34.188 -14.344 1 90.12 86 ASP B O 1
ATOM 3462 N N . GLY B 1 87 ? 5.602 -33.062 -15.852 1 90.31 87 GLY B N 1
ATOM 3463 C CA . GLY B 1 87 ? 4.418 -33.906 -15.695 1 90.31 87 GLY B CA 1
ATOM 3464 C C . GLY B 1 87 ? 3.648 -33.625 -14.422 1 90.31 87 GLY B C 1
ATOM 3465 O O . GLY B 1 87 ? 2.67 -34.312 -14.117 1 90.31 87 GLY B O 1
ATOM 3466 N N . GLN B 1 88 ? 4.109 -32.594 -13.68 1 93.69 88 GLN B N 1
ATOM 3467 C CA . GLN B 1 88 ? 3.447 -32.25 -12.43 1 93.69 88 GLN B CA 1
ATOM 3468 C C . GLN B 1 88 ? 2.814 -30.859 -12.516 1 93.69 88 GLN B C 1
ATOM 3470 O O . GLN B 1 88 ? 3.426 -29.922 -13.031 1 93.69 88 GLN B O 1
ATOM 3475 N N . LEU B 1 89 ? 1.593 -30.797 -12.047 1 95.56 89 LEU B N 1
ATOM 3476 C CA . LEU B 1 89 ? 0.926 -29.516 -11.883 1 95.56 89 LEU B CA 1
ATOM 3477 C C . LEU B 1 89 ? 1.169 -28.953 -10.484 1 95.56 89 LEU B C 1
ATOM 3479 O O . LEU B 1 89 ? 0.829 -29.594 -9.492 1 95.56 89 LEU B O 1
ATOM 3483 N N . TRP B 1 90 ? 1.824 -27.828 -10.461 1 96.5 90 TRP B N 1
ATOM 3484 C CA . TRP B 1 90 ? 2.107 -27.125 -9.211 1 96.5 90 TRP B CA 1
ATOM 3485 C C . TRP B 1 90 ? 1.085 -26.031 -8.961 1 96.5 90 TRP B C 1
ATOM 3487 O O . TRP B 1 90 ? 0.64 -25.359 -9.898 1 96.5 90 TRP B O 1
ATOM 3497 N N . PHE B 1 91 ? 0.678 -25.844 -7.754 1 96.31 91 PHE B N 1
ATOM 3498 C CA . PHE B 1 91 ? -0.207 -24.734 -7.41 1 96.31 91 PHE B CA 1
ATOM 3499 C C . PHE B 1 91 ? 0.081 -24.234 -6.004 1 96.31 91 PHE B C 1
ATOM 3501 O O . PHE B 1 91 ? 0.656 -24.953 -5.184 1 96.31 91 PHE B O 1
ATOM 3508 N N . VAL B 1 92 ? -0.237 -23.031 -5.75 1 97 92 VAL B N 1
ATOM 3509 C CA . VAL B 1 92 ? 0.061 -22.375 -4.477 1 97 92 VAL B CA 1
ATOM 3510 C C . VAL B 1 92 ? -1.121 -21.516 -4.047 1 97 92 VAL B C 1
ATOM 3512 O O . VAL B 1 92 ? -1.779 -20.891 -4.883 1 97 92 VAL B O 1
ATOM 3515 N N . GLY B 1 93 ? -1.449 -21.609 -2.77 1 95.94 93 GLY B N 1
ATOM 3516 C CA . GLY B 1 93 ? -2.398 -20.688 -2.18 1 95.94 93 GLY B CA 1
ATOM 3517 C C . GLY B 1 93 ? -1.776 -19.359 -1.812 1 95.94 93 GLY B C 1
ATOM 3518 O O . GLY B 1 93 ? -0.557 -19.188 -1.888 1 95.94 93 GLY B O 1
ATOM 3519 N N . SER B 1 94 ? -2.516 -18.438 -1.347 1 96 94 SER B N 1
ATOM 3520 C CA . SER B 1 94 ? -2.08 -17.062 -1.133 1 96 94 SER B CA 1
ATOM 3521 C C . SER B 1 94 ? -1.139 -16.969 0.064 1 96 94 SER B C 1
ATOM 3523 O O . SER B 1 94 ? -0.338 -16.031 0.153 1 96 94 SER B O 1
ATOM 3525 N N . HIS B 1 95 ? -1.177 -17.906 1.07 1 96.56 95 HIS B N 1
ATOM 3526 C CA . HIS B 1 95 ? -0.398 -17.844 2.303 1 96.56 95 HIS B CA 1
ATOM 3527 C C . HIS B 1 95 ? -0.693 -16.562 3.076 1 96.56 95 HIS B C 1
ATOM 3529 O O . HIS B 1 95 ? 0.22 -15.93 3.619 1 96.56 95 HIS B O 1
ATOM 3535 N N . SER B 1 96 ? -1.994 -16.156 3.068 1 95.56 96 SER B N 1
ATOM 3536 C CA . SER B 1 96 ? -2.26 -14.82 3.598 1 95.56 96 SER B CA 1
ATOM 3537 C C . SER B 1 96 ? -3.428 -14.836 4.578 1 95.56 96 SER B C 1
ATOM 3539 O O . SER B 1 96 ? -4.234 -15.773 4.578 1 95.56 96 SER B O 1
ATOM 3541 N N . ALA B 1 97 ? -3.412 -13.859 5.453 1 94.62 97 ALA B N 1
ATOM 3542 C CA . ALA B 1 97 ? -4.598 -13.516 6.23 1 94.62 97 ALA B CA 1
ATOM 3543 C C . ALA B 1 97 ? -5.445 -12.469 5.512 1 94.62 97 ALA B C 1
ATOM 3545 O O . ALA B 1 97 ? -4.957 -11.781 4.609 1 94.62 97 ALA B O 1
ATOM 3546 N N . LYS B 1 98 ? -6.715 -12.453 5.898 1 94.5 98 LYS B N 1
ATOM 3547 C CA . LYS B 1 98 ? -7.633 -11.555 5.199 1 94.5 98 LYS B CA 1
ATOM 3548 C C . LYS B 1 98 ? -8.43 -10.711 6.184 1 94.5 98 LYS B C 1
ATOM 3550 O O . LYS B 1 98 ? -8.969 -11.227 7.164 1 94.5 98 LYS B O 1
ATOM 3555 N N . ARG B 1 99 ? -8.477 -9.422 5.949 1 96.62 99 ARG B N 1
ATOM 3556 C CA . ARG B 1 99 ? -9.336 -8.531 6.723 1 96.62 99 ARG B CA 1
ATOM 3557 C C . ARG B 1 99 ? -10.766 -8.547 6.191 1 96.62 99 ARG B C 1
ATOM 3559 O O . ARG B 1 99 ? -10.977 -8.5 4.98 1 96.62 99 ARG B O 1
ATOM 3566 N N . LYS B 1 100 ? -11.719 -8.617 7.125 1 96.62 100 LYS B N 1
ATOM 3567 C CA . LYS B 1 100 ? -13.109 -8.578 6.703 1 96.62 100 LYS B CA 1
ATOM 3568 C C . LYS B 1 100 ? -13.484 -7.211 6.148 1 96.62 100 LYS B C 1
ATOM 3570 O O . LYS B 1 100 ? -13.047 -6.184 6.668 1 96.62 100 LYS B O 1
ATOM 3575 N N . LYS B 1 101 ? -14.32 -7.289 5.141 1 95.25 101 LYS B N 1
ATOM 3576 C CA . LYS B 1 101 ? -14.789 -6.055 4.516 1 95.25 101 LYS B CA 1
ATOM 3577 C C . LYS B 1 101 ? -16.094 -5.57 5.16 1 95.25 101 LYS B C 1
ATOM 3579 O O . LYS B 1 101 ? -16.984 -6.371 5.441 1 95.25 101 LYS B O 1
ATOM 3584 N N . PRO B 1 102 ? -16.156 -4.23 5.406 1 96.06 102 PRO B N 1
ATOM 3585 C CA . PRO B 1 102 ? -17.469 -3.709 5.805 1 96.06 102 PRO B CA 1
ATOM 3586 C C . PRO B 1 102 ? -18.562 -4.027 4.785 1 96.06 102 PRO B C 1
ATOM 3588 O O . PRO B 1 102 ? -18.312 -4.035 3.58 1 96.06 102 PRO B O 1
ATOM 3591 N N . LYS B 1 103 ? -19.812 -4.262 5.258 1 93.62 103 LYS B N 1
ATOM 3592 C CA . LYS B 1 103 ? -20.906 -4.652 4.383 1 93.62 103 LYS B CA 1
ATOM 3593 C C . LYS B 1 103 ? -21.953 -3.541 4.289 1 93.62 103 LYS B C 1
ATOM 3595 O O . LYS B 1 103 ? -22.891 -3.629 3.492 1 93.62 103 LYS B O 1
ATOM 3600 N N . GLY B 1 104 ? -21.781 -2.562 5.078 1 90.56 104 GLY B N 1
ATOM 3601 C CA . GLY B 1 104 ? -22.719 -1.442 5.02 1 90.56 104 GLY B CA 1
ATOM 3602 C C . GLY B 1 104 ? -24.016 -1.705 5.746 1 90.56 104 GLY B C 1
ATOM 3603 O O . GLY B 1 104 ? -25.047 -1.108 5.422 1 90.56 104 GLY B O 1
ATOM 3604 N N . LYS B 1 105 ? -24.031 -2.637 6.73 1 89.06 105 LYS B N 1
ATOM 3605 C CA . LYS B 1 105 ? -25.25 -2.941 7.48 1 89.06 105 LYS B CA 1
ATOM 3606 C C . LYS B 1 105 ? -25.438 -1.969 8.641 1 89.06 105 LYS B C 1
ATOM 3608 O O . LYS B 1 105 ? -26.422 -1.222 8.68 1 89.06 105 LYS B O 1
ATOM 3613 N N . THR B 1 106 ? -24.547 -1.991 9.688 1 93.25 106 THR B N 1
ATOM 3614 C CA . THR B 1 106 ? -24.516 -1.025 10.773 1 93.25 106 THR B CA 1
ATOM 3615 C C . THR B 1 106 ? -23.078 -0.545 11.016 1 93.25 106 THR B C 1
ATOM 3617 O O . THR B 1 106 ? -22.125 -1.258 10.719 1 93.25 106 THR B O 1
ATOM 3620 N N . MET B 1 107 ? -23.031 0.57 11.547 1 93.44 107 MET B N 1
ATOM 3621 C CA . MET B 1 107 ? -21.734 1.172 11.852 1 93.44 107 MET B CA 1
ATOM 3622 C C . MET B 1 107 ? -20.922 0.28 12.789 1 93.44 107 MET B C 1
ATOM 3624 O O . MET B 1 107 ? -19.734 0.019 12.539 1 93.44 107 MET B O 1
ATOM 3628 N N . VAL B 1 108 ? -21.516 -0.215 13.789 1 94.38 108 VAL B N 1
ATOM 3629 C CA . VAL B 1 108 ? -20.844 -1.025 14.805 1 94.38 108 VAL B CA 1
ATOM 3630 C C . VAL B 1 108 ? -20.328 -2.314 14.172 1 94.38 108 VAL B C 1
ATOM 3632 O O . VAL B 1 108 ? -19.172 -2.703 14.398 1 94.38 108 VAL B O 1
ATOM 3635 N N . LYS B 1 109 ? -21.141 -2.906 13.367 1 96.06 109 LYS B N 1
ATOM 3636 C CA . LYS B 1 109 ? -20.766 -4.156 12.719 1 96.06 109 LYS B CA 1
ATOM 3637 C C . LYS B 1 109 ? -19.641 -3.93 11.703 1 96.06 109 LYS B C 1
ATOM 3639 O O . LYS B 1 109 ? -18.734 -4.754 11.578 1 96.06 109 LYS B O 1
ATOM 3644 N N . ASP B 1 110 ? -19.734 -2.865 11.023 1 96.94 110 ASP B N 1
ATOM 3645 C CA . ASP B 1 110 ? -18.719 -2.568 10.016 1 96.94 110 ASP B CA 1
ATOM 3646 C C . ASP B 1 110 ? -17.359 -2.293 10.672 1 96.94 110 ASP B C 1
ATOM 3648 O O . ASP B 1 110 ? -16.328 -2.727 10.172 1 96.94 110 ASP B O 1
ATOM 3652 N N . LEU B 1 111 ? -17.375 -1.596 11.766 1 97.31 111 LEU B N 1
ATOM 3653 C CA . LEU B 1 111 ? -16.141 -1.33 12.508 1 97.31 111 LEU B CA 1
ATOM 3654 C C . LEU B 1 111 ? -15.547 -2.623 13.055 1 97.31 111 LEU B C 1
ATOM 3656 O O . LEU B 1 111 ? -14.328 -2.812 13.023 1 97.31 111 LEU B O 1
ATOM 3660 N N . GLU B 1 112 ? -16.406 -3.469 13.492 1 97.31 112 GLU B N 1
ATOM 3661 C CA . GLU B 1 112 ? -15.953 -4.766 13.992 1 97.31 112 GLU B CA 1
ATOM 3662 C C . GLU B 1 112 ? -15.359 -5.609 12.875 1 97.31 112 GLU B C 1
ATOM 3664 O O . GLU B 1 112 ? -14.328 -6.258 13.055 1 97.31 112 GLU B O 1
ATOM 3669 N N . ARG B 1 113 ? -16.047 -5.605 11.773 1 97.31 113 ARG B N 1
ATOM 3670 C CA . ARG B 1 113 ? -15.547 -6.352 10.625 1 97.31 113 ARG B CA 1
ATOM 3671 C C . ARG B 1 113 ? -14.18 -5.836 10.188 1 97.31 113 ARG B C 1
ATOM 3673 O O . ARG B 1 113 ? -13.258 -6.621 9.945 1 97.31 113 ARG B O 1
ATOM 3680 N N . LEU B 1 114 ? -14.016 -4.535 10.188 1 97.62 114 LEU B N 1
ATOM 3681 C CA . LEU B 1 114 ? -12.758 -3.928 9.758 1 97.62 114 LEU B CA 1
ATOM 3682 C C . LEU B 1 114 ? -11.641 -4.238 10.75 1 97.62 114 LEU B C 1
ATOM 3684 O O . LEU B 1 114 ? -10.461 -4.18 10.406 1 97.62 114 LEU B O 1
ATOM 3688 N N . ALA B 1 115 ? -11.961 -4.617 11.969 1 97.19 115 ALA B N 1
ATOM 3689 C CA . ALA B 1 115 ? -10.977 -4.965 12.992 1 97.19 115 ALA B CA 1
ATOM 3690 C C . ALA B 1 115 ? -10.656 -6.457 12.961 1 97.19 115 ALA B C 1
ATOM 3692 O O . ALA B 1 115 ? -9.719 -6.91 13.625 1 97.19 115 ALA B O 1
ATOM 3693 N N . THR B 1 116 ? -11.383 -7.188 12.141 1 96.25 116 THR B N 1
ATOM 3694 C CA . THR B 1 116 ? -11.273 -8.641 12.172 1 96.25 116 THR B CA 1
ATOM 3695 C C . THR B 1 116 ? -10.383 -9.141 11.039 1 96.25 116 THR B C 1
ATOM 3697 O O . THR B 1 116 ? -10.633 -8.844 9.867 1 96.25 116 THR B O 1
ATOM 3700 N N . VAL B 1 117 ? -9.352 -9.828 11.375 1 94.88 117 VAL B N 1
ATOM 3701 C CA . VAL B 1 117 ? -8.469 -10.5 10.43 1 94.88 117 VAL B CA 1
ATOM 3702 C C . VAL B 1 117 ? -8.664 -12.008 10.523 1 94.88 117 VAL B C 1
ATOM 3704 O O . VAL B 1 117 ? -8.539 -12.594 11.602 1 94.88 117 VAL B O 1
ATOM 3707 N N . GLU B 1 118 ? -8.93 -12.609 9.438 1 92.88 118 GLU B N 1
ATOM 3708 C CA . GLU B 1 118 ? -9.266 -14.031 9.391 1 92.88 118 GLU B CA 1
ATOM 3709 C C . GLU B 1 118 ? -8.07 -14.859 8.914 1 92.88 118 GLU B C 1
ATOM 3711 O O . GLU B 1 118 ? -7.309 -14.422 8.055 1 92.88 118 GLU B O 1
ATOM 3716 N N . HIS B 1 119 ? -8 -16 9.469 1 91.62 119 HIS B N 1
ATOM 3717 C CA . HIS B 1 119 ? -7.012 -17.016 9.117 1 91.62 119 HIS B CA 1
ATOM 3718 C C . HIS B 1 119 ? -7.68 -18.266 8.555 1 91.62 119 HIS B C 1
ATOM 3720 O O . HIS B 1 119 ? -8.57 -18.844 9.195 1 91.62 119 HIS B O 1
ATOM 3726 N N . GLU B 1 120 ? -7.32 -18.625 7.391 1 90.69 120 GLU B N 1
ATOM 3727 C CA . GLU B 1 120 ? -7.816 -19.844 6.75 1 90.69 120 GLU B CA 1
ATOM 3728 C C . GLU B 1 120 ? -6.68 -20.812 6.445 1 90.69 120 GLU B C 1
ATOM 3730 O O . GLU B 1 120 ? -5.879 -20.578 5.535 1 90.69 120 GLU B O 1
ATOM 3735 N N . PRO B 1 121 ? -6.645 -21.891 7.086 1 90.69 121 PRO B N 1
ATOM 3736 C CA . PRO B 1 121 ? -5.492 -22.781 7.059 1 90.69 121 PRO B CA 1
ATOM 3737 C C . PRO B 1 121 ? -5.141 -23.25 5.648 1 90.69 121 PRO B C 1
ATOM 3739 O O . PRO B 1 121 ? -3.961 -23.391 5.312 1 90.69 121 PRO B O 1
ATOM 3742 N N . TRP B 1 122 ? -6.109 -23.484 4.758 1 91.31 122 TRP B N 1
ATOM 3743 C CA . TRP B 1 122 ? -5.863 -24.109 3.463 1 91.31 122 TRP B CA 1
ATOM 3744 C C . TRP B 1 122 ? -5.266 -23.109 2.479 1 91.31 122 TRP B C 1
ATOM 3746 O O . TRP B 1 122 ? -4.82 -23.484 1.393 1 91.31 122 TRP B O 1
ATOM 3756 N N . ARG B 1 123 ? -5.25 -21.812 2.908 1 93.12 123 ARG B N 1
ATOM 3757 C CA . ARG B 1 123 ? -4.57 -20.828 2.08 1 93.12 123 ARG B CA 1
ATOM 3758 C C . ARG B 1 123 ? -3.062 -21.062 2.08 1 93.12 123 ARG B C 1
ATOM 3760 O O . ARG B 1 123 ? -2.352 -20.547 1.209 1 93.12 123 ARG B O 1
ATOM 3767 N N . PHE B 1 124 ? -2.586 -21.781 3.076 1 94.62 124 PHE B N 1
ATOM 3768 C CA . PHE B 1 124 ? -1.157 -22.016 3.246 1 94.62 124 PHE B CA 1
ATOM 3769 C C . PHE B 1 124 ? -0.75 -23.344 2.613 1 94.62 124 PHE B C 1
ATOM 3771 O O . PHE B 1 124 ? -0.255 -24.25 3.301 1 94.62 124 PHE B O 1
ATOM 3778 N N . LEU B 1 125 ? -0.942 -23.359 1.275 1 94.75 125 LEU B N 1
ATOM 3779 C CA . LEU B 1 125 ? -0.703 -24.594 0.532 1 94.75 125 LEU B CA 1
ATOM 3780 C C . LEU B 1 125 ? 0.252 -24.344 -0.631 1 94.75 125 LEU B C 1
ATOM 3782 O O . LEU B 1 125 ? 0.098 -23.375 -1.373 1 94.75 125 LEU B O 1
ATOM 3786 N N . LEU B 1 126 ? 1.296 -25.062 -0.71 1 97.12 126 LEU B N 1
ATOM 3787 C CA . LEU B 1 126 ? 2.133 -25.297 -1.884 1 97.12 126 LEU B CA 1
ATOM 3788 C C . LEU B 1 126 ? 2.209 -26.781 -2.219 1 97.12 126 LEU B C 1
ATOM 3790 O O . LEU B 1 126 ? 2.674 -27.578 -1.403 1 97.12 126 LEU B O 1
ATOM 3794 N N . ALA B 1 127 ? 1.714 -27.141 -3.412 1 96.56 127 ALA B N 1
ATOM 3795 C CA . ALA B 1 127 ? 1.609 -28.562 -3.709 1 96.56 127 ALA B CA 1
ATOM 3796 C C . ALA B 1 127 ? 1.842 -28.828 -5.191 1 96.56 127 ALA B C 1
ATOM 3798 O O . ALA B 1 127 ? 1.828 -27.906 -6.008 1 96.56 127 ALA B O 1
ATOM 3799 N N . ARG B 1 128 ? 2.105 -30.016 -5.473 1 95.88 128 ARG B N 1
ATOM 3800 C CA . ARG B 1 128 ? 2.135 -30.531 -6.84 1 95.88 128 ARG B CA 1
ATOM 3801 C C . ARG B 1 128 ? 1.397 -31.859 -6.938 1 95.88 128 ARG B C 1
ATOM 3803 O O . ARG B 1 128 ? 1.401 -32.656 -5.988 1 95.88 128 ARG B O 1
ATOM 3810 N N . VAL B 1 129 ? 0.739 -32.062 -8.07 1 94.19 129 VAL B N 1
ATOM 3811 C CA . VAL B 1 129 ? 0.005 -33.312 -8.336 1 94.19 129 VAL B CA 1
ATOM 3812 C C . VAL B 1 129 ? 0.337 -33.812 -9.734 1 94.19 129 VAL B C 1
ATOM 3814 O O . VAL B 1 129 ? 0.56 -33.031 -10.656 1 94.19 129 VAL B O 1
ATOM 3817 N N . PRO B 1 130 ? 0.441 -35.156 -9.828 1 91.81 130 PRO B N 1
ATOM 3818 C CA . PRO B 1 130 ? 0.595 -35.688 -11.18 1 91.81 130 PRO B CA 1
ATOM 3819 C C . PRO B 1 130 ? -0.654 -35.5 -12.039 1 91.81 130 PRO B C 1
ATOM 3821 O O . PRO B 1 130 ? -1.774 -35.562 -11.531 1 91.81 130 PRO B O 1
ATOM 3824 N N . LEU B 1 131 ? -0.472 -35.094 -13.266 1 82.19 131 LEU B N 1
ATOM 3825 C CA . LEU B 1 131 ? -1.633 -34.969 -14.141 1 82.19 131 LEU B CA 1
ATOM 3826 C C . LEU B 1 131 ? -2.295 -36.312 -14.359 1 82.19 131 LEU B C 1
ATOM 3828 O O . LEU B 1 131 ? -1.608 -37.312 -14.531 1 82.19 131 LEU B O 1
ATOM 3832 N N . PRO B 1 132 ? -3.594 -36.406 -14.117 1 64.94 132 PRO B N 1
ATOM 3833 C CA . PRO B 1 132 ? -4.359 -37.656 -14.148 1 64.94 132 PRO B CA 1
ATOM 3834 C C . PRO B 1 132 ? -4.105 -38.469 -15.414 1 64.94 132 PRO B C 1
ATOM 3836 O O . PRO B 1 132 ? -4.102 -39.719 -15.367 1 64.94 132 PRO B O 1
ATOM 3839 N N . GLU B 1 133 ? -4.191 -37.812 -16.641 1 59.78 133 GLU B N 1
ATOM 3840 C CA . GLU B 1 133 ? -4.117 -38.656 -17.828 1 59.78 133 GLU B CA 1
ATOM 3841 C C . GLU B 1 133 ? -2.785 -39.375 -17.922 1 59.78 133 GLU B C 1
ATOM 3843 O O . GLU B 1 133 ? -2.689 -40.438 -18.547 1 59.78 133 GLU B O 1
ATOM 3848 N N . LYS B 1 134 ? -1.761 -38.875 -17.406 1 56 134 LYS B N 1
ATOM 3849 C CA . LYS B 1 134 ? -0.464 -39.531 -17.531 1 56 134 LYS B CA 1
ATOM 3850 C C . LYS B 1 134 ? -0.081 -40.219 -16.219 1 56 134 LYS B C 1
ATOM 3852 O O . LYS B 1 134 ? 1.077 -40.594 -16.031 1 56 134 LYS B O 1
ATOM 3857 N N . ALA B 1 135 ? -1.22 -40.094 -15.391 1 52.62 135 ALA B N 1
ATOM 3858 C CA . ALA B 1 135 ? -0.86 -40.688 -14.102 1 52.62 135 ALA B CA 1
ATOM 3859 C C . ALA B 1 135 ? -0.579 -42.188 -14.227 1 52.62 135 ALA B C 1
ATOM 3861 O O . ALA B 1 135 ? -1.503 -42.969 -14.375 1 52.62 135 ALA B O 1
ATOM 3862 N N . SER B 1 136 ? 0.231 -42.406 -15.102 1 47.91 136 SER B N 1
ATOM 3863 C CA . SER B 1 136 ? 0.61 -43.812 -14.922 1 47.91 136 SER B CA 1
ATOM 3864 C C . SER B 1 136 ? 0.881 -44.125 -13.461 1 47.91 136 SER B C 1
ATOM 3866 O O . SER B 1 136 ? 0.706 -43.281 -12.586 1 47.91 136 SER B O 1
ATOM 3868 N N . GLY B 1 137 ? 2.115 -44.5 -13.242 1 48.5 137 GLY B N 1
ATOM 3869 C CA . GLY B 1 137 ? 2.812 -45.188 -12.156 1 48.5 137 GLY B CA 1
ATOM 3870 C C . GLY B 1 137 ? 2.711 -44.438 -10.836 1 48.5 137 GLY B C 1
ATOM 3871 O O . GLY B 1 137 ? 1.814 -43.625 -10.648 1 48.5 137 GLY B O 1
ATOM 3872 N N . SER B 1 138 ? 3.91 -44.312 -10.094 1 57.09 138 SER B N 1
ATOM 3873 C CA . SER B 1 138 ? 4.449 -44.125 -8.75 1 57.09 138 SER B CA 1
ATOM 3874 C C . SER B 1 138 ? 4.367 -42.656 -8.32 1 57.09 138 SER B C 1
ATOM 3876 O O . SER B 1 138 ? 4.695 -42.344 -7.176 1 57.09 138 SER B O 1
ATOM 3878 N N . ALA B 1 139 ? 3.768 -41.688 -9.258 1 73.12 139 ALA B N 1
ATOM 3879 C CA . ALA B 1 139 ? 3.885 -40.312 -8.758 1 73.12 139 ALA B CA 1
ATOM 3880 C C . ALA B 1 139 ? 2.682 -39.938 -7.902 1 73.12 139 ALA B C 1
ATOM 3882 O O . ALA B 1 139 ? 1.538 -40.219 -8.258 1 73.12 139 ALA B O 1
ATOM 3883 N N . ARG B 1 140 ? 2.926 -39.5 -6.711 1 87.06 140 ARG B N 1
ATOM 3884 C CA . ARG B 1 140 ? 1.936 -39.094 -5.715 1 87.06 140 ARG B CA 1
ATOM 3885 C C . ARG B 1 140 ? 1.974 -37.594 -5.469 1 87.06 140 ARG B C 1
ATOM 3887 O O . ARG B 1 140 ? 2.996 -36.969 -5.703 1 87.06 140 ARG B O 1
ATOM 3894 N N . PRO B 1 141 ? 0.785 -37.062 -5.18 1 93.5 141 PRO B N 1
ATOM 3895 C CA . PRO B 1 141 ? 0.773 -35.656 -4.762 1 93.5 141 PRO B CA 1
ATOM 3896 C C . PRO B 1 141 ? 1.746 -35.375 -3.621 1 93.5 141 PRO B C 1
ATOM 3898 O O . PRO B 1 141 ? 2.045 -36.281 -2.822 1 93.5 141 PRO B O 1
ATOM 3901 N N . ALA B 1 142 ? 2.314 -34.25 -3.629 1 95.5 142 ALA B N 1
ATOM 3902 C CA . ALA B 1 142 ? 3.184 -33.812 -2.551 1 95.5 142 ALA B CA 1
ATOM 3903 C C . ALA B 1 142 ? 2.889 -32.344 -2.191 1 95.5 142 ALA B C 1
ATOM 3905 O O . ALA B 1 142 ? 2.486 -31.562 -3.049 1 95.5 142 ALA B O 1
ATOM 3906 N N . LYS B 1 143 ? 2.998 -32 -0.941 1 96.12 143 LYS B N 1
ATOM 3907 C CA . LYS B 1 143 ? 2.779 -30.641 -0.482 1 96.12 143 LYS B CA 1
ATOM 3908 C C . LYS B 1 143 ? 3.859 -30.203 0.507 1 96.12 143 LYS B C 1
ATOM 3910 O O . LYS B 1 143 ? 4.5 -31.047 1.136 1 96.12 143 LYS B O 1
ATOM 3915 N N . LEU B 1 144 ? 4.082 -28.938 0.593 1 96.56 144 LEU B N 1
ATOM 3916 C CA . LEU B 1 144 ? 5.059 -28.406 1.536 1 96.56 144 LEU B CA 1
ATOM 3917 C C . LEU B 1 144 ? 4.656 -28.734 2.973 1 96.56 144 LEU B C 1
ATOM 3919 O O . LEU B 1 144 ? 3.498 -28.547 3.354 1 96.56 144 LEU B O 1
ATOM 3923 N N . MET B 1 145 ? 5.566 -29.141 3.738 1 95.44 145 MET B N 1
ATOM 3924 C CA . MET B 1 145 ? 5.277 -29.594 5.098 1 95.44 145 MET B CA 1
ATOM 3925 C C . MET B 1 145 ? 4.859 -28.422 5.984 1 95.44 145 MET B C 1
ATOM 3927 O O . MET B 1 145 ? 5.391 -27.328 5.852 1 95.44 145 MET B O 1
ATOM 3931 N N . ARG B 1 146 ? 4.012 -28.719 6.855 1 92.88 146 ARG B N 1
ATOM 3932 C CA . ARG B 1 146 ? 3.607 -27.734 7.859 1 92.88 146 ARG B CA 1
ATOM 3933 C C . ARG B 1 146 ? 4.695 -27.547 8.914 1 92.88 146 ARG B C 1
ATOM 3935 O O . ARG B 1 146 ? 5.566 -28.406 9.07 1 92.88 146 ARG B O 1
ATOM 3942 N N . ALA B 1 147 ? 4.641 -26.391 9.547 1 90.88 147 ALA B N 1
ATOM 3943 C CA . ALA B 1 147 ? 5.586 -26.141 10.633 1 90.88 147 ALA B CA 1
ATOM 3944 C C . ALA B 1 147 ? 5.246 -26.969 11.859 1 90.88 147 ALA B C 1
ATOM 3946 O O . ALA B 1 147 ? 4.074 -27.234 12.133 1 90.88 147 ALA B O 1
ATOM 3947 N N . GLU B 1 148 ? 6.285 -27.344 12.562 1 86 148 GLU B N 1
ATOM 3948 C CA . GLU B 1 148 ? 6.078 -28.125 13.781 1 86 148 GLU B CA 1
ATOM 3949 C C . GLU B 1 148 ? 5.188 -27.375 14.766 1 86 148 GLU B C 1
ATOM 3951 O O . GLU B 1 148 ? 5.414 -26.203 15.047 1 86 148 GLU B O 1
ATOM 3956 N N . GLY B 1 149 ? 4.191 -28.016 15.227 1 82 149 GLY B N 1
ATOM 3957 C CA . GLY B 1 149 ? 3.289 -27.438 16.203 1 82 149 GLY B CA 1
ATOM 3958 C C . GLY B 1 149 ? 2.199 -26.578 15.586 1 82 149 GLY B C 1
ATOM 3959 O O . GLY B 1 149 ? 1.38 -26 16.297 1 82 149 GLY B O 1
ATOM 3960 N N . ARG B 1 150 ? 2.197 -26.547 14.234 1 79.75 150 ARG B N 1
ATOM 3961 C CA . ARG B 1 150 ? 1.232 -25.703 13.531 1 79.75 150 ARG B CA 1
ATOM 3962 C C . ARG B 1 150 ? 0.369 -26.516 12.586 1 79.75 150 ARG B C 1
ATOM 3964 O O . ARG B 1 150 ? -0.017 -26.047 11.516 1 79.75 150 ARG B O 1
ATOM 3971 N N . GLN B 1 151 ? 0.106 -27.703 12.891 1 78.81 151 GLN B N 1
ATOM 3972 C CA . GLN B 1 151 ? -0.583 -28.609 11.984 1 78.81 151 GLN B CA 1
ATOM 3973 C C . GLN B 1 151 ? -2.018 -28.156 11.734 1 78.81 151 GLN B C 1
ATOM 3975 O O . GLN B 1 151 ? -2.492 -28.188 10.594 1 78.81 151 GLN B O 1
ATOM 3980 N N . ASP B 1 152 ? -2.574 -27.562 12.742 1 80.19 152 ASP B N 1
ATOM 3981 C CA . ASP B 1 152 ? -3.982 -27.203 12.609 1 80.19 152 ASP B CA 1
ATOM 3982 C C . ASP B 1 152 ? -4.141 -25.844 11.938 1 80.19 152 ASP B C 1
ATOM 3984 O O . ASP B 1 152 ? -5.145 -25.578 11.266 1 80.19 152 ASP B O 1
ATOM 3988 N N . SER B 1 153 ? -3.109 -25.031 12.039 1 83.5 153 SER B N 1
ATOM 3989 C CA . SER B 1 153 ? -3.221 -23.672 11.508 1 83.5 153 SER B CA 1
ATOM 3990 C C . SER B 1 153 ? -2.883 -23.625 10.023 1 83.5 153 SER B C 1
ATOM 3992 O O . SER B 1 153 ? -3.193 -22.656 9.336 1 83.5 153 SER B O 1
ATOM 3994 N N . GLY B 1 154 ? -2.244 -24.719 9.57 1 88.25 154 GLY B N 1
ATOM 3995 C CA . GLY B 1 154 ? -1.879 -24.766 8.164 1 88.25 154 GLY B CA 1
ATOM 3996 C C . GLY B 1 154 ? -0.593 -24.016 7.859 1 88.25 154 GLY B C 1
ATOM 3997 O O . GLY B 1 154 ? -0.047 -24.141 6.762 1 88.25 154 GLY B O 1
ATOM 3998 N N . VAL B 1 155 ? -0.039 -23.297 8.836 1 91.19 155 VAL B N 1
ATOM 3999 C CA . VAL B 1 155 ? 1.212 -22.562 8.656 1 91.19 155 VAL B CA 1
ATOM 4000 C C . VAL B 1 155 ? 2.338 -23.547 8.336 1 91.19 155 VAL B C 1
ATOM 4002 O O . VAL B 1 155 ? 2.537 -24.531 9.047 1 91.19 155 VAL B O 1
ATOM 4005 N N . ASN B 1 156 ? 2.973 -23.297 7.215 1 94.56 156 ASN B N 1
ATOM 4006 C CA . ASN B 1 156 ? 4.004 -24.25 6.805 1 94.56 156 ASN B CA 1
ATOM 4007 C C . ASN B 1 156 ? 5.402 -23.703 7.102 1 94.56 156 ASN B C 1
ATOM 4009 O O . ASN B 1 156 ? 5.551 -22.625 7.668 1 94.56 156 ASN B O 1
ATOM 4013 N N . VAL B 1 157 ? 6.395 -24.453 6.742 1 94.56 157 VAL B N 1
ATOM 4014 C CA . VAL B 1 157 ? 7.781 -24.188 7.117 1 94.56 157 VAL B CA 1
ATOM 4015 C C . VAL B 1 157 ? 8.266 -22.906 6.434 1 94.56 157 VAL B C 1
ATOM 4017 O O . VAL B 1 157 ? 9.117 -22.188 6.969 1 94.56 157 VAL B O 1
ATOM 4020 N N . LEU B 1 158 ? 7.742 -22.625 5.277 1 95.25 158 LEU B N 1
ATOM 4021 C CA . LEU B 1 158 ? 8.125 -21.391 4.582 1 95.25 158 LEU B CA 1
ATOM 4022 C C . LEU B 1 158 ? 7.781 -20.156 5.418 1 95.25 158 LEU B C 1
ATOM 4024 O O . LEU B 1 158 ? 8.617 -19.266 5.582 1 95.25 158 LEU B O 1
ATOM 4028 N N . VAL B 1 159 ? 6.586 -20.109 5.984 1 95.19 159 VAL B N 1
ATOM 4029 C CA . VAL B 1 159 ? 6.121 -18.969 6.773 1 95.19 159 VAL B CA 1
ATOM 4030 C C . VAL B 1 159 ? 7.02 -18.797 7.996 1 95.19 159 VAL B C 1
ATOM 4032 O O . VAL B 1 159 ? 7.426 -17.672 8.312 1 95.19 159 VAL B O 1
ATOM 4035 N N . GLU B 1 160 ? 7.375 -19.875 8.609 1 92.75 160 GLU B N 1
ATOM 4036 C CA . GLU B 1 160 ? 8.227 -19.797 9.789 1 92.75 160 GLU B CA 1
ATOM 4037 C C . GLU B 1 160 ? 9.617 -19.266 9.438 1 92.75 160 GLU B C 1
ATOM 4039 O O . GLU B 1 160 ? 10.203 -18.5 10.203 1 92.75 160 GLU B O 1
ATOM 4044 N N . LEU B 1 161 ? 10.125 -19.719 8.344 1 93.75 161 LEU B N 1
ATOM 4045 C CA . LEU B 1 161 ? 11.414 -19.203 7.883 1 93.75 161 LEU B CA 1
ATOM 4046 C C . LEU B 1 161 ? 11.344 -17.703 7.613 1 93.75 161 LEU B C 1
ATOM 4048 O O . LEU B 1 161 ? 12.227 -16.953 8.031 1 93.75 161 LEU B O 1
ATOM 4052 N N . LEU B 1 162 ? 10.273 -17.266 7.004 1 96 162 LEU B N 1
ATOM 4053 C CA . LEU B 1 162 ? 10.125 -15.859 6.625 1 96 162 LEU B CA 1
ATOM 4054 C C . LEU B 1 162 ? 9.914 -14.984 7.852 1 96 162 LEU B C 1
ATOM 4056 O O . LEU B 1 162 ? 10.312 -13.812 7.863 1 96 162 LEU B O 1
ATOM 4060 N N . ARG B 1 163 ? 9.344 -15.539 8.93 1 92.88 163 ARG B N 1
ATOM 4061 C CA . ARG B 1 163 ? 9.125 -14.812 10.172 1 92.88 163 ARG B CA 1
ATOM 4062 C C . ARG B 1 163 ? 10.445 -14.352 10.773 1 92.88 163 ARG B C 1
ATOM 4064 O O . ARG B 1 163 ? 10.492 -13.344 11.492 1 92.88 163 ARG B O 1
ATOM 4071 N N . GLN B 1 164 ? 11.469 -14.992 10.414 1 92.5 164 GLN B N 1
ATOM 4072 C CA . GLN B 1 164 ? 12.781 -14.68 10.984 1 92.5 164 GLN B CA 1
ATOM 4073 C C . GLN B 1 164 ? 13.617 -13.859 10.016 1 92.5 164 GLN B C 1
ATOM 4075 O O . GLN B 1 164 ? 14.766 -13.516 10.312 1 92.5 164 GLN B O 1
ATOM 4080 N N . ASP B 1 165 ? 13.086 -13.531 8.938 1 95.5 165 ASP B N 1
ATOM 4081 C CA . ASP B 1 165 ? 13.805 -12.828 7.883 1 95.5 165 ASP B CA 1
ATOM 4082 C C . ASP B 1 165 ? 13.977 -11.352 8.219 1 95.5 165 ASP B C 1
ATOM 4084 O O . ASP B 1 165 ? 13.031 -10.703 8.688 1 95.5 165 ASP B O 1
ATOM 4088 N N . ALA B 1 166 ? 15.102 -10.734 7.949 1 94.75 166 ALA B N 1
ATOM 4089 C CA . ALA B 1 166 ? 15.414 -9.359 8.312 1 94.75 166 ALA B CA 1
ATOM 4090 C C . ALA B 1 166 ? 14.562 -8.375 7.523 1 94.75 166 ALA B C 1
ATOM 4092 O O . ALA B 1 166 ? 14.305 -7.258 7.98 1 94.75 166 ALA B O 1
ATOM 4093 N N . HIS B 1 167 ? 14.117 -8.742 6.285 1 97.25 167 HIS B N 1
ATOM 4094 C CA . HIS B 1 167 ? 13.328 -7.859 5.441 1 97.25 167 HIS B CA 1
ATOM 4095 C C . HIS B 1 167 ? 11.836 -8.07 5.668 1 97.25 167 HIS B C 1
ATOM 4097 O O . HIS B 1 167 ? 11.07 -7.105 5.719 1 97.25 167 HIS B O 1
ATOM 4103 N N . LEU B 1 168 ? 11.406 -9.344 5.852 1 97.75 168 LEU B N 1
ATOM 4104 C CA . LEU B 1 168 ? 10 -9.703 5.703 1 97.75 168 LEU B CA 1
ATOM 4105 C C . LEU B 1 168 ? 9.359 -9.984 7.062 1 97.75 168 LEU B C 1
ATOM 4107 O O . LEU B 1 168 ? 8.141 -9.922 7.203 1 97.75 168 LEU B O 1
ATOM 4111 N N . GLY B 1 169 ? 10.102 -10.203 8.086 1 95.88 169 GLY B N 1
ATOM 4112 C CA . GLY B 1 169 ? 9.648 -10.641 9.398 1 95.88 169 GLY B CA 1
ATOM 4113 C C . GLY B 1 169 ? 8.539 -9.773 9.969 1 95.88 169 GLY B C 1
ATOM 4114 O O . GLY B 1 169 ? 7.508 -10.289 10.406 1 95.88 169 GLY B O 1
ATOM 4115 N N . PRO B 1 170 ? 8.734 -8.492 9.969 1 94.81 170 PRO B N 1
ATOM 4116 C CA . PRO B 1 170 ? 7.734 -7.602 10.57 1 94.81 170 PRO B CA 1
ATOM 4117 C C . PRO B 1 170 ? 6.352 -7.762 9.938 1 94.81 170 PRO B C 1
ATOM 4119 O O . PRO B 1 170 ? 5.34 -7.52 10.602 1 94.81 170 PRO B O 1
ATOM 4122 N N . PHE B 1 171 ? 6.262 -8.188 8.719 1 96.94 171 PHE B N 1
ATOM 4123 C CA . PHE B 1 171 ? 4.992 -8.312 8.008 1 96.94 171 PHE B CA 1
ATOM 4124 C C . PHE B 1 171 ? 4.355 -9.672 8.266 1 96.94 171 PHE B C 1
ATOM 4126 O O . PHE B 1 171 ? 3.203 -9.898 7.895 1 96.94 171 PHE B O 1
ATOM 4133 N N . LEU B 1 172 ? 5.098 -10.57 8.906 1 95 172 LEU B N 1
ATOM 4134 C CA . LEU B 1 172 ? 4.602 -11.914 9.188 1 95 172 LEU B CA 1
ATOM 4135 C C . LEU B 1 172 ? 4.457 -12.133 10.688 1 95 172 LEU B C 1
ATOM 4137 O O . LEU B 1 172 ? 4.41 -13.281 11.141 1 95 172 LEU B O 1
ATOM 4141 N N . ALA B 1 173 ? 4.398 -11.07 11.43 1 90.31 173 ALA B N 1
ATOM 4142 C CA . ALA B 1 173 ? 4.211 -11.195 12.867 1 90.31 173 ALA B CA 1
ATOM 4143 C C . ALA B 1 173 ? 2.9 -11.914 13.188 1 90.31 173 ALA B C 1
ATOM 4145 O O . ALA B 1 173 ? 1.892 -11.703 12.508 1 90.31 173 ALA B O 1
ATOM 4146 N N . PRO B 1 174 ? 2.91 -12.711 14.234 1 88.25 174 PRO B N 1
ATOM 4147 C CA . PRO B 1 174 ? 1.655 -13.344 14.633 1 88.25 174 PRO B CA 1
ATOM 4148 C C . PRO B 1 174 ? 0.665 -12.367 15.25 1 88.25 174 PRO B C 1
ATOM 4150 O O . PRO B 1 174 ? 1.072 -11.352 15.82 1 88.25 174 PRO B O 1
ATOM 4153 N N . ALA B 1 175 ? -0.583 -12.648 15.086 1 83.94 175 ALA B N 1
ATOM 4154 C CA . ALA B 1 175 ? -1.635 -11.797 15.641 1 83.94 175 ALA B CA 1
ATOM 4155 C C . ALA B 1 175 ? -1.528 -11.711 17.156 1 83.94 175 ALA B C 1
ATOM 4157 O O . ALA B 1 175 ? -1.799 -10.664 17.75 1 83.94 175 ALA B O 1
ATOM 4158 N N . SER B 1 176 ? -1.204 -12.742 17.766 1 79.88 176 SER B N 1
ATOM 4159 C CA . SER B 1 176 ? -0.953 -12.797 19.203 1 79.88 176 SER B CA 1
ATOM 4160 C C . SER B 1 176 ? 0.155 -13.789 19.531 1 79.88 176 SER B C 1
ATOM 4162 O O . SER B 1 176 ? 0.27 -14.836 18.891 1 79.88 176 SER B O 1
ATOM 4164 N N . PRO B 1 177 ? 0.917 -13.328 20.469 1 72.19 177 PRO B N 1
ATOM 4165 C CA . PRO B 1 177 ? 1.981 -14.258 20.859 1 72.19 177 PRO B CA 1
ATOM 4166 C C . PRO B 1 177 ? 1.447 -15.617 21.297 1 72.19 177 PRO B C 1
ATOM 4168 O O . PRO B 1 177 ? 2.131 -16.641 21.141 1 72.19 177 PRO B O 1
ATOM 4171 N N . ASP B 1 178 ? 0.22 -15.586 21.734 1 71.81 178 ASP B N 1
ATOM 4172 C CA . ASP B 1 178 ? -0.336 -16.812 22.297 1 71.81 178 ASP B CA 1
ATOM 4173 C C . ASP B 1 178 ? -1.261 -17.516 21.312 1 71.81 178 ASP B C 1
ATOM 4175 O O . ASP B 1 178 ? -1.924 -18.5 21.656 1 71.81 178 ASP B O 1
ATOM 4179 N N . ASP B 1 179 ? -1.188 -16.922 20.109 1 71.31 179 ASP B N 1
ATOM 4180 C CA . ASP B 1 179 ? -2.084 -17.516 19.125 1 71.31 179 ASP B CA 1
ATOM 4181 C C . ASP B 1 179 ? -1.537 -18.844 18.625 1 71.31 179 ASP B C 1
ATOM 4183 O O . ASP B 1 179 ? -0.496 -18.891 17.969 1 71.31 179 ASP B O 1
ATOM 4187 N N . PRO B 1 180 ? -2.178 -19.906 19 1 67.75 180 PRO B N 1
ATOM 4188 C CA . PRO B 1 180 ? -1.682 -21.219 18.578 1 67.75 180 PRO B CA 1
ATOM 4189 C C . PRO B 1 180 ? -1.71 -21.406 17.062 1 67.75 180 PRO B C 1
ATOM 4191 O O . PRO B 1 180 ? -0.958 -22.219 16.516 1 67.75 180 PRO B O 1
ATOM 4194 N N . ASP B 1 181 ? -2.488 -20.609 16.422 1 71.75 181 ASP B N 1
ATOM 4195 C CA . ASP B 1 181 ? -2.662 -20.781 14.984 1 71.75 181 ASP B CA 1
ATOM 4196 C C . ASP B 1 181 ? -1.547 -20.078 14.203 1 71.75 181 ASP B C 1
ATOM 4198 O O . ASP B 1 181 ? -1.316 -20.391 13.031 1 71.75 181 ASP B O 1
ATOM 4202 N N . GLY B 1 182 ? -0.824 -19.312 14.969 1 78.25 182 GLY B N 1
ATOM 4203 C CA . GLY B 1 182 ? 0.202 -18.547 14.266 1 78.25 182 GLY B CA 1
ATOM 4204 C C . GLY B 1 182 ? -0.353 -17.688 13.156 1 78.25 182 GLY B C 1
ATOM 4205 O O . GLY B 1 182 ? 0.284 -17.516 12.109 1 78.25 182 GLY B O 1
ATOM 4206 N N . ALA B 1 183 ? -1.532 -17.219 13.305 1 85.5 183 ALA B N 1
ATOM 4207 C CA . ALA B 1 183 ? -2.193 -16.359 12.32 1 85.5 183 ALA B CA 1
ATOM 4208 C C . ALA B 1 183 ? -1.411 -15.062 12.109 1 85.5 183 ALA B C 1
ATOM 4210 O O . ALA B 1 183 ? -0.808 -14.531 13.039 1 85.5 183 ALA B O 1
ATOM 4211 N N . LEU B 1 184 ? -1.389 -14.648 10.883 1 93.19 184 LEU B N 1
ATOM 4212 C CA . LEU B 1 184 ? -0.672 -13.422 10.547 1 93.19 184 LEU B CA 1
ATOM 4213 C C . LEU B 1 184 ? -1.452 -12.195 11.008 1 93.19 184 LEU B C 1
ATOM 4215 O O . LEU B 1 184 ? -2.678 -12.148 10.883 1 93.19 184 LEU B O 1
ATOM 4219 N N . ALA B 1 185 ? -0.756 -11.258 11.531 1 93.88 185 ALA B N 1
ATOM 4220 C CA . ALA B 1 185 ? -1.376 -10.047 12.07 1 93.88 185 ALA B CA 1
ATOM 4221 C C . ALA B 1 185 ? -1.72 -9.062 10.945 1 93.88 185 ALA B C 1
ATOM 4223 O O . ALA B 1 185 ? -2.711 -8.336 11.039 1 93.88 185 ALA B O 1
ATOM 4224 N N . ILE B 1 186 ? -0.9 -8.969 9.906 1 96.75 186 ILE B N 1
ATOM 4225 C CA . ILE B 1 186 ? -1.095 -8.023 8.82 1 96.75 186 ILE B CA 1
ATOM 4226 C C . ILE B 1 186 ? -1.698 -8.734 7.613 1 96.75 186 ILE B C 1
ATOM 4228 O O . ILE B 1 186 ? -1.083 -9.648 7.051 1 96.75 186 ILE B O 1
ATOM 4232 N N . PRO B 1 187 ? -2.865 -8.352 7.191 1 96.88 187 PRO B N 1
ATOM 4233 C CA . PRO B 1 187 ? -3.553 -9.031 6.09 1 96.88 187 PRO B CA 1
ATOM 4234 C C . PRO B 1 187 ? -2.963 -8.688 4.723 1 96.88 187 PRO B C 1
ATOM 4236 O O . PRO B 1 187 ? -2.246 -7.691 4.59 1 96.88 187 PRO B O 1
ATOM 4239 N N . SER B 1 188 ? -3.334 -9.484 3.721 1 96.5 188 SER B N 1
ATOM 4240 C CA . SER B 1 188 ? -2.775 -9.391 2.377 1 96.5 188 SER B CA 1
ATOM 4241 C C . SER B 1 188 ? -3.062 -8.031 1.753 1 96.5 188 SER B C 1
ATOM 4243 O O . SER B 1 188 ? -2.168 -7.402 1.184 1 96.5 188 SER B O 1
ATOM 4245 N N . LYS B 1 189 ? -4.262 -7.461 1.929 1 95.81 189 LYS B N 1
ATOM 4246 C CA . LYS B 1 189 ? -4.648 -6.227 1.248 1 95.81 189 LYS B CA 1
ATOM 4247 C C . LYS B 1 189 ? -4.18 -5 2.025 1 95.81 189 LYS B C 1
ATOM 4249 O O . LYS B 1 189 ? -4.523 -3.869 1.677 1 95.81 189 LYS B O 1
ATOM 4254 N N . ASP B 1 190 ? -3.408 -5.211 3.088 1 98.06 190 ASP B N 1
ATOM 4255 C CA . ASP B 1 190 ? -2.775 -4.156 3.873 1 98.06 190 ASP B CA 1
ATOM 4256 C C . ASP B 1 190 ? -1.253 -4.258 3.805 1 98.06 190 ASP B C 1
ATOM 4258 O O . ASP B 1 190 ? -0.56 -3.957 4.777 1 98.06 190 ASP B O 1
ATOM 4262 N N . ASN B 1 191 ? -0.707 -4.789 2.705 1 98.25 191 ASN B N 1
ATOM 4263 C CA . ASN B 1 191 ? 0.708 -4.988 2.404 1 98.25 191 ASN B CA 1
ATOM 4264 C C . ASN B 1 191 ? 1.298 -6.137 3.215 1 98.25 191 ASN B C 1
ATOM 4266 O O . ASN B 1 191 ? 2.496 -6.148 3.504 1 98.25 191 ASN B O 1
ATOM 4270 N N . GLY B 1 192 ? 0.481 -7.094 3.66 1 98 192 GLY B N 1
ATOM 4271 C CA . GLY B 1 192 ? 0.948 -8.328 4.273 1 98 192 GLY B CA 1
ATOM 4272 C C . GLY B 1 192 ? 1.379 -9.375 3.258 1 98 192 GLY B C 1
ATOM 4273 O O . GLY B 1 192 ? 1.403 -9.102 2.055 1 98 192 GLY B O 1
ATOM 4274 N N . LEU B 1 193 ? 1.73 -10.508 3.758 1 98.12 193 LEU B N 1
ATOM 4275 C CA . LEU B 1 193 ? 2.162 -11.602 2.893 1 98.12 193 LEU B CA 1
ATOM 4276 C C . LEU B 1 193 ? 1.029 -12.047 1.975 1 98.12 193 LEU B C 1
ATOM 4278 O O . LEU B 1 193 ? -0.101 -12.242 2.426 1 98.12 193 LEU B O 1
ATOM 4282 N N . ASP B 1 194 ? 1.275 -12.133 0.757 1 98.06 194 ASP B N 1
ATOM 4283 C CA . ASP B 1 194 ? 0.371 -12.617 -0.281 1 98.06 194 ASP B CA 1
ATOM 4284 C C . ASP B 1 194 ? 1.148 -13.195 -1.46 1 98.06 194 ASP B C 1
ATOM 4286 O O . ASP B 1 194 ? 1.728 -12.453 -2.254 1 98.06 194 ASP B O 1
ATOM 4290 N N . ILE B 1 195 ? 1.18 -14.484 -1.579 1 98.38 195 ILE B N 1
ATOM 4291 C CA . ILE B 1 195 ? 1.852 -15.141 -2.697 1 98.38 195 ILE B CA 1
ATOM 4292 C C . ILE B 1 195 ? 0.901 -15.227 -3.889 1 98.38 195 ILE B C 1
ATOM 4294 O O . ILE B 1 195 ? -0.173 -15.828 -3.793 1 98.38 195 ILE B O 1
ATOM 4298 N N . GLU B 1 196 ? 1.349 -14.664 -5.039 1 97.81 196 GLU B N 1
ATOM 4299 C CA . GLU B 1 196 ? 0.449 -14.672 -6.188 1 97.81 196 GLU B CA 1
ATOM 4300 C C . GLU B 1 196 ? 1.146 -15.219 -7.43 1 97.81 196 GLU B C 1
ATOM 4302 O O . GLU B 1 196 ? 0.495 -15.5 -8.438 1 97.81 196 GLU B O 1
ATOM 4307 N N . GLY B 1 197 ? 2.436 -15.398 -7.379 1 98.25 197 GLY B N 1
ATOM 4308 C CA . GLY B 1 197 ? 3.18 -15.945 -8.508 1 98.25 197 GLY B CA 1
ATOM 4309 C C . GLY B 1 197 ? 3.85 -17.266 -8.195 1 98.25 197 GLY B C 1
ATOM 4310 O O . GLY B 1 197 ? 4.312 -17.484 -7.078 1 98.25 197 GLY B O 1
ATOM 4311 N N . LEU B 1 198 ? 3.975 -18.078 -9.219 1 98.56 198 LEU B N 1
ATOM 4312 C CA . LEU B 1 198 ? 4.648 -19.375 -9.102 1 98.56 198 LEU B CA 1
ATOM 4313 C C . LEU B 1 198 ? 5.332 -19.75 -10.414 1 98.56 198 LEU B C 1
ATOM 4315 O O . LEU B 1 198 ? 4.73 -19.641 -11.484 1 98.56 198 LEU B O 1
ATOM 4319 N N . ALA B 1 199 ? 6.555 -20.062 -10.336 1 98.62 199 ALA B N 1
ATOM 4320 C CA . ALA B 1 199 ? 7.305 -20.688 -11.43 1 98.62 199 ALA B CA 1
ATOM 4321 C C . ALA B 1 199 ? 8.211 -21.797 -10.906 1 98.62 199 ALA B C 1
ATOM 4323 O O . ALA B 1 199 ? 8.797 -21.672 -9.836 1 98.62 199 ALA B O 1
ATOM 4324 N N . VAL B 1 200 ? 8.227 -22.844 -11.648 1 97.75 200 VAL B N 1
ATOM 4325 C CA . VAL B 1 200 ? 9.039 -23.984 -11.242 1 97.75 200 VAL B CA 1
ATOM 4326 C C . VAL B 1 200 ? 10.039 -24.328 -12.352 1 97.75 200 VAL B C 1
ATOM 4328 O O . VAL B 1 200 ? 9.648 -24.484 -13.516 1 97.75 200 VAL B O 1
ATOM 4331 N N . HIS B 1 201 ? 11.227 -24.422 -11.992 1 96.56 201 HIS B N 1
ATOM 4332 C CA . HIS B 1 201 ? 12.32 -24.781 -12.891 1 96.56 201 HIS B CA 1
ATOM 4333 C C . HIS B 1 201 ? 13.227 -25.828 -12.25 1 96.56 201 HIS B C 1
ATOM 4335 O O . HIS B 1 201 ? 14.109 -25.484 -11.461 1 96.56 201 HIS B O 1
ATOM 4341 N N . GLY B 1 202 ? 13.07 -27.078 -12.664 1 92.38 202 GLY B N 1
ATOM 4342 C CA . GLY B 1 202 ? 13.727 -28.156 -11.945 1 92.38 202 GLY B CA 1
ATOM 4343 C C . GLY B 1 202 ? 13.242 -28.297 -10.516 1 92.38 202 GLY B C 1
ATOM 4344 O O . GLY B 1 202 ? 12.039 -28.453 -10.273 1 92.38 202 GLY B O 1
ATOM 4345 N N . ASP B 1 203 ? 14.188 -28.172 -9.594 1 90.38 203 ASP B N 1
ATOM 4346 C CA . ASP B 1 203 ? 13.828 -28.266 -8.18 1 90.38 203 ASP B CA 1
ATOM 4347 C C . ASP B 1 203 ? 13.695 -26.891 -7.543 1 90.38 203 ASP B C 1
ATOM 4349 O O . ASP B 1 203 ? 13.562 -26.781 -6.32 1 90.38 203 ASP B O 1
ATOM 4353 N N . GLN B 1 204 ? 13.75 -25.922 -8.422 1 95.44 204 GLN B N 1
ATOM 4354 C CA . GLN B 1 204 ? 13.633 -24.547 -7.922 1 95.44 204 GLN B CA 1
ATOM 4355 C C . GLN B 1 204 ? 12.195 -24.047 -8.039 1 95.44 204 GLN B C 1
ATOM 4357 O O . GLN B 1 204 ? 11.586 -24.156 -9.102 1 95.44 204 GLN B O 1
ATOM 4362 N N . VAL B 1 205 ? 11.742 -23.594 -6.934 1 97.69 205 VAL B N 1
ATOM 4363 C CA . VAL B 1 205 ? 10.414 -22.984 -6.879 1 97.69 205 VAL B CA 1
ATOM 4364 C C . VAL B 1 205 ? 10.555 -21.469 -6.68 1 97.69 205 VAL B C 1
ATOM 4366 O O . VAL B 1 205 ? 11.234 -21.031 -5.758 1 97.69 205 VAL B O 1
ATOM 4369 N N . PHE B 1 206 ? 10.016 -20.688 -7.617 1 98.69 206 PHE B N 1
ATOM 4370 C CA . PHE B 1 206 ? 9.961 -19.234 -7.512 1 98.69 206 PHE B CA 1
ATOM 4371 C C . PHE B 1 206 ? 8.578 -18.781 -7.066 1 98.69 206 PHE B C 1
ATOM 4373 O O . PHE B 1 206 ? 7.566 -19.188 -7.648 1 98.69 206 PHE B O 1
ATOM 4380 N N . LEU B 1 207 ? 8.508 -18.016 -6.008 1 98.81 207 LEU B N 1
ATOM 4381 C CA . LEU B 1 207 ? 7.262 -17.484 -5.48 1 98.81 207 LEU B CA 1
ATOM 4382 C C . LEU B 1 207 ? 7.266 -15.953 -5.539 1 98.81 207 LEU B C 1
ATOM 4384 O O . LEU B 1 207 ? 8.156 -15.312 -4.977 1 98.81 207 LEU B O 1
ATOM 4388 N N . GLY B 1 208 ? 6.32 -15.391 -6.289 1 98.88 208 GLY B N 1
ATOM 4389 C CA . GLY B 1 208 ? 6.164 -13.945 -6.352 1 98.88 208 GLY B CA 1
ATOM 4390 C C . GLY B 1 208 ? 5.211 -13.406 -5.309 1 98.88 208 GLY B C 1
ATOM 4391 O O . GLY B 1 208 ? 4.109 -13.93 -5.129 1 98.88 208 GLY B O 1
ATOM 4392 N N . LEU B 1 209 ? 5.621 -12.336 -4.641 1 98.88 209 LEU B N 1
ATOM 4393 C CA . LEU B 1 209 ? 4.801 -11.773 -3.576 1 98.88 209 LEU B CA 1
ATOM 4394 C C . LEU B 1 209 ? 4.07 -10.523 -4.059 1 98.88 209 LEU B C 1
ATOM 4396 O O . LEU B 1 209 ? 4.707 -9.555 -4.492 1 98.88 209 LEU B O 1
ATOM 4400 N N . ARG B 1 210 ? 2.727 -10.586 -4.051 1 98.25 210 ARG B N 1
ATOM 4401 C CA . ARG B 1 210 ? 1.992 -9.336 -4.164 1 98.25 210 ARG B CA 1
ATOM 4402 C C . ARG B 1 210 ? 2.41 -8.352 -3.072 1 98.25 210 ARG B C 1
ATOM 4404 O O . ARG B 1 210 ? 2.574 -7.16 -3.332 1 98.25 210 ARG B O 1
ATOM 4411 N N . GLY B 1 211 ? 2.43 -8.82 -1.896 1 98.31 211 GLY B N 1
ATOM 4412 C CA . GLY B 1 211 ? 2.977 -8.102 -0.755 1 98.31 211 GLY B CA 1
ATOM 4413 C C . GLY B 1 211 ? 3.768 -8.992 0.184 1 98.31 211 GLY B C 1
ATOM 4414 O O . GLY B 1 211 ? 3.586 -10.211 0.191 1 98.31 211 GLY B O 1
ATOM 4415 N N . PRO B 1 212 ? 4.656 -8.422 0.94 1 98.44 212 PRO B N 1
ATOM 4416 C CA . PRO B 1 212 ? 4.879 -6.977 1.066 1 98.44 212 PRO B CA 1
ATOM 4417 C C . PRO B 1 212 ? 5.773 -6.418 -0.039 1 98.44 212 PRO B C 1
ATOM 4419 O O . PRO B 1 212 ? 6.586 -7.148 -0.607 1 98.44 212 PRO B O 1
ATOM 4422 N N . VAL B 1 213 ? 5.527 -5.25 -0.426 1 98.62 213 VAL B N 1
ATOM 4423 C CA . VAL B 1 213 ? 6.449 -4.43 -1.207 1 98.62 213 VAL B CA 1
ATOM 4424 C C . VAL B 1 213 ? 7.227 -3.498 -0.279 1 98.62 213 VAL B C 1
ATOM 4426 O O . VAL B 1 213 ? 6.637 -2.809 0.555 1 98.62 213 VAL B O 1
ATOM 4429 N N . LEU B 1 214 ? 8.539 -3.584 -0.335 1 98.38 214 LEU B N 1
ATOM 4430 C CA . LEU B 1 214 ? 9.406 -2.855 0.583 1 98.38 214 LEU B CA 1
ATOM 4431 C C . LEU B 1 214 ? 10.023 -1.64 -0.102 1 98.38 214 LEU B C 1
ATOM 4433 O O . LEU B 1 214 ? 10.898 -1.781 -0.958 1 98.38 214 LEU B O 1
ATOM 4437 N N . ARG B 1 215 ? 9.516 -0.453 0.305 1 97.12 215 ARG B N 1
ATOM 4438 C CA . ARG B 1 215 ? 10.008 0.794 -0.267 1 97.12 215 ARG B CA 1
ATOM 4439 C C . ARG B 1 215 ? 10 0.739 -1.791 1 97.12 215 ARG B C 1
ATOM 4441 O O . ARG B 1 215 ? 10.977 1.132 -2.438 1 97.12 215 ARG B O 1
ATOM 4448 N N . GLY B 1 216 ? 9.039 0.144 -2.314 1 97.06 216 GLY B N 1
ATOM 4449 C CA . GLY B 1 216 ? 8.836 0.119 -3.754 1 97.06 216 GLY B CA 1
ATOM 4450 C C . GLY B 1 216 ? 9.398 -1.123 -4.414 1 97.06 216 GLY B C 1
ATOM 4451 O O . GLY B 1 216 ? 9.227 -1.327 -5.617 1 97.06 216 GLY B O 1
ATOM 4452 N N . TYR B 1 217 ? 10.07 -2.002 -3.701 1 98.5 217 TYR B N 1
ATOM 4453 C CA . TYR B 1 217 ? 10.664 -3.201 -4.281 1 98.5 217 TYR B CA 1
ATOM 4454 C C . TYR B 1 217 ? 9.789 -4.426 -4.016 1 98.5 217 TYR B C 1
ATOM 4456 O O . TYR B 1 217 ? 9.508 -4.754 -2.861 1 98.5 217 TYR B O 1
ATOM 4464 N N . ALA B 1 218 ? 9.398 -5.07 -5.102 1 98.81 218 ALA B N 1
ATOM 4465 C CA . ALA B 1 218 ? 8.703 -6.348 -4.996 1 98.81 218 ALA B CA 1
ATOM 4466 C C . ALA B 1 218 ? 9.664 -7.469 -4.613 1 98.81 218 ALA B C 1
ATOM 4468 O O . ALA B 1 218 ? 10.883 -7.336 -4.785 1 98.81 218 ALA B O 1
ATOM 4469 N N . VAL B 1 219 ? 9.117 -8.555 -4.113 1 98.88 219 VAL B N 1
ATOM 4470 C CA . VAL B 1 219 ? 9.969 -9.633 -3.627 1 98.88 219 VAL B CA 1
ATOM 4471 C C . VAL B 1 219 ? 9.656 -10.93 -4.383 1 98.88 219 VAL B C 1
ATOM 4473 O O . VAL B 1 219 ? 8.492 -11.32 -4.484 1 98.88 219 VAL B O 1
ATOM 4476 N N . LEU B 1 220 ? 10.641 -11.492 -4.941 1 98.88 220 LEU B N 1
ATOM 4477 C CA . LEU B 1 220 ? 10.641 -12.828 -5.516 1 98.88 220 LEU B CA 1
ATOM 4478 C C . LEU B 1 220 ? 11.453 -13.797 -4.652 1 98.88 220 LEU B C 1
ATOM 4480 O O . LEU B 1 220 ? 12.633 -13.57 -4.402 1 98.88 220 LEU B O 1
ATOM 4484 N N . LEU B 1 221 ? 10.797 -14.844 -4.18 1 98.5 221 LEU B N 1
ATOM 4485 C CA . LEU B 1 221 ? 11.477 -15.867 -3.395 1 98.5 221 LEU B CA 1
ATOM 4486 C C . LEU B 1 221 ? 11.891 -17.047 -4.273 1 98.5 221 LEU B C 1
ATOM 4488 O O . LEU B 1 221 ? 11.141 -17.453 -5.168 1 98.5 221 LEU B O 1
ATOM 4492 N N . GLN B 1 222 ? 13.016 -17.531 -4.027 1 97.62 222 GLN B N 1
ATOM 4493 C CA . GLN B 1 222 ? 13.531 -18.734 -4.695 1 97.62 222 GLN B CA 1
ATOM 4494 C C . GLN B 1 222 ? 13.93 -19.797 -3.682 1 97.62 222 GLN B C 1
ATOM 4496 O O . GLN B 1 222 ? 14.695 -19.531 -2.754 1 97.62 222 GLN B O 1
ATOM 4501 N N . MET B 1 223 ? 13.352 -20.969 -3.844 1 95.81 223 MET B N 1
ATOM 4502 C CA . MET B 1 223 ? 13.641 -22.047 -2.904 1 95.81 223 MET B CA 1
ATOM 4503 C C . MET B 1 223 ? 13.797 -23.375 -3.635 1 95.81 223 MET B C 1
ATOM 4505 O O . MET B 1 223 ? 13.047 -23.656 -4.57 1 95.81 223 MET B O 1
ATOM 4509 N N . GLU B 1 224 ? 14.805 -24.109 -3.242 1 94.69 224 GLU B N 1
ATOM 4510 C CA . GLU B 1 224 ? 14.914 -25.484 -3.688 1 94.69 224 GLU B CA 1
ATOM 4511 C C . GLU B 1 224 ? 14.125 -26.422 -2.775 1 94.69 224 GLU B C 1
ATOM 4513 O O . GLU B 1 224 ? 14.25 -26.359 -1.55 1 94.69 224 GLU B O 1
ATOM 4518 N N . VAL B 1 225 ? 13.266 -27.281 -3.4 1 95 225 VAL B N 1
ATOM 4519 C CA . VAL B 1 225 ? 12.461 -28.172 -2.574 1 95 225 VAL B CA 1
ATOM 4520 C C . VAL B 1 225 ? 12.852 -29.625 -2.848 1 95 225 VAL B C 1
ATOM 4522 O O . VAL B 1 225 ? 13.297 -29.953 -3.949 1 95 225 VAL B O 1
ATOM 4525 N N . GLU B 1 226 ? 12.742 -30.422 -1.807 1 94 226 GLU B N 1
ATOM 4526 C CA . GLU B 1 226 ? 12.977 -31.859 -1.907 1 94 226 GLU B CA 1
ATOM 4527 C C . GLU B 1 226 ? 11.867 -32.656 -1.212 1 94 226 GLU B C 1
ATOM 4529 O O . GLU B 1 226 ? 11.219 -32.156 -0.292 1 94 226 GLU B O 1
ATOM 4534 N N . GLU B 1 227 ? 11.609 -33.781 -1.751 1 92.94 227 GLU B N 1
ATOM 4535 C CA . GLU B 1 227 ? 10.664 -34.688 -1.084 1 92.94 227 GLU B CA 1
ATOM 4536 C C . GLU B 1 227 ? 11.297 -35.344 0.138 1 92.94 227 GLU B C 1
ATOM 4538 O O . GLU B 1 227 ? 12.391 -35.906 0.052 1 92.94 227 GLU B O 1
ATOM 4543 N N . VAL B 1 228 ? 10.562 -35.312 1.287 1 93.44 228 VAL B N 1
ATOM 4544 C CA . VAL B 1 228 ? 11.141 -35.812 2.523 1 93.44 228 VAL B CA 1
ATOM 4545 C C . VAL B 1 228 ? 10.305 -37 3.016 1 93.44 228 VAL B C 1
ATOM 4547 O O . VAL B 1 228 ? 10.398 -37.406 4.184 1 93.44 228 VAL B O 1
ATOM 4550 N N . GLY B 1 229 ? 9.469 -37.562 2.182 1 91.44 229 GLY B N 1
ATOM 4551 C CA . GLY B 1 229 ? 8.664 -38.719 2.508 1 91.44 229 GLY B CA 1
ATOM 4552 C C . GLY B 1 229 ? 7.203 -38.406 2.738 1 91.44 229 GLY B C 1
ATOM 4553 O O . GLY B 1 229 ? 6.867 -37.25 3.092 1 91.44 229 GLY B O 1
ATOM 4554 N N . LYS B 1 230 ? 6.375 -39.438 2.473 1 91.25 230 LYS B N 1
ATOM 4555 C CA . LYS B 1 230 ? 4.945 -39.375 2.773 1 91.25 230 LYS B CA 1
ATOM 4556 C C . LYS B 1 230 ? 4.262 -38.25 2.049 1 91.25 230 LYS B C 1
ATOM 4558 O O . LYS B 1 230 ? 3.373 -37.594 2.605 1 91.25 230 LYS B O 1
ATOM 4563 N N . GLY B 1 231 ? 4.809 -37.875 0.922 1 93.06 231 GLY B N 1
ATOM 4564 C CA . GLY B 1 231 ? 4.164 -36.812 0.144 1 93.06 231 GLY B CA 1
ATOM 4565 C C . GLY B 1 231 ? 4.453 -35.406 0.665 1 93.06 231 GLY B C 1
ATOM 4566 O O . GLY B 1 231 ? 3.664 -34.5 0.458 1 93.06 231 GLY B O 1
ATOM 4567 N N . LEU B 1 232 ? 5.57 -35.281 1.387 1 95.06 232 LEU B N 1
ATOM 4568 C CA . LEU B 1 232 ? 5.91 -34 1.962 1 95.06 232 LEU B CA 1
ATOM 4569 C C . LEU B 1 232 ? 7.148 -33.406 1.288 1 95.06 232 LEU B C 1
ATOM 4571 O O . LEU B 1 232 ? 8.094 -34.156 0.986 1 95.06 232 LEU B O 1
ATOM 4575 N N . LEU B 1 233 ? 6.996 -32.125 0.989 1 95.94 233 LEU B N 1
ATOM 4576 C CA . LEU B 1 233 ? 8.117 -31.344 0.468 1 95.94 233 LEU B CA 1
ATOM 4577 C C . LEU B 1 233 ? 8.727 -30.469 1.562 1 95.94 233 LEU B C 1
ATOM 4579 O O . LEU B 1 233 ? 8.023 -30.031 2.473 1 95.94 233 LEU B O 1
ATOM 4583 N N . ALA B 1 234 ? 10.023 -30.219 1.505 1 95.19 234 ALA B N 1
ATOM 4584 C CA . ALA B 1 234 ? 10.742 -29.328 2.402 1 95.19 234 ALA B CA 1
ATOM 4585 C C . ALA B 1 234 ? 11.805 -28.531 1.649 1 95.19 234 ALA B C 1
ATOM 4587 O O . ALA B 1 234 ? 12.344 -29 0.649 1 95.19 234 ALA B O 1
ATOM 4588 N N . PRO B 1 235 ? 11.992 -27.281 2.123 1 94.19 235 PRO B N 1
ATOM 4589 C CA . PRO B 1 235 ? 13.117 -26.547 1.543 1 94.19 235 PRO B CA 1
ATOM 4590 C C . PRO B 1 235 ? 14.453 -27.25 1.757 1 94.19 235 PRO B C 1
ATOM 4592 O O . PRO B 1 235 ? 14.695 -27.828 2.824 1 94.19 235 PRO B O 1
ATOM 4595 N N . ARG B 1 236 ? 15.195 -27.266 0.711 1 90.19 236 ARG B N 1
ATOM 4596 C CA . ARG B 1 236 ? 16.547 -27.828 0.814 1 90.19 236 ARG B CA 1
ATOM 4597 C C . ARG B 1 236 ? 17.547 -26.781 1.283 1 90.19 236 ARG B C 1
ATOM 4599 O O . ARG B 1 236 ? 17.594 -25.672 0.729 1 90.19 236 ARG B O 1
ATOM 4606 N N . ARG B 1 237 ? 18.156 -27.047 2.475 1 76.5 237 ARG B N 1
ATOM 4607 C CA . ARG B 1 237 ? 19.172 -26.109 2.938 1 76.5 237 ARG B CA 1
ATOM 4608 C C . ARG B 1 237 ? 20.484 -26.297 2.197 1 76.5 237 ARG B C 1
ATOM 4610 O O . ARG B 1 237 ? 20.891 -27.438 1.933 1 76.5 237 ARG B O 1
ATOM 4617 N N . THR B 1 238 ? 20.938 -25.312 1.459 1 61.78 238 THR B N 1
ATOM 4618 C CA . THR B 1 238 ? 22.234 -25.453 0.82 1 61.78 238 THR B CA 1
ATOM 4619 C C . THR B 1 238 ? 23.359 -25.188 1.82 1 61.78 238 THR B C 1
ATOM 4621 O O . THR B 1 238 ? 23.109 -24.641 2.904 1 61.78 238 THR B O 1
ATOM 4624 N N . LYS B 1 239 ? 24.719 -25.734 1.633 1 52.28 239 LYS B N 1
ATOM 4625 C CA . LYS B 1 239 ? 25.891 -25.531 2.463 1 52.28 239 LYS B CA 1
ATOM 4626 C C . LYS B 1 239 ? 26.094 -24.047 2.781 1 52.28 239 LYS B C 1
ATOM 4628 O O . LYS B 1 239 ? 26.594 -23.703 3.852 1 52.28 239 LYS B O 1
ATOM 4633 N N . LYS B 1 240 ? 26.062 -23.344 1.698 1 51.28 240 LYS B N 1
ATOM 4634 C CA . LYS B 1 240 ? 26.484 -21.953 1.879 1 51.28 240 LYS B CA 1
ATOM 4635 C C . LYS B 1 240 ? 25.297 -21.047 2.197 1 51.28 240 LYS B C 1
ATOM 4637 O O . LYS B 1 240 ? 25.469 -19.844 2.428 1 51.28 240 LYS B O 1
ATOM 4642 N N . GLY B 1 241 ? 24.094 -21.766 2.291 1 59.41 241 GLY B N 1
ATOM 4643 C CA . GLY B 1 241 ? 23.125 -20.672 2.311 1 59.41 241 GLY B CA 1
ATOM 4644 C C . GLY B 1 241 ? 21.797 -21.094 2.9 1 59.41 241 GLY B C 1
ATOM 4645 O O . GLY B 1 241 ? 21.641 -22.203 3.418 1 59.41 241 GLY B O 1
ATOM 4646 N N . GLY B 1 242 ? 20.781 -20.062 3.109 1 77.06 242 GLY B N 1
ATOM 4647 C CA . GLY B 1 242 ? 19.453 -20.062 3.701 1 77.06 242 GLY B CA 1
ATOM 4648 C C . GLY B 1 242 ? 18.469 -20.953 2.955 1 77.06 242 GLY B C 1
ATOM 4649 O O . GLY B 1 242 ? 18.797 -21.469 1.882 1 77.06 242 GLY B O 1
ATOM 4650 N N . ALA B 1 243 ? 17.5 -21.422 3.488 1 90.88 243 ALA B N 1
ATOM 4651 C CA . ALA B 1 243 ? 16.438 -22.266 2.979 1 90.88 243 ALA B CA 1
ATOM 4652 C C . ALA B 1 243 ? 15.766 -21.625 1.764 1 90.88 243 ALA B C 1
ATOM 4654 O O . ALA B 1 243 ? 15.055 -22.312 1.014 1 90.88 243 ALA B O 1
ATOM 4655 N N . TYR B 1 244 ? 16.141 -20.359 1.482 1 95.19 244 TYR B N 1
ATOM 4656 C CA . TYR B 1 244 ? 15.578 -19.656 0.343 1 95.19 244 TYR B CA 1
ATOM 4657 C C . TYR B 1 244 ? 16.406 -18.422 0.011 1 95.19 244 TYR B C 1
ATOM 4659 O O . TYR B 1 244 ? 17.281 -18.031 0.784 1 95.19 244 TYR B O 1
ATOM 4667 N N . GLN B 1 245 ? 16.25 -17.922 -1.173 1 96.06 245 GLN B N 1
ATOM 4668 C CA . GLN B 1 245 ? 16.844 -16.688 -1.645 1 96.06 245 GLN B CA 1
ATOM 4669 C C . GLN B 1 245 ? 15.781 -15.625 -1.921 1 96.06 245 GLN B C 1
ATOM 4671 O O . GLN B 1 245 ? 14.625 -15.953 -2.176 1 96.06 245 GLN B O 1
ATOM 4676 N N . LYS B 1 246 ? 16.219 -14.406 -1.778 1 97.62 246 LYS B N 1
ATOM 4677 C CA . LYS B 1 246 ? 15.336 -13.281 -2.055 1 97.62 246 LYS B CA 1
ATOM 4678 C C . LYS B 1 246 ? 15.852 -12.453 -3.23 1 97.62 246 LYS B C 1
ATOM 4680 O O . LYS B 1 246 ? 17.031 -12.102 -3.285 1 97.62 246 LYS B O 1
ATOM 4685 N N . HIS B 1 247 ? 15.008 -12.133 -4.133 1 98.75 247 HIS B N 1
ATOM 4686 C CA . HIS B 1 247 ? 15.281 -11.211 -5.234 1 98.75 247 HIS B CA 1
ATOM 4687 C C . HIS B 1 247 ? 14.344 -10.016 -5.191 1 98.75 247 HIS B C 1
ATOM 4689 O O . HIS B 1 247 ? 13.125 -10.164 -5.32 1 98.75 247 HIS B O 1
ATOM 4695 N N . PHE B 1 248 ? 14.93 -8.812 -4.957 1 98.81 248 PHE B N 1
ATOM 4696 C CA . PHE B 1 248 ? 14.164 -7.574 -4.898 1 98.81 248 PHE B CA 1
ATOM 4697 C C . PHE B 1 248 ? 14.102 -6.906 -6.27 1 98.81 248 PHE B C 1
ATOM 4699 O O . PHE B 1 248 ? 15.141 -6.691 -6.906 1 98.81 248 PHE B O 1
ATOM 4706 N N . LEU B 1 249 ? 12.875 -6.613 -6.73 1 98.81 249 LEU B N 1
ATOM 4707 C CA . LEU B 1 249 ? 12.664 -6.121 -8.086 1 98.81 249 LEU B CA 1
ATOM 4708 C C . LEU B 1 249 ? 12.023 -4.738 -8.062 1 98.81 249 LEU B C 1
ATOM 4710 O O . LEU B 1 249 ? 10.984 -4.539 -7.43 1 98.81 249 LEU B O 1
ATOM 4714 N N . ASP B 1 250 ? 12.672 -3.805 -8.719 1 98.25 250 ASP B N 1
ATOM 4715 C CA . ASP B 1 250 ? 12.047 -2.504 -8.938 1 98.25 250 ASP B CA 1
ATOM 4716 C C . ASP B 1 250 ? 10.984 -2.58 -10.031 1 98.25 250 ASP B C 1
ATOM 4718 O O . ASP B 1 250 ? 11.289 -2.418 -11.211 1 98.25 250 ASP B O 1
ATOM 4722 N N . LEU B 1 251 ? 9.742 -2.764 -9.594 1 98.31 251 LEU B N 1
ATOM 4723 C CA . LEU B 1 251 ? 8.617 -2.852 -10.516 1 98.31 251 LEU B CA 1
ATOM 4724 C C . LEU B 1 251 ? 7.754 -1.596 -10.445 1 98.31 251 LEU B C 1
ATOM 4726 O O . LEU B 1 251 ? 6.527 -1.676 -10.523 1 98.31 251 LEU B O 1
ATOM 4730 N N . ASP B 1 252 ? 8.336 -0.516 -10.156 1 95.19 252 ASP B N 1
ATOM 4731 C CA . ASP B 1 252 ? 7.652 0.77 -10.062 1 95.19 252 ASP B CA 1
ATOM 4732 C C . ASP B 1 252 ? 6.672 0.784 -8.891 1 95.19 252 ASP B C 1
ATOM 4734 O O . ASP B 1 252 ? 5.562 1.309 -9.008 1 95.19 252 ASP B O 1
ATOM 4738 N N . GLY B 1 253 ? 7.047 0.154 -7.832 1 96.31 253 GLY B N 1
ATOM 4739 C CA . GLY B 1 253 ? 6.25 0.142 -6.613 1 96.31 253 GLY B CA 1
ATOM 4740 C C . GLY B 1 253 ? 5.16 -0.912 -6.625 1 96.31 253 GLY B C 1
ATOM 4741 O O . GLY B 1 253 ? 4.418 -1.055 -5.648 1 96.31 253 GLY B O 1
ATOM 4742 N N . LEU B 1 254 ? 5.059 -1.654 -7.688 1 96.94 254 LEU B N 1
ATOM 4743 C CA . LEU B 1 254 ? 4.035 -2.682 -7.832 1 96.94 254 LEU B CA 1
ATOM 4744 C C . LEU B 1 254 ? 4.496 -3.998 -7.215 1 96.94 254 LEU B C 1
ATOM 4746 O O . LEU B 1 254 ? 5.691 -4.195 -6.984 1 96.94 254 LEU B O 1
ATOM 4750 N N . GLY B 1 255 ? 3.545 -4.871 -6.824 1 98.12 255 GLY B N 1
ATOM 4751 C CA . GLY B 1 255 ? 3.805 -6.23 -6.379 1 98.12 255 GLY B CA 1
ATOM 4752 C C . GLY B 1 255 ? 3.611 -7.266 -7.473 1 98.12 255 GLY B C 1
ATOM 4753 O O . GLY B 1 255 ? 3.045 -6.965 -8.523 1 98.12 255 GLY B O 1
ATOM 4754 N N . ILE B 1 256 ? 4.055 -8.438 -7.262 1 98.69 256 ILE B N 1
ATOM 4755 C CA . ILE B 1 256 ? 3.986 -9.508 -8.258 1 98.69 256 ILE B CA 1
ATOM 4756 C C . ILE B 1 256 ? 2.607 -10.156 -8.219 1 98.69 256 ILE B C 1
ATOM 4758 O O . ILE B 1 256 ? 2.143 -10.578 -7.152 1 98.69 256 ILE B O 1
ATOM 4762 N N . ARG B 1 257 ? 1.983 -10.289 -9.367 1 97.12 257 ARG B N 1
ATOM 4763 C CA . ARG B 1 257 ? 0.65 -10.867 -9.477 1 97.12 257 ARG B CA 1
ATOM 4764 C C . ARG B 1 257 ? 0.702 -12.234 -10.148 1 97.12 257 ARG B C 1
ATOM 4766 O O . ARG B 1 257 ? -0.213 -13.047 -10 1 97.12 257 ARG B O 1
ATOM 4773 N N . GLU B 1 258 ? 1.708 -12.445 -10.961 1 97.75 258 GLU B N 1
ATOM 4774 C CA . GLU B 1 258 ? 1.888 -13.703 -11.672 1 97.75 258 GLU B CA 1
ATOM 4775 C C . GLU B 1 258 ? 3.324 -13.859 -12.164 1 97.75 258 GLU B C 1
ATOM 4777 O O . GLU B 1 258 ? 4.016 -12.875 -12.406 1 97.75 258 GLU B O 1
ATOM 4782 N N . LEU B 1 259 ? 3.785 -15.062 -12.227 1 98.56 259 LEU B N 1
ATOM 4783 C CA . LEU B 1 259 ? 5.047 -15.414 -12.867 1 98.56 259 LEU B CA 1
ATOM 4784 C C . LEU B 1 259 ? 4.82 -16.359 -14.039 1 98.56 259 LEU B C 1
ATOM 4786 O O . LEU B 1 259 ? 3.973 -17.25 -13.969 1 98.56 259 LEU B O 1
ATOM 4790 N N . CYS B 1 260 ? 5.578 -16.141 -15.047 1 97.56 260 CYS B N 1
ATOM 4791 C CA . CYS B 1 260 ? 5.52 -17.016 -16.203 1 97.56 260 CYS B CA 1
ATOM 4792 C C . CYS B 1 260 ? 6.91 -17.25 -16.797 1 97.56 260 CYS B C 1
ATOM 4794 O O . CYS B 1 260 ? 7.645 -16.281 -17.047 1 97.56 260 CYS B O 1
ATOM 4796 N N . ARG B 1 261 ? 7.219 -18.531 -17.016 1 97.69 261 ARG B N 1
ATOM 4797 C CA . ARG B 1 261 ? 8.516 -18.859 -17.609 1 97.69 261 ARG B CA 1
ATOM 4798 C C . ARG B 1 261 ? 8.5 -18.625 -19.125 1 97.69 261 ARG B C 1
ATOM 4800 O O . ARG B 1 261 ? 7.539 -18.969 -19.797 1 97.69 261 ARG B O 1
ATOM 4807 N N . HIS B 1 262 ? 9.5 -17.984 -19.609 1 98.12 262 HIS B N 1
ATOM 4808 C CA . HIS B 1 262 ? 9.75 -17.781 -21.031 1 98.12 262 HIS B CA 1
ATOM 4809 C C . HIS B 1 262 ? 11.211 -18.047 -21.391 1 98.12 262 HIS B C 1
ATOM 4811 O O . HIS B 1 262 ? 12.023 -17.125 -21.391 1 98.12 262 HIS B O 1
ATOM 4817 N N . GLY B 1 263 ? 11.516 -19.25 -21.781 1 96.25 263 GLY B N 1
ATOM 4818 C CA . GLY B 1 263 ? 12.914 -19.641 -21.859 1 96.25 263 GLY B CA 1
ATOM 4819 C C . GLY B 1 263 ? 13.625 -19.562 -20.516 1 96.25 263 GLY B C 1
ATOM 4820 O O . GLY B 1 263 ? 13.18 -20.172 -19.531 1 96.25 263 GLY B O 1
ATOM 4821 N N . GLU B 1 264 ? 14.742 -18.797 -20.469 1 97.38 264 GLU B N 1
ATOM 4822 C CA . GLU B 1 264 ? 15.469 -18.594 -19.219 1 97.38 264 GLU B CA 1
ATOM 4823 C C . GLU B 1 264 ? 14.977 -17.359 -18.484 1 97.38 264 GLU B C 1
ATOM 4825 O O . GLU B 1 264 ? 15.375 -17.109 -17.344 1 97.38 264 GLU B O 1
ATOM 4830 N N . ASP B 1 265 ? 14.086 -16.641 -19.141 1 98.62 265 ASP B N 1
ATOM 4831 C CA . ASP B 1 265 ? 13.57 -15.406 -18.562 1 98.62 265 ASP B CA 1
ATOM 4832 C C . ASP B 1 265 ? 12.344 -15.672 -17.688 1 98.62 265 ASP B C 1
ATOM 4834 O O . ASP B 1 265 ? 11.773 -16.766 -17.719 1 98.62 265 ASP B O 1
ATOM 4838 N N . LEU B 1 266 ? 12.086 -14.727 -16.906 1 98.69 266 LEU B N 1
ATOM 4839 C CA . LEU B 1 266 ? 10.844 -14.703 -16.125 1 98.69 266 LEU B CA 1
ATOM 4840 C C . LEU B 1 266 ? 9.984 -13.508 -16.516 1 98.69 266 LEU B C 1
ATOM 4842 O O . LEU B 1 266 ? 10.453 -12.367 -16.484 1 98.69 266 LEU B O 1
ATOM 4846 N N . LEU B 1 267 ? 8.797 -13.781 -17.016 1 98.69 267 LEU B N 1
ATOM 4847 C CA . LEU B 1 267 ? 7.793 -12.727 -17.156 1 98.69 267 LEU B CA 1
ATOM 4848 C C . LEU B 1 267 ? 7.059 -12.5 -15.844 1 98.69 267 LEU B C 1
ATOM 4850 O O . LEU B 1 267 ? 6.73 -13.453 -15.133 1 98.69 267 LEU B O 1
ATOM 4854 N N . ILE B 1 268 ? 6.852 -11.25 -15.531 1 98.75 268 ILE B N 1
ATOM 4855 C CA . ILE B 1 268 ? 6.285 -10.875 -14.234 1 98.75 268 ILE B CA 1
ATOM 4856 C C . ILE B 1 268 ? 5.109 -9.922 -14.445 1 98.75 268 ILE B C 1
ATOM 4858 O O . ILE B 1 268 ? 5.281 -8.805 -14.938 1 98.75 268 ILE B O 1
ATOM 4862 N N . LEU B 1 269 ? 3.924 -10.406 -14.172 1 97.94 269 LEU B N 1
ATOM 4863 C CA . LEU B 1 269 ? 2.783 -9.5 -14.086 1 97.94 269 LEU B CA 1
ATOM 4864 C C . LEU B 1 269 ? 2.773 -8.766 -12.75 1 97.94 269 LEU B C 1
ATOM 4866 O O . LEU B 1 269 ? 2.9 -9.391 -11.695 1 97.94 269 LEU B O 1
ATOM 4870 N N . ALA B 1 270 ? 2.719 -7.477 -12.812 1 97.44 270 ALA B N 1
ATOM 4871 C CA . ALA B 1 270 ? 2.795 -6.676 -11.594 1 97.44 270 ALA B CA 1
ATOM 4872 C C . ALA B 1 270 ? 1.604 -5.727 -11.484 1 97.44 270 ALA B C 1
ATOM 4874 O O . ALA B 1 270 ? 1.096 -5.238 -12.492 1 97.44 270 ALA B O 1
ATOM 4875 N N . GLY B 1 271 ? 1.129 -5.504 -10.305 1 95.12 271 GLY B N 1
ATOM 4876 C CA . GLY B 1 271 ? 0.041 -4.594 -9.984 1 95.12 271 GLY B CA 1
ATOM 4877 C C . GLY B 1 271 ? 0.095 -4.07 -8.562 1 95.12 271 GLY B C 1
ATOM 4878 O O . GLY B 1 271 ? 0.973 -4.453 -7.789 1 95.12 271 GLY B O 1
ATOM 4879 N N . PRO B 1 272 ? -0.798 -3.166 -8.227 1 93.81 272 PRO B N 1
ATOM 4880 C CA . PRO B 1 272 ? -0.792 -2.59 -6.879 1 93.81 272 PRO B CA 1
ATOM 4881 C C . PRO B 1 272 ? -1.042 -3.633 -5.793 1 93.81 272 PRO B C 1
ATOM 4883 O O . PRO B 1 272 ? -1.834 -4.559 -5.988 1 93.81 272 PRO B O 1
ATOM 4886 N N . THR B 1 273 ? -0.312 -3.449 -4.668 1 95.69 273 THR B N 1
ATOM 4887 C CA . THR B 1 273 ? -0.498 -4.32 -3.514 1 95.69 273 THR B CA 1
ATOM 4888 C C . THR B 1 273 ? -1.793 -3.979 -2.781 1 95.69 273 THR B C 1
ATOM 4890 O O . THR B 1 273 ? -2.535 -4.875 -2.373 1 95.69 273 THR B O 1
ATOM 4893 N N . MET B 1 274 ? -2.051 -2.645 -2.668 1 94.69 274 MET B N 1
ATOM 4894 C CA . MET B 1 274 ? -3.244 -2.141 -1.993 1 94.69 274 MET B CA 1
ATOM 4895 C C . MET B 1 274 ? -4.402 -2 -2.973 1 94.69 274 MET B C 1
ATOM 4897 O O . MET B 1 274 ? -4.203 -2.027 -4.188 1 94.69 274 MET B O 1
ATOM 4901 N N . PRO B 1 275 ? -5.645 -1.947 -2.418 1 91.19 275 PRO B N 1
ATOM 4902 C CA . PRO B 1 275 ? -6.789 -1.786 -3.32 1 91.19 275 PRO B CA 1
ATOM 4903 C C . PRO B 1 275 ? -6.926 -0.361 -3.85 1 91.19 275 PRO B C 1
ATOM 4905 O O . PRO B 1 275 ? -7.902 0.326 -3.537 1 91.19 275 PRO B O 1
ATOM 4908 N N . VAL B 1 276 ? -5.949 0.084 -4.629 1 90.5 276 VAL B N 1
ATOM 4909 C CA . VAL B 1 276 ? -5.914 1.392 -5.277 1 90.5 276 VAL B CA 1
ATOM 4910 C C . VAL B 1 276 ? -5.898 1.218 -6.793 1 90.5 276 VAL B C 1
ATOM 4912 O O . VAL B 1 276 ? -5.473 0.177 -7.301 1 90.5 276 VAL B O 1
ATOM 4915 N N . ASP B 1 277 ? -6.422 2.234 -7.41 1 85.81 277 ASP B N 1
ATOM 4916 C CA . ASP B 1 277 ? -6.312 2.221 -8.867 1 85.81 277 ASP B CA 1
ATOM 4917 C C . ASP B 1 277 ? -4.867 2.436 -9.312 1 85.81 277 ASP B C 1
ATOM 4919 O O . ASP B 1 277 ? -4.203 3.363 -8.844 1 85.81 277 ASP B O 1
ATOM 4923 N N . GLY B 1 278 ? -4.324 1.517 -10.016 1 85 278 GLY B N 1
ATOM 4924 C CA . GLY B 1 278 ? -2.973 1.567 -10.555 1 85 278 GLY B CA 1
ATOM 4925 C C . GLY B 1 278 ? -2.771 0.663 -11.75 1 85 278 GLY B C 1
ATOM 4926 O O . GLY B 1 278 ? -3.68 -0.078 -12.141 1 85 278 GLY B O 1
ATOM 4927 N N . PRO B 1 279 ? -1.685 0.743 -12.297 1 89.19 279 PRO B N 1
ATOM 4928 C CA . PRO B 1 279 ? -1.441 -0.048 -13.508 1 89.19 279 PRO B CA 1
ATOM 4929 C C . PRO B 1 279 ? -1.223 -1.529 -13.211 1 89.19 279 PRO B C 1
ATOM 4931 O O . PRO B 1 279 ? -0.833 -1.888 -12.094 1 89.19 279 PRO B O 1
ATOM 4934 N N . ILE B 1 280 ? -1.63 -2.328 -14.156 1 93.69 280 ILE B N 1
ATOM 4935 C CA . ILE B 1 280 ? -1.18 -3.713 -14.258 1 93.69 280 ILE B CA 1
ATOM 4936 C C . ILE B 1 280 ? -0.187 -3.844 -15.414 1 93.69 280 ILE B C 1
ATOM 4938 O O . ILE B 1 280 ? -0.527 -3.57 -16.562 1 93.69 280 ILE B O 1
ATOM 4942 N N . ARG B 1 281 ? 1.042 -4.172 -15.086 1 96.5 281 ARG B N 1
ATOM 4943 C CA . ARG B 1 281 ? 2.133 -4.102 -16.047 1 96.5 281 ARG B CA 1
ATOM 4944 C C . ARG B 1 281 ? 2.865 -5.438 -16.141 1 96.5 281 ARG B C 1
ATOM 4946 O O . ARG B 1 281 ? 3.09 -6.102 -15.133 1 96.5 281 ARG B O 1
ATOM 4953 N N . LEU B 1 282 ? 3.219 -5.781 -17.375 1 97.81 282 LEU B N 1
ATOM 4954 C CA . LEU B 1 282 ? 4.07 -6.949 -17.578 1 97.81 282 LEU B CA 1
ATOM 4955 C C . LEU B 1 282 ? 5.535 -6.543 -17.672 1 97.81 282 LEU B C 1
ATOM 4957 O O . LEU B 1 282 ? 5.875 -5.582 -18.375 1 97.81 282 LEU B O 1
ATOM 4961 N N . PHE B 1 283 ? 6.379 -7.23 -16.938 1 98.56 283 PHE B N 1
ATOM 4962 C CA . PHE B 1 283 ? 7.824 -7.047 -16.969 1 98.56 283 PHE B CA 1
ATOM 4963 C C . PHE B 1 283 ? 8.523 -8.312 -17.438 1 98.56 283 PHE B C 1
ATOM 4965 O O . PHE B 1 283 ? 7.934 -9.398 -17.422 1 98.56 283 PHE B O 1
ATOM 4972 N N . ARG B 1 284 ? 9.727 -8.141 -17.891 1 98.69 284 ARG B N 1
ATOM 4973 C CA . ARG B 1 284 ? 10.625 -9.258 -18.156 1 98.69 284 ARG B CA 1
ATOM 4974 C C . ARG B 1 284 ? 11.898 -9.156 -17.328 1 98.69 284 ARG B C 1
ATOM 4976 O O . ARG B 1 284 ? 12.562 -8.109 -17.328 1 98.69 284 ARG B O 1
ATOM 4983 N N . LEU B 1 285 ? 12.18 -10.117 -16.578 1 98.88 285 LEU B N 1
ATOM 4984 C CA . LEU B 1 285 ? 13.469 -10.297 -15.938 1 98.88 285 LEU B CA 1
ATOM 4985 C C . LEU B 1 285 ? 14.344 -11.273 -16.719 1 98.88 285 LEU B C 1
ATOM 4987 O O . LEU B 1 285 ? 14.125 -12.484 -16.688 1 98.88 285 LEU B O 1
ATOM 4991 N N . HIS B 1 286 ? 15.297 -10.719 -17.438 1 98.69 286 HIS B N 1
ATOM 4992 C CA . HIS B 1 286 ? 16.172 -11.555 -18.266 1 98.69 286 HIS B CA 1
ATOM 4993 C C . HIS B 1 286 ? 17 -12.508 -17.406 1 98.69 286 HIS B C 1
ATOM 4995 O O . HIS B 1 286 ? 17.594 -12.086 -16.406 1 98.69 286 HIS B O 1
ATOM 5001 N N . LYS B 1 287 ? 16.938 -13.781 -17.75 1 98.44 287 LYS B N 1
ATOM 5002 C CA . LYS B 1 287 ? 17.656 -14.852 -17.062 1 98.44 287 LYS B CA 1
ATOM 5003 C C . LYS B 1 287 ? 17.219 -14.977 -15.617 1 98.44 287 LYS B C 1
ATOM 5005 O O . LYS B 1 287 ? 18.031 -15.297 -14.742 1 98.44 287 LYS B O 1
ATOM 5010 N N . GLY B 1 288 ? 15.992 -14.672 -15.43 1 98.5 288 GLY B N 1
ATOM 5011 C CA . GLY B 1 288 ? 15.43 -14.719 -14.086 1 98.5 288 GLY B CA 1
ATOM 5012 C C . GLY B 1 288 ? 15.461 -16.109 -13.477 1 98.5 288 GLY B C 1
ATOM 5013 O O . GLY B 1 288 ? 15.555 -16.266 -12.258 1 98.5 288 GLY B O 1
ATOM 5014 N N . LEU B 1 289 ? 15.391 -17.141 -14.305 1 97.88 289 LEU B N 1
ATOM 5015 C CA . LEU B 1 289 ? 15.336 -18.516 -13.812 1 97.88 289 LEU B CA 1
ATOM 5016 C C . LEU B 1 289 ? 16.719 -19 -13.383 1 97.88 289 LEU B C 1
ATOM 5018 O O . LEU B 1 289 ? 16.844 -20.047 -12.75 1 97.88 289 LEU B O 1
ATOM 5022 N N . LEU B 1 290 ? 17.719 -18.156 -13.633 1 97.12 290 LEU B N 1
ATOM 5023 C CA . LEU B 1 290 ? 19.094 -18.562 -13.359 1 97.12 290 LEU B CA 1
ATOM 5024 C C . LEU B 1 290 ? 19.672 -17.75 -12.211 1 97.12 290 LEU B C 1
ATOM 5026 O O . LEU B 1 290 ? 20.891 -17.812 -11.961 1 97.12 290 LEU B O 1
ATOM 5030 N N . LEU B 1 291 ? 18.859 -17 -11.57 1 95.81 291 LEU B N 1
ATOM 5031 C CA . LEU B 1 291 ? 19.312 -16.172 -10.461 1 95.81 291 LEU B CA 1
ATOM 5032 C C . LEU B 1 291 ? 19.875 -17.031 -9.328 1 95.81 291 LEU B C 1
ATOM 5034 O O . LEU B 1 291 ? 19.438 -18.172 -9.148 1 95.81 291 LEU B O 1
ATOM 5038 N N . SER B 1 292 ? 20.828 -16.5 -8.625 1 92.44 292 SER B N 1
ATOM 5039 C CA . SER B 1 292 ? 21.422 -17.141 -7.461 1 92.44 292 SER B CA 1
ATOM 5040 C C . SER B 1 292 ? 21.812 -16.109 -6.406 1 92.44 292 SER B C 1
ATOM 5042 O O . SER B 1 292 ? 22.25 -15 -6.742 1 92.44 292 SER B O 1
ATOM 5044 N N . GLY B 1 293 ? 21.656 -16.531 -5.105 1 93 293 GLY B N 1
ATOM 5045 C CA . GLY B 1 293 ? 21.922 -15.602 -4.023 1 93 293 GLY B CA 1
ATOM 5046 C C . GLY B 1 293 ? 20.859 -14.508 -3.914 1 93 293 GLY B C 1
ATOM 5047 O O . GLY B 1 293 ? 19.922 -14.469 -4.711 1 93 293 GLY B O 1
ATOM 5048 N N . ASP B 1 294 ? 20.953 -13.742 -2.877 1 96 294 ASP B N 1
ATOM 5049 C CA . ASP B 1 294 ? 20.062 -12.594 -2.74 1 96 294 ASP B CA 1
ATOM 5050 C C . ASP B 1 294 ? 20.453 -11.484 -3.711 1 96 294 ASP B C 1
ATOM 5052 O O . ASP B 1 294 ? 21.641 -11.125 -3.814 1 96 294 ASP B O 1
ATOM 5056 N N . THR B 1 295 ? 19.453 -10.992 -4.465 1 97.5 295 THR B N 1
ATOM 5057 C CA . THR B 1 295 ? 19.766 -9.977 -5.465 1 97.5 295 THR B CA 1
ATOM 5058 C C . THR B 1 295 ? 18.75 -8.836 -5.422 1 97.5 295 THR B C 1
ATOM 5060 O O . THR B 1 295 ? 17.703 -8.961 -4.805 1 97.5 295 THR B O 1
ATOM 5063 N N . LEU B 1 296 ? 19.141 -7.703 -5.934 1 98.06 296 LEU B N 1
ATOM 5064 C CA . LEU B 1 296 ? 18.297 -6.523 -6.141 1 98.06 296 LEU B CA 1
ATOM 5065 C C . LEU B 1 296 ? 18.422 -6.02 -7.574 1 98.06 296 LEU B C 1
ATOM 5067 O O . LEU B 1 296 ? 19.531 -5.848 -8.086 1 98.06 296 LEU B O 1
ATOM 5071 N N . HIS B 1 297 ? 17.281 -5.906 -8.242 1 97.88 297 HIS B N 1
ATOM 5072 C CA . HIS B 1 297 ? 17.281 -5.551 -9.656 1 97.88 297 HIS B CA 1
ATOM 5073 C C . HIS B 1 297 ? 16.562 -4.227 -9.891 1 97.88 297 HIS B C 1
ATOM 5075 O O . HIS B 1 297 ? 15.344 -4.125 -9.68 1 97.88 297 HIS B O 1
ATOM 5081 N N . SER B 1 298 ? 17.328 -3.217 -10.359 1 96.81 298 SER B N 1
ATOM 5082 C CA . SER B 1 298 ? 16.719 -2.01 -10.922 1 96.81 298 SER B CA 1
ATOM 5083 C C . SER B 1 298 ? 16.328 -2.221 -12.383 1 96.81 298 SER B C 1
ATOM 5085 O O . SER B 1 298 ? 16.75 -3.199 -13.008 1 96.81 298 SER B O 1
ATOM 5087 N N . GLN B 1 299 ? 15.586 -1.389 -12.906 1 96.88 299 GLN B N 1
ATOM 5088 C CA . GLN B 1 299 ? 15.227 -1.495 -14.312 1 96.88 299 GLN B CA 1
ATOM 5089 C C . GLN B 1 299 ? 16.391 -1.097 -15.211 1 96.88 299 GLN B C 1
ATOM 5091 O O . GLN B 1 299 ? 17.016 -0.061 -15 1 96.88 299 GLN B O 1
ATOM 5096 N N . GLU B 1 300 ? 16.672 -1.923 -16.078 1 96.75 300 GLU B N 1
ATOM 5097 C CA . GLU B 1 300 ? 17.719 -1.696 -17.062 1 96.75 300 GLU B CA 1
ATOM 5098 C C . GLU B 1 300 ? 17.484 -2.531 -18.312 1 96.75 300 GLU B C 1
ATOM 5100 O O . GLU B 1 300 ? 16.906 -3.615 -18.25 1 96.75 300 GLU B O 1
ATOM 5105 N N . LYS B 1 301 ? 18.031 -2.006 -19.375 1 95.94 301 LYS B N 1
ATOM 5106 C CA . LYS B 1 301 ? 17.922 -2.756 -20.625 1 95.94 301 LYS B CA 1
ATOM 5107 C C . LYS B 1 301 ? 18.656 -4.09 -20.531 1 95.94 301 LYS B C 1
ATOM 5109 O O . LYS B 1 301 ? 19.812 -4.137 -20.109 1 95.94 301 LYS B O 1
ATOM 5114 N N . GLY B 1 302 ? 18 -5.094 -20.828 1 96.12 302 GLY B N 1
ATOM 5115 C CA . GLY B 1 302 ? 18.594 -6.414 -20.797 1 96.12 302 GLY B CA 1
ATOM 5116 C C . GLY B 1 302 ? 18.578 -7.051 -19.422 1 96.12 302 GLY B C 1
ATOM 5117 O O . GLY B 1 302 ? 19.047 -8.172 -19.234 1 96.12 302 GLY B O 1
ATOM 5118 N N . GLY B 1 303 ? 18.094 -6.348 -18.5 1 97.44 303 GLY B N 1
ATOM 5119 C CA . GLY B 1 303 ? 17.875 -6.859 -17.156 1 97.44 303 GLY B CA 1
ATOM 5120 C C . GLY B 1 303 ? 16.406 -6.988 -16.797 1 97.44 303 GLY B C 1
ATOM 5121 O O . GLY B 1 303 ? 15.711 -7.867 -17.297 1 97.44 303 GLY B O 1
ATOM 5122 N N . LEU B 1 304 ? 15.984 -6.105 -15.922 1 98.56 304 LEU B N 1
ATOM 5123 C CA . LEU B 1 304 ? 14.562 -5.973 -15.625 1 98.56 304 LEU B CA 1
ATOM 5124 C C . LEU B 1 304 ? 13.938 -4.867 -16.469 1 98.56 304 LEU B C 1
ATOM 5126 O O . LEU B 1 304 ? 14.359 -3.711 -16.406 1 98.56 304 LEU B O 1
ATOM 5130 N N . GLU B 1 305 ? 12.906 -5.277 -17.297 1 97.88 305 GLU B N 1
ATOM 5131 C CA . GLU B 1 305 ? 12.352 -4.312 -18.25 1 97.88 305 GLU B CA 1
ATOM 5132 C C . GLU B 1 305 ? 10.82 -4.367 -18.25 1 97.88 305 GLU B C 1
ATOM 5134 O O . GLU B 1 305 ? 10.234 -5.453 -18.281 1 97.88 305 GLU B O 1
ATOM 5139 N N . PRO B 1 306 ? 10.234 -3.16 -18.219 1 97.5 306 PRO B N 1
ATOM 5140 C CA . PRO B 1 306 ? 8.797 -3.168 -18.484 1 97.5 306 PRO B CA 1
ATOM 5141 C C . PRO B 1 306 ? 8.461 -3.465 -19.938 1 97.5 306 PRO B C 1
ATOM 5143 O O . PRO B 1 306 ? 9.18 -3.025 -20.844 1 97.5 306 PRO B O 1
ATOM 5146 N N . LEU B 1 307 ? 7.438 -4.254 -20.156 1 97.06 307 LEU B N 1
ATOM 5147 C CA . LEU B 1 307 ? 7.035 -4.57 -21.516 1 97.06 307 LEU B CA 1
ATOM 5148 C C . LEU B 1 307 ? 5.836 -3.725 -21.938 1 97.06 307 LEU B C 1
ATOM 5150 O O . LEU B 1 307 ? 5.941 -2.9 -22.844 1 97.06 307 LEU B O 1
ATOM 5154 N N . PHE B 1 308 ? 4.68 -3.887 -21.25 1 95.62 308 PHE B N 1
ATOM 5155 C CA . PHE B 1 308 ? 3.504 -3.086 -21.562 1 95.62 308 PHE B CA 1
ATOM 5156 C C . PHE B 1 308 ? 2.506 -3.105 -20.422 1 95.62 308 PHE B C 1
ATOM 5158 O O . PHE B 1 308 ? 2.607 -3.939 -19.516 1 95.62 308 PHE B O 1
ATOM 5165 N N . ASP B 1 309 ? 1.615 -2.168 -20.422 1 93.56 309 ASP B N 1
ATOM 5166 C CA . ASP B 1 309 ? 0.533 -2.07 -19.438 1 93.56 309 ASP B CA 1
ATOM 5167 C C . ASP B 1 309 ? -0.726 -2.773 -19.953 1 93.56 309 ASP B C 1
ATOM 5169 O O . ASP B 1 309 ? -1.122 -2.596 -21.109 1 93.56 309 ASP B O 1
ATOM 5173 N N . LEU B 1 310 ? -1.312 -3.604 -19.125 1 90.94 310 LEU B N 1
ATOM 5174 C CA . LEU B 1 310 ? -2.547 -4.301 -19.469 1 90.94 310 LEU B CA 1
ATOM 5175 C C . LEU B 1 310 ? -3.766 -3.494 -19.031 1 90.94 310 LEU B C 1
ATOM 5177 O O . LEU B 1 310 ? -4.867 -3.693 -19.547 1 90.94 310 LEU B O 1
ATOM 5181 N N . LYS B 1 311 ? -3.658 -2.779 -18.031 1 78.62 311 LYS B N 1
ATOM 5182 C CA . LYS B 1 311 ? -4.746 -1.976 -17.484 1 78.62 311 LYS B CA 1
ATOM 5183 C C . LYS B 1 311 ? -4.223 -0.661 -16.906 1 78.62 311 LYS B C 1
ATOM 5185 O O . LYS B 1 311 ? -3.123 -0.614 -16.344 1 78.62 311 LYS B O 1
ATOM 5190 N N . ASN B 1 312 ? -5.121 0.344 -17.312 1 65.81 312 ASN B N 1
ATOM 5191 C CA . ASN B 1 312 ? -4.801 1.628 -16.688 1 65.81 312 ASN B CA 1
ATOM 5192 C C . ASN B 1 312 ? -5.922 2.104 -15.773 1 65.81 312 ASN B C 1
ATOM 5194 O O . ASN B 1 312 ? -6.867 2.758 -16.219 1 65.81 312 ASN B O 1
ATOM 5198 N N . GLY B 1 313 ? -6.203 1.6 -14.602 1 62.75 313 GLY B N 1
ATOM 5199 C CA . GLY B 1 313 ? -6.945 2.287 -13.562 1 62.75 313 GLY B CA 1
ATOM 5200 C C . GLY B 1 313 ? -8.359 1.765 -13.391 1 62.75 313 GLY B C 1
ATOM 5201 O O . GLY B 1 313 ? -9.086 2.195 -12.492 1 62.75 313 GLY B O 1
ATOM 5202 N N . SER B 1 314 ? -8.844 0.803 -14.211 1 63.88 314 SER B N 1
ATOM 5203 C CA . SER B 1 314 ? -10.234 0.406 -14.062 1 63.88 314 SER B CA 1
ATOM 5204 C C . SER B 1 314 ? -10.391 -0.715 -13.047 1 63.88 314 SER B C 1
ATOM 5206 O O . SER B 1 314 ? -9.445 -1.475 -12.805 1 63.88 314 SER B O 1
ATOM 5208 N N . ARG B 1 315 ? -11.617 -0.634 -12.398 1 68.44 315 ARG B N 1
ATOM 5209 C CA . ARG B 1 315 ? -11.891 -1.628 -11.359 1 68.44 315 ARG B CA 1
ATOM 5210 C C . ARG B 1 315 ? -12.25 -2.975 -11.984 1 68.44 315 ARG B C 1
ATOM 5212 O O . ARG B 1 315 ? -12.211 -4.004 -11.305 1 68.44 315 ARG B O 1
ATOM 5219 N N . ASP B 1 316 ? -12.57 -2.965 -13.18 1 78.31 316 ASP B N 1
ATOM 5220 C CA . ASP B 1 316 ? -12.898 -4.234 -13.82 1 78.31 316 ASP B CA 1
ATOM 5221 C C . ASP B 1 316 ? -11.727 -4.734 -14.672 1 78.31 316 ASP B C 1
ATOM 5223 O O . ASP B 1 316 ? -10.734 -4.027 -14.844 1 78.31 316 ASP B O 1
ATOM 5227 N N . ASP B 1 317 ? -11.789 -6.047 -15.078 1 80.25 317 ASP B N 1
ATOM 5228 C CA . ASP B 1 317 ? -10.789 -6.676 -15.938 1 80.25 317 ASP B CA 1
ATOM 5229 C C . ASP B 1 317 ? -9.406 -6.645 -15.289 1 80.25 317 ASP B C 1
ATOM 5231 O O . ASP B 1 317 ? -8.438 -6.184 -15.891 1 80.25 317 ASP B O 1
ATOM 5235 N N . ASN B 1 318 ? -9.375 -7.137 -14.109 1 85.69 318 ASN B N 1
ATOM 5236 C CA . ASN B 1 318 ? -8.086 -7.25 -13.445 1 85.69 318 ASN B CA 1
ATOM 5237 C C . ASN B 1 318 ? -7.289 -8.445 -13.961 1 85.69 318 ASN B C 1
ATOM 5239 O O . ASN B 1 318 ? -7.625 -9.594 -13.672 1 85.69 318 ASN B O 1
ATOM 5243 N N . ALA B 1 319 ? -6.293 -8.109 -14.727 1 89.62 319 ALA B N 1
ATOM 5244 C CA . ALA B 1 319 ? -5.441 -9.188 -15.227 1 89.62 319 ALA B CA 1
ATOM 5245 C C . ALA B 1 319 ? -4.785 -9.945 -14.078 1 89.62 319 ALA B C 1
ATOM 5247 O O . ALA B 1 319 ? -4.109 -9.352 -13.234 1 89.62 319 ALA B O 1
ATOM 5248 N N . GLU B 1 320 ? -4.953 -11.219 -14.008 1 90.31 320 GLU B N 1
ATOM 5249 C CA . GLU B 1 320 ? -4.469 -11.984 -12.859 1 90.31 320 GLU B CA 1
ATOM 5250 C C . GLU B 1 320 ? -3.607 -13.164 -13.305 1 90.31 320 GLU B C 1
ATOM 5252 O O . GLU B 1 320 ? -2.633 -13.516 -12.641 1 90.31 320 GLU B O 1
ATOM 5257 N N . GLY B 1 321 ? -3.998 -13.805 -14.367 1 94.06 321 GLY B N 1
ATOM 5258 C CA . GLY B 1 321 ? -3.244 -14.945 -14.852 1 94.06 321 GLY B CA 1
ATOM 5259 C C . GLY B 1 321 ? -2.588 -14.711 -16.203 1 94.06 321 GLY B C 1
ATOM 5260 O O . GLY B 1 321 ? -3.174 -14.07 -17.078 1 94.06 321 GLY B O 1
ATOM 5261 N N . VAL B 1 322 ? -1.371 -15.203 -16.344 1 96.25 322 VAL B N 1
ATOM 5262 C CA . VAL B 1 322 ? -0.617 -15.062 -17.578 1 96.25 322 VAL B CA 1
ATOM 5263 C C . VAL B 1 322 ? 0.057 -16.391 -17.922 1 96.25 322 VAL B C 1
ATOM 5265 O O . VAL B 1 322 ? 0.622 -17.047 -17.047 1 96.25 322 VAL B O 1
ATOM 5268 N N . ALA B 1 323 ? -0.07 -16.797 -19.156 1 97.12 323 ALA B N 1
ATOM 5269 C CA . ALA B 1 323 ? 0.596 -17.984 -19.672 1 97.12 323 ALA B CA 1
ATOM 5270 C C . ALA B 1 323 ? 1.225 -17.734 -21.031 1 97.12 323 ALA B C 1
ATOM 5272 O O . ALA B 1 323 ? 0.638 -17.031 -21.859 1 97.12 323 ALA B O 1
ATOM 5273 N N . VAL B 1 324 ? 2.363 -18.25 -21.188 1 97 324 VAL B N 1
ATOM 5274 C CA . VAL B 1 324 ? 3.008 -18.125 -22.484 1 97 324 VAL B CA 1
ATOM 5275 C C . VAL B 1 324 ? 2.18 -18.844 -23.547 1 97 324 VAL B C 1
ATOM 5277 O O . VAL B 1 324 ? 1.683 -19.938 -23.312 1 97 324 VAL B O 1
ATOM 5280 N N . PHE B 1 325 ? 2.039 -18.203 -24.656 1 95.25 325 PHE B N 1
ATOM 5281 C CA . PHE B 1 325 ? 1.157 -18.656 -25.734 1 95.25 325 PHE B CA 1
ATOM 5282 C C . PHE B 1 325 ? 1.837 -18.516 -27.078 1 95.25 325 PHE B C 1
ATOM 5284 O O . PHE B 1 325 ? 2.773 -17.734 -27.234 1 95.25 325 PHE B O 1
ATOM 5291 N N . SER B 1 326 ? 1.41 -19.438 -27.922 1 94.81 326 SER B N 1
ATOM 5292 C CA . SER B 1 326 ? 1.885 -19.375 -29.297 1 94.81 326 SER B CA 1
ATOM 5293 C C . SER B 1 326 ? 0.777 -18.922 -30.25 1 94.81 326 SER B C 1
ATOM 5295 O O . SER B 1 326 ? -0.164 -19.672 -30.516 1 94.81 326 SER B O 1
ATOM 5297 N N . TRP B 1 327 ? 0.996 -17.688 -30.781 1 93.5 327 TRP B N 1
ATOM 5298 C CA . TRP B 1 327 ? -0.017 -17.141 -31.672 1 93.5 327 TRP B CA 1
ATOM 5299 C C . TRP B 1 327 ? 0.407 -17.297 -33.125 1 93.5 327 TRP B C 1
ATOM 5301 O O . TRP B 1 327 ? -0.237 -18.016 -33.906 1 93.5 327 TRP B O 1
ATOM 5311 N N . PHE B 1 328 ? 1.552 -16.672 -33.594 1 93.38 328 PHE B N 1
ATOM 5312 C CA . PHE B 1 328 ? 2.088 -16.797 -34.938 1 93.38 328 PHE B CA 1
ATOM 5313 C C . PHE B 1 328 ? 3.32 -17.703 -34.969 1 93.38 328 PHE B C 1
ATOM 5315 O O . PHE B 1 328 ? 3.57 -18.406 -35.938 1 93.38 328 PHE B O 1
ATOM 5322 N N . ALA B 1 329 ? 4.121 -17.656 -33.906 1 94.94 329 ALA B N 1
ATOM 5323 C CA . ALA B 1 329 ? 5.34 -18.438 -33.719 1 94.94 329 ALA B CA 1
ATOM 5324 C C . ALA B 1 329 ? 5.398 -19 -32.281 1 94.94 329 ALA B C 1
ATOM 5326 O O . ALA B 1 329 ? 4.633 -18.594 -31.422 1 94.94 329 ALA B O 1
ATOM 5327 N N . PRO B 1 330 ? 6.234 -19.906 -32.094 1 94.81 330 PRO B N 1
ATOM 5328 C CA . PRO B 1 330 ? 6.301 -20.516 -30.766 1 94.81 330 PRO B CA 1
ATOM 5329 C C . PRO B 1 330 ? 6.629 -19.5 -29.672 1 94.81 330 PRO B C 1
ATOM 5331 O O . PRO B 1 330 ? 7.641 -18.812 -29.75 1 94.81 330 PRO B O 1
ATOM 5334 N N . ASN B 1 331 ? 5.793 -19.469 -28.688 1 96.5 331 ASN B N 1
ATOM 5335 C CA . ASN B 1 331 ? 6 -18.703 -27.469 1 96.5 331 ASN B CA 1
ATOM 5336 C C . ASN B 1 331 ? 6.199 -17.219 -27.75 1 96.5 331 ASN B C 1
ATOM 5338 O O . ASN B 1 331 ? 6.977 -16.547 -27.062 1 96.5 331 ASN B O 1
ATOM 5342 N N . ASP B 1 332 ? 5.523 -16.672 -28.766 1 97.38 332 ASP B N 1
ATOM 5343 C CA . ASP B 1 332 ? 5.715 -15.289 -29.172 1 97.38 332 ASP B CA 1
ATOM 5344 C C . ASP B 1 332 ? 4.715 -14.367 -28.484 1 97.38 332 ASP B C 1
ATOM 5346 O O . A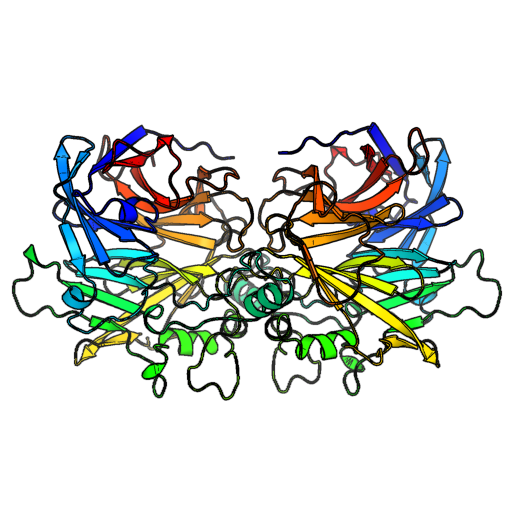SP B 1 332 ? 4.66 -13.172 -28.781 1 97.38 332 ASP B O 1
ATOM 5350 N N . SER B 1 333 ? 3.914 -14.93 -27.594 1 97.5 333 SER B N 1
ATOM 5351 C CA . SER B 1 333 ? 2.832 -14.156 -27 1 97.5 333 SER B CA 1
ATOM 5352 C C . SER B 1 333 ? 2.463 -14.688 -25.609 1 97.5 333 SER B C 1
ATOM 5354 O O . SER B 1 333 ? 3.012 -15.695 -25.172 1 97.5 333 SER B O 1
ATOM 5356 N N . VAL B 1 334 ? 1.615 -13.898 -24.938 1 97.81 334 VAL B N 1
ATOM 5357 C CA . VAL B 1 334 ? 1.07 -14.344 -23.656 1 97.81 334 VAL B CA 1
ATOM 5358 C C . VAL B 1 334 ? -0.455 -14.281 -23.688 1 97.81 334 VAL B C 1
ATOM 5360 O O . VAL B 1 334 ? -1.029 -13.359 -24.281 1 97.81 334 VAL B O 1
ATOM 5363 N N . LEU B 1 335 ? -1.046 -15.312 -23.109 1 97.19 335 LEU B N 1
ATOM 5364 C CA . LEU B 1 335 ? -2.48 -15.352 -22.844 1 97.19 335 LEU B CA 1
ATOM 5365 C C . LEU B 1 335 ? -2.795 -14.797 -21.453 1 97.19 335 LEU B C 1
ATOM 5367 O O . LEU B 1 335 ? -2.162 -15.18 -20.469 1 97.19 335 LEU B O 1
ATOM 5371 N N . VAL B 1 336 ? -3.729 -13.852 -21.375 1 95.94 336 VAL B N 1
ATOM 5372 C CA . VAL B 1 336 ? -4.07 -13.203 -20.109 1 95.94 336 VAL B CA 1
ATOM 5373 C C . VAL B 1 336 ? -5.527 -13.484 -19.766 1 95.94 336 VAL B C 1
ATOM 5375 O O . VAL B 1 336 ? -6.422 -13.273 -20.578 1 95.94 336 VAL B O 1
ATOM 5378 N N . VAL B 1 337 ? -5.75 -13.984 -18.547 1 93.88 337 VAL B N 1
ATOM 5379 C CA . VAL B 1 337 ? -7.102 -14.188 -18.031 1 93.88 337 VAL B CA 1
ATOM 5380 C C . VAL B 1 337 ? -7.391 -13.164 -16.922 1 93.88 337 VAL B C 1
ATOM 5382 O O . VAL B 1 337 ? -6.465 -12.625 -16.312 1 93.88 337 VAL B O 1
ATOM 5385 N N . TYR B 1 338 ? -8.656 -12.953 -16.656 1 90.81 338 TYR B N 1
ATOM 5386 C CA . TYR B 1 338 ? -9.039 -11.812 -15.836 1 90.81 338 TYR B CA 1
ATOM 5387 C C . TYR B 1 338 ? -9.945 -12.25 -14.688 1 90.81 338 TYR B C 1
ATOM 5389 O O . TYR B 1 338 ? -10.727 -13.188 -14.836 1 90.81 338 TYR B O 1
ATOM 5397 N N . ASP B 1 339 ? -9.742 -11.516 -13.594 1 87.81 339 ASP B N 1
ATOM 5398 C CA . ASP B 1 339 ? -10.719 -11.508 -12.508 1 87.81 339 ASP B CA 1
ATOM 5399 C C . ASP B 1 339 ? -11.75 -10.398 -12.703 1 87.81 339 ASP B C 1
ATOM 5401 O O . ASP B 1 339 ? -11.422 -9.32 -13.211 1 87.81 339 ASP B O 1
ATOM 5405 N N . THR B 1 340 ? -12.977 -10.727 -12.312 1 82.06 340 THR B N 1
ATOM 5406 C CA . THR B 1 340 ? -14.078 -9.773 -12.445 1 82.06 340 THR B CA 1
ATOM 5407 C C . THR B 1 340 ? -14.164 -9.25 -13.883 1 82.06 340 THR B C 1
ATOM 5409 O O . THR B 1 340 ? -14.109 -8.039 -14.109 1 82.06 340 THR B O 1
ATOM 5412 N N . PRO B 1 341 ? -14.352 -10.156 -14.828 1 84.06 341 PRO B N 1
ATOM 5413 C CA . PRO B 1 341 ? -14.398 -9.734 -16.234 1 84.06 341 PRO B CA 1
ATOM 5414 C C . PRO B 1 341 ? -15.57 -8.805 -16.531 1 84.06 341 PRO B C 1
ATOM 5416 O O . PRO B 1 341 ? -16.672 -8.992 -16 1 84.06 341 PRO B O 1
ATOM 5419 N N . SER B 1 342 ? -15.312 -7.797 -17.312 1 85.81 342 SER B N 1
ATOM 5420 C CA . SER B 1 342 ? -16.375 -6.91 -17.766 1 85.81 342 SER B CA 1
ATOM 5421 C C . SER B 1 342 ? -17.359 -7.648 -18.656 1 85.81 342 SER B C 1
ATOM 5423 O O . SER B 1 342 ? -17.062 -8.727 -19.172 1 85.81 342 SER B O 1
ATOM 5425 N N . PRO B 1 343 ? -18.516 -7.051 -18.797 1 85.25 343 PRO B N 1
ATOM 5426 C CA . PRO B 1 343 ? -19.516 -7.695 -19.656 1 85.25 343 PRO B CA 1
ATOM 5427 C C . PRO B 1 343 ? -19.016 -7.93 -21.078 1 85.25 343 PRO B C 1
ATOM 5429 O O . PRO B 1 343 ? -19.438 -8.891 -21.734 1 85.25 343 PRO B O 1
ATOM 5432 N N . GLN B 1 344 ? -18.125 -7.156 -21.516 1 86.31 344 GLN B N 1
ATOM 5433 C CA . GLN B 1 344 ? -17.609 -7.281 -22.891 1 86.31 344 GLN B CA 1
ATOM 5434 C C . GLN B 1 344 ? -16.781 -8.547 -23.047 1 86.31 344 GLN B C 1
ATOM 5436 O O . GLN B 1 344 ? -16.531 -9 -24.172 1 86.31 344 GLN B O 1
ATOM 5441 N N . ARG B 1 345 ? -16.406 -9.141 -21.922 1 90.25 345 ARG B N 1
ATOM 5442 C CA . ARG B 1 345 ? -15.562 -10.328 -21.984 1 90.25 345 ARG B CA 1
ATOM 5443 C C . ARG B 1 345 ? -16.391 -11.594 -21.859 1 90.25 345 ARG B C 1
ATOM 5445 O O . ARG B 1 345 ? -15.875 -12.703 -22 1 90.25 345 ARG B O 1
ATOM 5452 N N . ARG B 1 346 ? -17.578 -11.383 -21.656 1 88 346 ARG B N 1
ATOM 5453 C CA . ARG B 1 346 ? -18.469 -12.531 -21.578 1 88 346 ARG B CA 1
ATOM 5454 C C . ARG B 1 346 ? -18.984 -12.922 -22.969 1 88 346 ARG B C 1
ATOM 5456 O O . ARG B 1 346 ? -19.281 -12.055 -23.781 1 88 346 ARG B O 1
ATOM 5463 N N . TYR B 1 347 ? -18.922 -14.164 -23.266 1 89.06 347 TYR B N 1
ATOM 5464 C CA . TYR B 1 347 ? -19.406 -14.711 -24.531 1 89.06 347 TYR B CA 1
ATOM 5465 C C . TYR B 1 347 ? -20.469 -15.781 -24.297 1 89.06 347 TYR B C 1
ATOM 5467 O O . TYR B 1 347 ? -20.141 -16.953 -24.109 1 89.06 347 TYR B O 1
ATOM 5475 N N . GLY B 1 348 ? -21.703 -15.391 -24.344 1 84.5 348 GLY B N 1
ATOM 5476 C CA . GLY B 1 348 ? -22.766 -16.312 -23.984 1 84.5 348 GLY B CA 1
ATOM 5477 C C . GLY B 1 348 ? -22.781 -16.641 -22.5 1 84.5 348 GLY B C 1
ATOM 5478 O O . GLY B 1 348 ? -22.141 -15.953 -21.703 1 84.5 348 GLY B O 1
ATOM 5479 N N . PRO B 1 349 ? -23.5 -17.672 -22.141 1 83 349 PRO B N 1
ATOM 5480 C CA . PRO B 1 349 ? -23.641 -18 -20.719 1 83 349 PRO B CA 1
ATOM 5481 C C . PRO B 1 349 ? -22.422 -18.719 -20.156 1 83 349 PRO B C 1
ATOM 5483 O O . PRO B 1 349 ? -22.156 -18.656 -18.953 1 83 349 PRO B O 1
ATOM 5486 N N . ASP B 1 350 ? -21.656 -19.297 -21.125 1 87.38 350 ASP B N 1
ATOM 5487 C CA . ASP B 1 350 ? -20.625 -20.188 -20.594 1 87.38 350 ASP B CA 1
ATOM 5488 C C . ASP B 1 350 ? -19.25 -19.797 -21.109 1 87.38 350 ASP B C 1
ATOM 5490 O O . ASP B 1 350 ? -18.297 -20.562 -20.969 1 87.38 350 ASP B O 1
ATOM 5494 N N . GLY B 1 351 ? -19.203 -18.734 -21.75 1 90.88 351 GLY B N 1
ATOM 5495 C CA . GLY B 1 351 ? -17.922 -18.375 -22.375 1 90.88 351 GLY B CA 1
ATOM 5496 C C . GLY B 1 351 ? -17.312 -17.109 -21.812 1 90.88 351 GLY B C 1
ATOM 5497 O O . GLY B 1 351 ? -18.031 -16.172 -21.469 1 90.88 351 GLY B O 1
ATOM 5498 N N . VAL B 1 352 ? -16 -17.109 -21.672 1 92.75 352 VAL B N 1
ATOM 5499 C CA . VAL B 1 352 ? -15.273 -15.906 -21.266 1 92.75 352 VAL B CA 1
ATOM 5500 C C . VAL B 1 352 ? -14.078 -15.695 -22.188 1 92.75 352 VAL B C 1
ATOM 5502 O O . VAL B 1 352 ? -13.43 -16.656 -22.609 1 92.75 352 VAL B O 1
ATOM 5505 N N . LEU B 1 353 ? -13.812 -14.461 -22.5 1 93.88 353 LEU B N 1
ATOM 5506 C CA . LEU B 1 353 ? -12.734 -14.125 -23.438 1 93.88 353 LEU B CA 1
ATOM 5507 C C . LEU B 1 353 ? -11.453 -13.797 -22.688 1 93.88 353 LEU B C 1
ATOM 5509 O O . LEU B 1 353 ? -11.461 -12.992 -21.734 1 93.88 353 LEU B O 1
ATOM 5513 N N . ALA B 1 354 ? -10.375 -14.438 -23.062 1 95.12 354 ALA B N 1
ATOM 5514 C CA . ALA B 1 354 ? -9.023 -14.07 -22.672 1 95.12 354 ALA B CA 1
ATOM 5515 C C . ALA B 1 354 ? -8.32 -13.289 -23.766 1 95.12 354 ALA B C 1
ATOM 5517 O O . ALA B 1 354 ? -8.68 -13.406 -24.953 1 95.12 354 ALA B O 1
ATOM 5518 N N . ASP B 1 355 ? -7.367 -12.492 -23.406 1 95.56 355 ASP B N 1
ATOM 5519 C CA . ASP B 1 355 ? -6.617 -11.703 -24.375 1 95.56 355 ASP B CA 1
ATOM 5520 C C . ASP B 1 355 ? -5.242 -12.312 -24.641 1 95.56 355 ASP B C 1
ATOM 5522 O O . ASP B 1 355 ? -4.656 -12.938 -23.75 1 95.56 355 ASP B O 1
ATOM 5526 N N . VAL B 1 356 ? -4.789 -12.133 -25.875 1 96.69 356 VAL B N 1
ATOM 5527 C CA . VAL B 1 356 ? -3.438 -12.539 -26.234 1 96.69 356 VAL B CA 1
ATOM 5528 C C . VAL B 1 356 ? -2.625 -11.32 -26.672 1 96.69 356 VAL B C 1
ATOM 5530 O O . VAL B 1 356 ? -3.041 -10.57 -27.562 1 96.69 356 VAL B O 1
ATOM 5533 N N . PHE B 1 357 ? -1.524 -11.133 -26.031 1 97.19 357 PHE B N 1
ATOM 5534 C CA . PHE B 1 357 ? -0.653 -10 -26.312 1 97.19 357 PHE B CA 1
ATOM 5535 C C . PHE B 1 357 ? 0.692 -10.469 -26.859 1 97.19 357 PHE B C 1
ATOM 5537 O O . PHE B 1 357 ? 1.245 -11.461 -26.375 1 97.19 357 PHE B O 1
ATOM 5544 N N . ARG B 1 358 ? 1.264 -9.742 -27.812 1 97 358 ARG B N 1
ATOM 5545 C CA . ARG B 1 358 ? 2.561 -10.07 -28.391 1 97 358 ARG B CA 1
ATOM 5546 C C . ARG B 1 358 ? 3.695 -9.719 -27.438 1 97 358 ARG B C 1
ATOM 5548 O O . ARG B 1 358 ? 3.66 -8.68 -26.781 1 97 358 ARG B O 1
ATOM 5555 N N . LEU B 1 359 ? 4.621 -10.625 -27.438 1 96.44 359 LEU B N 1
ATOM 5556 C CA . LEU B 1 359 ? 5.82 -10.352 -26.641 1 96.44 359 LEU B CA 1
ATOM 5557 C C . LEU B 1 359 ? 6.906 -9.711 -27.516 1 96.44 359 LEU B C 1
ATOM 5559 O O . LEU B 1 359 ? 7.035 -10.039 -28.688 1 96.44 359 LEU B O 1
#

Foldseek 3Di:
DFDFFFPDKAKEFFDPPCLVQQQFWFAWEADPVGKIKTDGQQAQWIKIWHDDDVRYTHPIDIGGNCNQQVHDDDDGQRWQYWDDDDQKIKTAAFLWKDQFAQPPPDPVVRVVSRQDIDADQNSLWIKIGGDVVPPDDDDHIAIAAADPQQVPLNHGPVLVLQCPPPQQNVLQQACDPPPSNSHGNHGQQRQHWTWREWDDDPQKIKTWTQHNQDPQWTKIKIFGWDDPDPRHIATDADPVDDSIEIETENPVSWTFQYWEDDPQKIKTFTHHRHPFFAWTWIKIAASPNVDDHYYYDDDDVNGIHTDGTPDGGDPAFAWRYKYQDDDPHHSQKIKTRGHRHDPVQDDPSGMGMIIITGD/DFDFFFPDKAKEFFDPPCLVQQQFWFAWEAEPVGKIWTDGQQAQWIKIWHDDDVRYTHPIDIGGNCNQQVHDDDDGLRWQYWDDDDQKIKTAAFLWKDQFAQPPDDPVVRVVSRQDIDADQNSLWIKIGGDVVPPDDDDHIAIAAADVQQVPLNHGPVLVLQCPPPQQNVLQQACDPPPSSSHGNHGQQRQHWTWREWDDDPQKIKTWTQHNQDPQWTKIKIFGWDDPDPRHIATDADPVDDSIEIETENPVSWTFQYWEDDPQKIKTFTHHRHPFFAWTWIKIAASPNVDDHYYYDYDDVNGIHTDGTPDGGDPAFAWRYKYQDDDPHHSQKIKTRGHRHDPVQDDPSGMGMIIITGD

Organism: Cystobacter fuscus (strain ATCC 25194 / DSM 2262 / NBRC 100088 / M29) (NCBI:txid1242864)